Protein 8WTL (pdb70)

Solvent-accessible surface area: 20392 Å² total

Organism: Pyrococcus horikoshii (strain ATCC 700860 / DSM 12428 / JCM 9974 / NBRC 100139 / OT-3) (NCBI:txid70601)

InterPro domains:
  IPR001650 Helicase, C-terminal domain-like [SM00490] (278-358)
  IPR006474 Helicase Cas3, CRISPR-associated, core [TIGR01587] (49-389)
  IPR011545 DEAD/DEAH-box helicase domain [PF00270] (50-210)
  IPR014001 Helicase superfamily 1/2, ATP-binding domain [PS51192] (41-223)
  IPR014001 Helicase superfamily 1/2, ATP-binding domain [SM00487] (26-247)
  IPR027417 P-loop containing nucleoside triphosphate hydrolase [G3DSA:3.40.50.300] (27-228)
  IPR027417 P-loop containing nucleoside triphosphate hydrolase [G3DSA:3.40.50.300] (235-406)
  IPR027417 P-loop containing nucleoside triphosphate hydrolase [SSF52540] (46-370)
  IPR054712 CRISPR-associated nuclease/helicase Cas3 domain [PF22590] (262-358)

Structure (mmCIF, N/CA/C/O backbone):
data_8WTL
#
_entry.id   8WTL
#
_cell.length_a   115.246
_cell.length_b   115.246
_cell.length_c   119.229
_cell.angle_alpha   90.000
_cell.angle_beta   90.000
_cell.angle_gamma   120.000
#
_symmetry.space_group_name_H-M   'P 31 2 1'
#
loop_
_entity.id
_entity.type
_entity.pdbx_description
1 polymer 'CRISPR-associated helicase Cas3'
2 non-polymer "ADENOSINE-5'-TRIPHOSPHATE"
3 non-polymer 'MAGNESIUM ION'
#
loop_
_atom_site.group_PDB
_atom_site.id
_atom_site.type_symbol
_atom_site.label_atom_id
_atom_site.label_alt_id
_atom_site.label_comp_id
_atom_site.label_asym_id
_atom_site.label_entity_id
_atom_site.label_seq_id
_atom_site.pdbx_PDB_ins_code
_atom_site.Cartn_x
_atom_site.Cartn_y
_atom_site.Cartn_z
_atom_site.occupancy
_atom_site.B_iso_or_equiv
_atom_site.auth_seq_id
_atom_site.auth_comp_id
_atom_site.auth_asym_id
_atom_site.auth_atom_id
_atom_site.pdbx_PDB_model_num
ATOM 1 N N . SER A 1 1 ? -9.15615 111.94268 35.05709 1.000 87.90534 8 SER A N 1
ATOM 2 C CA . SER A 1 1 ? -8.97132 110.85374 34.08130 1.000 110.13318 8 SER A CA 1
ATOM 3 C C . SER A 1 1 ? -9.49485 109.54274 34.67142 1.000 105.70503 8 SER A C 1
ATOM 4 O O . SER A 1 1 ? -10.55034 109.03834 34.24010 1.000 100.24153 8 SER A O 1
ATOM 7 N N . HIS A 1 2 ? -8.77014 109.02128 35.67941 1.000 103.90511 9 HIS A N 1
ATOM 8 C CA . HIS A 1 2 ? -9.13285 107.82550 36.45428 1.000 93.87392 9 HIS A CA 1
ATOM 9 C C . HIS A 1 2 ? -8.92323 106.52496 35.68304 1.000 98.98213 9 HIS A C 1
ATOM 10 O O . HIS A 1 2 ? -9.72807 105.59993 35.77471 1.000 99.95787 9 HIS A O 1
ATOM 25 N N . ARG A 1 4 ? -5.49255 104.70777 35.73976 1.000 93.37070 11 ARG A N 1
ATOM 26 C CA . ARG A 1 4 ? -4.05688 104.44097 35.65470 1.000 96.02580 11 ARG A CA 1
ATOM 27 C C . ARG A 1 4 ? -3.76639 102.97165 35.29942 1.000 92.05522 11 ARG A C 1
ATOM 28 O O . ARG A 1 4 ? -2.60630 102.60967 35.07796 1.000 90.54199 11 ARG A O 1
ATOM 36 N N . ALA A 1 5 ? -4.80012 102.14448 35.14227 1.000 86.62070 12 ALA A N 1
ATOM 37 C CA . ALA A 1 5 ? -4.59422 100.80202 34.61922 1.000 86.30781 12 ALA A CA 1
ATOM 38 C C . ALA A 1 5 ? -4.17330 100.87339 33.16333 1.000 94.26071 12 ALA A C 1
ATOM 39 O O . ALA A 1 5 ? -3.19037 100.24525 32.74655 1.000 89.25265 12 ALA A O 1
ATOM 41 N N . PHE A 1 6 ? -4.91144 101.66211 32.38246 1.000 94.27889 13 PHE A N 1
ATOM 42 C CA . PHE A 1 6 ? -4.56876 101.91368 30.99379 1.000 90.36608 13 PHE A CA 1
ATOM 43 C C . PHE A 1 6 ? -3.11530 102.34982 30.85031 1.000 92.75440 13 PHE A C 1
ATOM 44 O O . PHE A 1 6 ? -2.33020 101.71222 30.14220 1.000 99.05281 13 PHE A O 1
ATOM 52 N N . GLU A 1 7 ? -2.73234 103.44331 31.51069 1.000 93.59101 14 GLU A N 1
ATOM 53 C CA . GLU A 1 7 ? -1.37910 103.93991 31.29022 1.000 95.02110 14 GLU A CA 1
ATOM 54 C C . GLU A 1 7 ? -0.34222 103.00791 31.89936 1.000 94.36069 14 GLU A C 1
ATOM 55 O O . GLU A 1 7 ? 0.79776 102.95034 31.41830 1.000 88.48116 14 GLU A O 1
ATOM 61 N N . ASP A 1 8 ? -0.71878 102.26803 32.94604 1.000 95.00166 15 ASP A N 1
ATOM 62 C CA . ASP A 1 8 ? 0.16939 101.23747 33.47226 1.000 96.06308 15 ASP A CA 1
ATOM 63 C C . ASP A 1 8 ? 0.53293 100.25455 32.37208 1.000 98.79629 15 ASP A C 1
ATOM 64 O O . ASP A 1 8 ? 1.71127 99.93391 32.16575 1.000 99.47305 15 ASP A O 1
ATOM 69 N N . ALA A 1 9 ? -0.48094 99.78933 31.63290 1.000 97.35541 16 ALA A N 1
ATOM 70 C CA . ALA A 1 9 ? -0.24351 98.87713 30.52011 1.000 93.98098 16 ALA A CA 1
ATOM 71 C C . ALA A 1 9 ? 0.52533 99.56212 29.40671 1.000 96.66984 16 ALA A C 1
ATOM 72 O O . ALA A 1 9 ? 1.44087 98.96620 28.82677 1.000 101.95681 16 ALA A O 1
ATOM 74 N N . LEU A 1 10 ? 0.16446 100.80999 29.08739 1.000 94.01486 17 LEU A N 1
ATOM 75 C CA . LEU A 1 10 ? 0.86302 101.51873 28.02062 1.000 95.71157 17 LEU A CA 1
ATOM 76 C C . LEU A 1 10 ? 2.34811 101.65175 28.32474 1.000 98.78586 17 LEU A C 1
ATOM 77 O O . LEU A 1 10 ? 3.18630 101.53955 27.42726 1.000 98.76683 17 LEU A O 1
ATOM 82 N N . GLN A 1 11 ? 2.70095 101.87893 29.58129 1.000 104.17133 18 GLN A N 1
ATOM 83 C CA . GLN A 1 11 ? 4.11850 101.99777 29.87033 1.000 104.97473 18 GLN A CA 1
ATOM 84 C C . GLN A 1 11 ? 4.80022 100.63858 29.83831 1.000 102.43946 18 GLN A C 1
ATOM 85 O O . GLN A 1 11 ? 5.83547 100.47682 29.18369 1.000 105.25002 18 GLN A O 1
ATOM 91 N N . LYS A 1 12 ? 4.22173 99.64281 30.51456 1.000 101.29729 19 LYS A N 1
ATOM 92 C CA . LYS A 1 12 ? 4.88501 98.34628 30.60259 1.000 102.41403 19 LYS A CA 1
ATOM 93 C C . LYS A 1 12 ? 5.02713 97.70929 29.22510 1.000 104.67267 19 LYS A C 1
ATOM 94 O O . LYS A 1 12 ? 6.03672 97.05009 28.93880 1.000 103.16946 19 LYS A O 1
ATOM 100 N N . LEU A 1 13 ? 4.03999 97.92853 28.34712 1.000 103.41004 20 LEU A N 1
ATOM 101 C CA . LEU A 1 13 ? 4.11359 97.41085 26.98237 1.000 100.90531 20 LEU A CA 1
ATOM 102 C C . LEU A 1 13 ? 5.13353 98.18128 26.15828 1.000 100.84750 20 LEU A C 1
ATOM 103 O O . LEU A 1 13 ? 6.01279 97.58424 25.53003 1.000 102.69330 20 LEU A O 1
ATOM 108 N N . ALA A 1 14 ? 5.03686 99.51331 26.15459 1.000 101.11303 21 ALA A N 1
ATOM 109 C CA . ALA A 1 14 ? 5.96427 100.31307 25.36117 1.000 104.82698 21 ALA A CA 1
ATOM 110 C C . ALA A 1 14 ? 7.40600 100.10428 25.79406 1.000 106.21379 21 ALA A C 1
ATOM 111 O O . ALA A 1 14 ? 8.32335 100.34110 25.00128 1.000 109.01750 21 ALA A O 1
ATOM 113 N N . LYS A 1 15 ? 7.63479 99.67570 27.03904 1.000 103.85325 22 LYS A N 1
ATOM 114 C CA . LYS A 1 15 ? 8.98141 99.26336 27.41505 1.000 106.23282 22 LYS A CA 1
ATOM 115 C C . LYS A 1 15 ? 9.35858 97.98379 26.69052 1.000 109.00399 22 LYS A C 1
ATOM 116 O O . LYS A 1 15 ? 10.39095 97.92170 26.01064 1.000 111.13400 22 LYS A O 1
ATOM 122 N N . ALA A 1 16 ? 8.51457 96.95653 26.81580 1.000 110.47330 23 ALA A N 1
ATOM 123 C CA . ALA A 1 16 ? 8.84111 95.64000 26.27822 1.000 111.59380 23 ALA A CA 1
ATOM 124 C C . ALA A 1 16 ? 8.96812 95.66137 24.75756 1.000 105.63632 23 ALA A C 1
ATOM 125 O O . ALA A 1 16 ? 9.85928 95.01285 24.19512 1.000 101.73163 23 ALA A O 1
ATOM 127 N N . LYS A 1 17 ? 8.08586 96.39162 24.07466 1.000 104.79885 24 LYS A N 1
ATOM 128 C CA . LYS A 1 17 ? 8.12125 96.49115 22.61989 1.000 105.18830 24 LYS A CA 1
ATOM 129 C C . LYS A 1 17 ? 9.01459 97.62760 22.12418 1.000 108.35489 24 LYS A C 1
ATOM 130 O O . LYS A 1 17 ? 9.16978 97.79087 20.90740 1.000 111.02538 24 LYS A O 1
ATOM 136 N N . GLY A 1 18 ? 9.61008 98.40119 23.02758 1.000 107.41670 25 GLY A N 1
ATOM 137 C CA . GLY A 1 18 ? 10.64536 99.35634 22.65000 1.000 109.98619 25 GLY A CA 1
ATOM 138 C C . GLY A 1 18 ? 10.20190 100.46303 21.71708 1.000 111.59870 25 GLY A C 1
ATOM 139 O O . GLY A 1 18 ? 10.96634 100.87095 20.83175 1.000 115.12376 25 GLY A O 1
ATOM 140 N N . PHE A 1 19 ? 8.98232 100.95930 21.89067 1.000 109.58594 26 PHE A N 1
ATOM 141 C CA . PHE A 1 19 ? 8.50378 102.11894 21.15837 1.000 107.17337 26 PHE A CA 1
ATOM 142 C C . PHE A 1 19 ? 8.22158 103.25850 22.12810 1.000 113.38348 26 PHE A C 1
ATOM 143 O O . PHE A 1 19 ? 8.08301 103.05757 23.34062 1.000 114.25917 26 PHE A O 1
ATOM 151 N N . LYS A 1 20 ? 8.16789 104.45918 21.59005 1.000 110.22342 27 LYS A N 1
ATOM 152 C CA . LYS A 1 20 ? 7.81242 105.54107 22.48872 1.000 111.14356 27 LYS A CA 1
ATOM 153 C C . LYS A 1 20 ? 6.38876 105.97462 22.20453 1.000 107.40810 27 LYS A C 1
ATOM 154 O O . LYS A 1 20 ? 6.01763 106.10660 21.03510 1.000 109.26722 27 LYS A O 1
ATOM 160 N N . PRO A 1 21 ? 5.57021 106.17827 23.23770 1.000 111.25200 28 PRO A N 1
ATOM 161 C CA . PRO A 1 21 ? 4.11707 106.24625 23.03644 1.000 108.39586 28 PRO A CA 1
ATOM 162 C C . PRO A 1 21 ? 3.66489 107.39329 22.14765 1.000 110.56771 28 PRO A C 1
ATOM 163 O O . PRO A 1 21 ? 4.36607 108.38181 21.93361 1.000 123.04152 28 PRO A O 1
ATOM 167 N N . GLU A 1 22 ? 2.46513 107.22368 21.60824 1.000 107.97667 29 GLU A N 1
ATOM 168 C CA . GLU A 1 22 ? 1.67412 108.29971 21.03422 1.000 115.21074 29 GLU A CA 1
ATOM 169 C C . GLU A 1 22 ? 0.24355 108.03993 21.47007 1.000 118.09918 29 GLU A C 1
ATOM 170 O O . GLU A 1 22 ? -0.11883 106.90703 21.79300 1.000 120.47994 29 GLU A O 1
ATOM 176 N N . ARG A 1 23 ? -0.57469 109.08577 21.51301 1.000 119.11104 30 ARG A N 1
ATOM 177 C CA . ARG A 1 23 ? -1.67152 108.98564 22.46749 1.000 128.91054 30 ARG A CA 1
ATOM 178 C C . ARG A 1 23 ? -2.87111 108.17385 21.96981 1.000 125.71643 30 ARG A C 1
ATOM 179 O O . ARG A 1 23 ? -3.63889 107.69630 22.81508 1.000 132.89896 30 ARG A O 1
ATOM 187 N N . ARG A 1 24 ? -3.02335 107.95073 20.65161 1.000 119.63410 31 ARG A N 1
ATOM 188 C CA . ARG A 1 24 ? -4.03380 106.99563 20.18575 1.000 117.47512 31 ARG A CA 1
ATOM 189 C C . ARG A 1 24 ? -5.37487 107.18398 20.89839 1.000 110.10321 31 ARG A C 1
ATOM 190 O O . ARG A 1 24 ? -5.72927 106.40812 21.79976 1.000 101.38714 31 ARG A O 1
ATOM 198 N N . PRO A 1 25 ? -6.12222 108.23328 20.54253 1.000 110.63285 32 PRO A N 1
ATOM 199 C CA . PRO A 1 25 ? -7.31161 108.59495 21.33242 1.000 101.35636 32 PRO A CA 1
ATOM 200 C C . PRO A 1 25 ? -8.32123 107.47504 21.49612 1.000 97.27251 32 PRO A C 1
ATOM 201 O O . PRO A 1 25 ? -8.75999 107.21223 22.62332 1.000 101.07597 32 PRO A O 1
ATOM 205 N N . LEU A 1 26 ? -8.71436 106.81638 20.40221 1.000 95.03102 33 LEU A N 1
ATOM 206 C CA . LEU A 1 26 ? -9.79680 105.83536 20.45507 1.000 97.24694 33 LEU A CA 1
ATOM 207 C C . LEU A 1 26 ? -9.57280 104.76986 21.52047 1.000 95.00163 33 LEU A C 1
ATOM 208 O O . LEU A 1 26 ? -10.53804 104.23643 22.08460 1.000 85.23391 33 LEU A O 1
ATOM 213 N N . LEU A 1 27 ? -8.31175 104.42937 21.78436 1.000 95.77556 34 LEU A N 1
ATOM 214 C CA . LEU A 1 27 ? -7.99471 103.48298 22.84360 1.000 90.82788 34 LEU A CA 1
ATOM 215 C C . LEU A 1 27 ? -8.46884 104.00001 24.19086 1.000 96.77347 34 LEU A C 1
ATOM 216 O O . LEU A 1 27 ? -9.23125 103.32873 24.89825 1.000 99.28829 34 LEU A O 1
ATOM 221 N N . GLU A 1 28 ? -8.01120 105.19747 24.56624 1.000 97.53652 35 GLU A N 1
ATOM 222 C CA . GLU A 1 28 ? -8.47861 105.82879 25.79269 1.000 88.88933 35 GLU A CA 1
ATOM 223 C C . GLU A 1 28 ? -9.99435 105.88469 25.82991 1.000 89.10140 35 GLU A C 1
ATOM 224 O O . GLU A 1 28 ? -10.61867 105.47829 26.81249 1.000 90.07461 35 GLU A O 1
ATOM 230 N N . GLY A 1 29 ? -10.60581 106.38148 24.75894 1.000 89.75074 36 GLY A N 1
ATOM 231 C CA . GLY A 1 29 ? -12.05166 106.49166 24.74925 1.000 91.93219 36 GLY A CA 1
ATOM 232 C C . GLY A 1 29 ? -12.72108 105.16028 24.99696 1.000 85.40686 36 GLY A C 1
ATOM 233 O O . GLY A 1 29 ? -13.73750 105.08102 25.68786 1.000 85.35447 36 GLY A O 1
ATOM 234 N N . ALA A 1 30 ? -12.14086 104.09625 24.45285 1.000 91.36264 37 ALA A N 1
ATOM 235 C CA . ALA A 1 30 ? -12.72798 102.77297 24.58933 1.000 91.54970 37 ALA A CA 1
ATOM 236 C C . ALA A 1 30 ? -12.54759 102.25332 26.00898 1.000 87.85235 37 ALA A C 1
ATOM 237 O O . ALA A 1 30 ? -13.49435 101.73819 26.61468 1.000 88.70153 37 ALA A O 1
ATOM 239 N N . PHE A 1 31 ? -11.34171 102.40377 26.56296 1.000 82.40534 38 PHE A N 1
ATOM 240 C CA . PHE A 1 31 ? -11.10359 102.00227 27.94928 1.000 93.55924 38 PHE A CA 1
ATOM 241 C C . PHE A 1 31 ? -12.08293 102.67308 28.89474 1.000 90.28096 38 PHE A C 1
ATOM 242 O O . PHE A 1 31 ? -12.72896 102.00695 29.70959 1.000 93.02061 38 PHE A O 1
ATOM 250 N N . HIS A 1 32 ? -12.16404 104.00286 28.82946 1.000 91.01354 39 HIS A N 1
ATOM 251 C CA . HIS A 1 32 ? -13.07083 104.74092 29.69788 1.000 93.22300 39 HIS A CA 1
ATOM 252 C C . HIS A 1 32 ? -14.50418 104.26171 29.51371 1.000 93.89699 39 HIS A C 1
ATOM 253 O O . HIS A 1 32 ? -15.20292 103.97250 30.49228 1.000 96.73232 39 HIS A O 1
ATOM 260 N N . PHE A 1 33 ? -14.95259 104.14546 28.26194 1.000 90.19923 40 PHE A N 1
ATOM 261 C CA . PHE A 1 33 ? -16.32175 103.70775 28.02420 1.000 95.03938 40 PHE A CA 1
ATOM 262 C C . PHE A 1 33 ? -16.60756 102.39833 28.75326 1.000 97.49448 40 PHE A C 1
ATOM 263 O O . PHE A 1 33 ? -17.67058 102.23012 29.35661 1.000 96.91731 40 PHE A O 1
ATOM 271 N N . ILE A 1 34 ? -15.64942 101.47631 28.74250 1.000 94.28540 41 ILE A N 1
ATOM 272 C CA . ILE A 1 34 ? -15.83778 100.18922 29.40255 1.000 95.85139 41 ILE A CA 1
ATOM 273 C C . ILE A 1 34 ? -15.90533 100.36784 30.92189 1.000 96.75190 41 ILE A C 1
ATOM 274 O O . ILE A 1 34 ? -16.88151 99.97318 31.56615 1.000 94.04473 41 ILE A O 1
ATOM 279 N N . THR A 1 35 ? -14.87186 100.97468 31.50964 1.000 92.85693 42 THR A N 1
ATOM 280 C CA . THR A 1 35 ? -14.79644 101.09916 32.96420 1.000 93.83553 42 THR A CA 1
ATOM 281 C C . THR A 1 35 ? -15.90388 101.99762 33.52219 1.000 97.60535 42 THR A C 1
ATOM 282 O O . THR A 1 35 ? -16.47552 101.70825 34.57256 1.000 97.47556 42 THR A O 1
ATOM 286 N N . SER A 1 36 ? -16.25755 103.05469 32.80292 1.000 98.44964 43 SER A N 1
ATOM 287 C CA . SER A 1 36 ? -17.43629 103.88537 33.03699 1.000 101.27679 43 SER A CA 1
ATOM 288 C C . SER A 1 36 ? -18.64388 103.04688 32.60664 1.000 108.22693 43 SER A C 1
ATOM 289 O O . SER A 1 36 ? -18.65560 101.83630 32.86735 1.000 104.46586 43 SER A O 1
ATOM 292 N N . SER A 1 37 ? -19.71217 103.66650 32.07497 1.000 112.67379 44 SER A N 1
ATOM 293 C CA . SER A 1 37 ? -20.81805 102.87735 31.50183 1.000 116.26970 44 SER A CA 1
ATOM 294 C C . SER A 1 37 ? -21.72621 102.15521 32.49033 1.000 119.51912 44 SER A C 1
ATOM 295 O O . SER A 1 37 ? -21.37076 101.10947 33.05386 1.000 116.40006 44 SER A O 1
ATOM 298 N N . GLU A 1 38 ? -22.84154 102.81760 32.78567 1.000 122.78016 45 GLU A N 1
ATOM 299 C CA . GLU A 1 38 ? -24.00098 102.28404 33.49247 1.000 124.02587 45 GLU A CA 1
ATOM 300 C C . GLU A 1 38 ? -24.23356 100.77897 33.38257 1.000 120.55829 45 GLU A C 1
ATOM 301 O O . GLU A 1 38 ? -23.99908 100.03006 34.34151 1.000 118.52383 45 GLU A O 1
ATOM 307 N N . LYS A 1 39 ? -24.62707 100.33516 32.19008 1.000 115.55035 46 LYS A N 1
ATOM 308 C CA . LYS A 1 39 ? -25.11936 98.99737 31.88140 1.000 109.07448 46 LYS A CA 1
ATOM 309 C C . LYS A 1 39 ? -23.97039 98.08274 31.45897 1.000 108.26491 46 LYS A C 1
ATOM 310 O O . LYS A 1 39 ? -22.79930 98.48491 31.55329 1.000 106.15585 46 LYS A O 1
ATOM 316 N N . PRO A 1 40 ? -24.24144 96.83295 31.07076 1.000 104.37247 47 PRO A N 1
ATOM 317 C CA . PRO A 1 40 ? -23.25553 96.07554 30.28205 1.000 98.84833 47 PRO A CA 1
ATOM 318 C C . PRO A 1 40 ? -22.87141 96.83364 29.02221 1.000 94.86810 47 PRO A C 1
ATOM 319 O O . PRO A 1 40 ? -23.74204 97.20732 28.21982 1.000 96.31483 47 PRO A O 1
ATOM 323 N N . PRO A 1 41 ? -21.58397 97.09552 28.80999 1.000 87.27555 48 PRO A N 1
ATOM 324 C CA . PRO A 1 41 ? -21.17692 97.76477 27.57323 1.000 90.10708 48 PRO A CA 1
ATOM 325 C C . PRO A 1 41 ? -21.02791 96.76154 26.44087 1.000 88.34903 48 PRO A C 1
ATOM 326 O O . PRO A 1 41 ? -20.62260 95.61536 26.64634 1.000 87.63609 48 PRO A O 1
ATOM 330 N N . PHE A 1 42 ? -21.39224 97.19538 25.23992 1.000 84.39453 49 PHE A N 1
ATOM 331 C CA . PHE A 1 42 ? -21.16165 96.43720 24.01472 1.000 81.78166 49 PHE A CA 1
ATOM 332 C C . PHE A 1 42 ? -20.39112 97.35549 23.07455 1.000 78.47967 49 PHE A C 1
ATOM 333 O O . PHE A 1 42 ? -20.98879 98.07119 22.27475 1.000 86.08322 49 PHE A O 1
ATOM 341 N N . LEU A 1 43 ? -19.06909 97.34289 23.17012 1.000 77.16392 50 LEU A N 1
ATOM 342 C CA . LEU A 1 43 ? -18.24163 98.21111 22.35206 1.000 74.00157 50 LEU A CA 1
ATOM 343 C C . LEU A 1 43 ? -17.94068 97.54871 21.01571 1.000 83.40870 50 LEU A C 1
ATOM 344 O O . LEU A 1 43 ? -17.53019 96.38246 20.96557 1.000 84.83084 50 LEU A O 1
ATOM 349 N N . ILE A 1 44 ? -18.13247 98.29614 19.93654 1.000 81.69849 51 ILE A N 1
ATOM 350 C CA . ILE A 1 44 ? -17.46691 98.00159 18.68471 1.000 75.32834 51 ILE A CA 1
ATOM 351 C C . ILE A 1 44 ? -16.38562 99.04418 18.50608 1.000 72.38820 51 ILE A C 1
ATOM 352 O O . ILE A 1 44 ? -16.67329 100.20605 18.20834 1.000 78.76429 51 ILE A O 1
ATOM 357 N N . LEU A 1 45 ? -15.14670 98.64146 18.72483 1.000 73.55660 52 LEU A N 1
ATOM 358 C CA . LEU A 1 45 ? -13.99661 99.45288 18.35718 1.000 79.99008 52 LEU A CA 1
ATOM 359 C C . LEU A 1 45 ? -13.64861 99.13525 16.89792 1.000 81.09597 52 LEU A C 1
ATOM 360 O O . LEU A 1 45 ? -13.16834 98.04287 16.58985 1.000 77.60575 52 LEU A O 1
ATOM 365 N N . GLN A 1 46 ? -13.90176 100.07764 15.99525 1.000 85.32991 53 GLN A N 1
ATOM 366 C CA . GLN A 1 46 ? -13.57938 99.92206 14.57279 1.000 88.16895 53 GLN A CA 1
ATOM 367 C C . GLN A 1 46 ? -12.34031 100.76190 14.26562 1.000 88.36960 53 GLN A C 1
ATOM 368 O O . GLN A 1 46 ? -12.43260 101.90899 13.83859 1.000 94.25416 53 GLN A O 1
ATOM 374 N N . ALA A 1 47 ? -11.17909 100.18765 14.49173 1.000 85.85151 54 ALA A N 1
ATOM 375 C CA . ALA A 1 47 ? -9.96968 100.96435 14.28554 1.000 87.12054 54 ALA A CA 1
ATOM 376 C C . ALA A 1 47 ? -9.06825 100.29593 13.26123 1.000 90.97349 54 ALA A C 1
ATOM 377 O O . ALA A 1 47 ? -9.02353 99.06476 13.18384 1.000 85.85436 54 ALA A O 1
ATOM 379 N N . PRO A 1 48 ? -8.30832 101.08258 12.49300 1.000 97.82670 55 PRO A N 1
ATOM 380 C CA . PRO A 1 48 ? -7.47213 100.51724 11.43220 1.000 95.87412 55 PRO A CA 1
ATOM 381 C C . PRO A 1 48 ? -6.42970 99.54748 11.96059 1.000 96.81556 55 PRO A C 1
ATOM 382 O O . PRO A 1 48 ? -6.05775 99.51579 13.13777 1.000 93.06921 55 PRO A O 1
ATOM 386 N N . THR A 1 49 ? -5.94701 98.74850 11.02412 1.000 97.63010 56 THR A N 1
ATOM 387 C CA . THR A 1 49 ? -4.86995 97.82481 11.29913 1.000 88.52326 56 THR A CA 1
ATOM 388 C C . THR A 1 49 ? -3.65048 98.60964 11.77541 1.000 83.70026 56 THR A C 1
ATOM 389 O O . THR A 1 49 ? -3.30857 99.65170 11.21467 1.000 93.06293 56 THR A O 1
ATOM 393 N N . GLY A 1 50 ? -3.03581 98.15113 12.85109 1.000 82.69718 57 GLY A N 1
ATOM 394 C CA . GLY A 1 50 ? -1.82720 98.76930 13.35200 1.000 87.20679 57 GLY A CA 1
ATOM 395 C C . GLY A 1 50 ? -2.03804 99.87890 14.35362 1.000 89.09653 57 GLY A C 1
ATOM 396 O O . GLY A 1 50 ? -1.04763 100.43756 14.85145 1.000 86.87770 57 GLY A O 1
ATOM 397 N N . TYR A 1 51 ? -3.29523 100.21274 14.65634 1.000 89.78650 58 TYR A N 1
ATOM 398 C CA . TYR A 1 51 ? -3.61348 101.27319 15.60699 1.000 90.58547 58 TYR A CA 1
ATOM 399 C C . TYR A 1 51 ? -2.94455 101.04778 16.95996 1.000 96.49625 58 TYR A C 1
ATOM 400 O O . TYR A 1 51 ? -2.34208 101.96600 17.53221 1.000 99.01443 58 TYR A O 1
ATOM 409 N N . GLY A 1 52 ? -3.05250 99.82506 17.48385 1.000 94.68296 59 GLY A N 1
ATOM 410 C CA . GLY A 1 52 ? -2.58366 99.45862 18.80566 1.000 90.11690 59 GLY A CA 1
ATOM 411 C C . GLY A 1 52 ? -3.69095 98.84401 19.64436 1.000 89.77770 59 GLY A C 1
ATOM 412 O O . GLY A 1 52 ? -3.60989 98.83282 20.87649 1.000 91.81841 59 GLY A O 1
ATOM 413 N N . LYS A 1 53 ? -4.71919 98.30592 18.97302 1.000 87.65307 60 LYS A N 1
ATOM 414 C CA . LYS A 1 53 ? -5.94289 97.86455 19.64118 1.000 77.71035 60 LYS A CA 1
ATOM 415 C C . LYS A 1 53 ? -5.69585 96.77068 20.66653 1.000 87.58536 60 LYS A C 1
ATOM 416 O O . LYS A 1 53 ? -6.45463 96.66635 21.63924 1.000 90.68673 60 LYS A O 1
ATOM 422 N N . THR A 1 54 ? -4.67656 95.92464 20.47708 1.000 85.43429 61 THR A N 1
ATOM 423 C CA . THR A 1 54 ? -4.41330 94.93805 21.52664 1.000 91.78842 61 THR A CA 1
ATOM 424 C C . THR A 1 54 ? -4.10172 95.59250 22.88047 1.000 83.73736 61 THR A C 1
ATOM 425 O O . THR A 1 54 ? -4.25828 94.93940 23.91681 1.000 81.35334 61 THR A O 1
ATOM 429 N N . LEU A 1 55 ? -3.69937 96.86942 22.89282 1.000 83.10664 62 LEU A N 1
ATOM 430 C CA . LEU A 1 55 ? -3.44302 97.56983 24.14919 1.000 86.39720 62 LEU A CA 1
ATOM 431 C C . LEU A 1 55 ? -4.67269 97.56514 25.04877 1.000 81.67699 62 LEU A C 1
ATOM 432 O O . LEU A 1 55 ? -4.58892 97.21885 26.23052 1.000 75.98001 62 LEU A O 1
ATOM 437 N N . LEU A 1 56 ? -5.82654 97.93890 24.49363 1.000 80.83549 63 LEU A N 1
ATOM 438 C CA . LEU A 1 56 ? -7.07865 97.90612 25.23855 1.000 73.75926 63 LEU A CA 1
ATOM 439 C C . LEU A 1 56 ? -7.27074 96.58924 25.97737 1.000 78.63928 63 LEU A C 1
ATOM 440 O O . LEU A 1 56 ? -7.75138 96.57820 27.11427 1.000 87.07819 63 LEU A O 1
ATOM 445 N N . SER A 1 57 ? -6.91358 95.46575 25.35538 1.000 76.54485 64 SER A N 1
ATOM 446 C CA . SER A 1 57 ? -7.05164 94.19406 26.05432 1.000 76.97467 64 SER A CA 1
ATOM 447 C C . SER A 1 57 ? -6.10354 94.11637 27.23045 1.000 81.58427 64 SER A C 1
ATOM 448 O O . SER A 1 57 ? -6.51880 93.80214 28.35584 1.000 79.59223 64 SER A O 1
ATOM 451 N N . TYR A 1 58 ? -4.81847 94.37434 26.97908 1.000 81.77557 65 TYR A N 1
ATOM 452 C CA . TYR A 1 58 ? -3.84724 94.45228 28.06288 1.000 80.43793 65 TYR A CA 1
ATOM 453 C C . TYR A 1 58 ? -4.33985 95.37042 29.17607 1.000 81.49477 65 TYR A C 1
ATOM 454 O O . TYR A 1 58 ? -4.38704 94.97663 30.34498 1.000 85.78168 65 TYR A O 1
ATOM 463 N N . ALA A 1 59 ? -4.72934 96.59751 28.82370 1.000 82.93571 66 ALA A N 1
ATOM 464 C CA . ALA A 1 59 ? -5.20407 97.54992 29.81923 1.000 78.05481 66 ALA A CA 1
ATOM 465 C C . ALA A 1 59 ? -6.33043 96.94709 30.64171 1.000 82.19712 66 ALA A C 1
ATOM 466 O O . ALA A 1 59 ? -6.20284 96.77109 31.86102 1.000 84.93968 66 ALA A O 1
ATOM 468 N N . LEU A 1 60 ? -7.42996 96.57966 29.98052 1.000 74.10250 67 LEU A N 1
ATOM 469 C CA . LEU A 1 60 ? -8.55341 95.98143 30.69333 1.000 78.20021 67 LEU A CA 1
ATOM 470 C C . LEU A 1 60 ? -8.14330 94.80274 31.58256 1.000 78.85461 67 LEU A C 1
ATOM 471 O O . LEU A 1 60 ? -8.83264 94.48950 32.55479 1.000 75.95128 67 LEU A O 1
ATOM 476 N N . ALA A 1 61 ? -7.04722 94.12366 31.25801 1.000 79.91854 68 ALA A N 1
ATOM 477 C CA . ALA A 1 61 ? -6.68239 92.93604 32.01315 1.000 77.16919 68 ALA A CA 1
ATOM 478 C C . ALA A 1 61 ? -5.96604 93.32423 33.28388 1.000 81.50822 68 ALA A C 1
ATOM 479 O O . ALA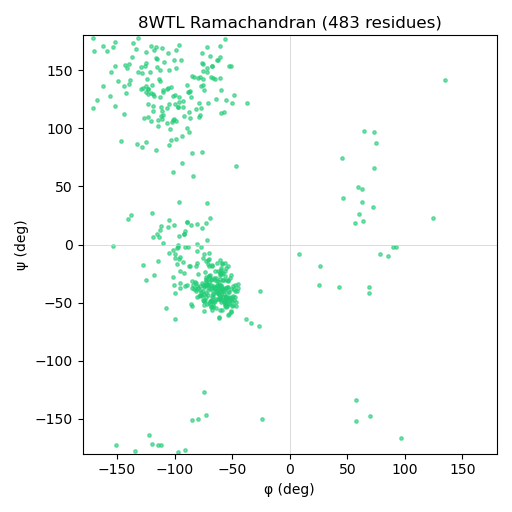 A 1 61 ? -6.20559 92.74789 34.35727 1.000 81.91648 68 ALA A O 1
ATOM 481 N N . VAL A 1 62 ? -5.10873 94.32799 33.16476 1.000 81.70993 69 VAL A N 1
ATOM 482 C CA . VAL A 1 62 ? -4.46992 94.93723 34.31110 1.000 86.53431 69 VAL A CA 1
ATOM 483 C C . VAL A 1 62 ? -5.47927 95.92099 34.90413 1.000 87.84154 69 VAL A C 1
ATOM 484 O O . VAL A 1 62 ? -5.12776 96.76427 35.72311 1.000 96.31434 69 VAL A O 1
ATOM 488 N N . HIS A 1 63 ? -6.75500 95.79060 34.55974 1.000 88.55534 70 HIS A N 1
ATOM 489 C CA . HIS A 1 63 ? -7.82520 96.42107 35.31937 1.000 82.31858 70 HIS A CA 1
ATOM 490 C C . HIS A 1 63 ? -8.74357 95.40175 35.96894 1.000 87.18320 70 HIS A C 1
ATOM 491 O O . HIS A 1 63 ? -9.80567 95.73754 36.43918 1.000 93.28776 70 HIS A O 1
ATOM 498 N N . SER A 1 64 ? -8.40076 94.14804 35.94688 1.000 82.44049 71 SER A N 1
ATOM 499 C CA . SER A 1 64 ? -9.23737 93.12054 36.55582 1.000 83.37322 71 SER A CA 1
ATOM 500 C C . SER A 1 64 ? -8.77296 92.73943 37.93715 1.000 84.43997 71 SER A C 1
ATOM 501 O O . SER A 1 64 ? -9.48521 92.03416 38.62815 1.000 80.25260 71 SER A O 1
ATOM 504 N N . LEU A 1 65 ? -7.57733 93.06855 38.31002 1.000 77.65448 72 LEU A N 1
ATOM 505 C CA . LEU A 1 65 ? -7.13423 92.58293 39.57232 1.000 94.62007 72 LEU A CA 1
ATOM 506 C C . LEU A 1 65 ? -7.33198 93.66588 40.65738 1.000 99.20930 72 LEU A C 1
ATOM 507 O O . LEU A 1 65 ? -7.02087 93.40651 41.81258 1.000 102.68661 72 LEU A O 1
ATOM 512 N N . TYR A 1 66 ? -7.84765 94.86170 40.29697 1.000 88.92904 73 TYR A N 1
ATOM 513 C CA . TYR A 1 66 ? -8.12578 96.04319 41.12819 1.000 90.87232 73 TYR A CA 1
ATOM 514 C C . TYR A 1 66 ? -9.62167 96.18160 41.29518 1.000 90.13774 73 TYR A C 1
ATOM 515 O O . TYR A 1 66 ? -10.13861 96.31744 42.40639 1.000 102.90777 73 TYR A O 1
ATOM 524 N N . ASP A 1 67 ? -10.30447 96.22507 40.17067 1.000 81.88025 74 ASP A N 1
ATOM 525 C CA . ASP A 1 67 ? -11.73058 96.41134 40.08786 1.000 80.29042 74 ASP A CA 1
ATOM 526 C C . ASP A 1 67 ? -12.24130 95.17690 39.38813 1.000 77.70770 74 ASP A C 1
ATOM 527 O O . ASP A 1 67 ? -11.67565 94.76976 38.37547 1.000 83.31109 74 ASP A O 1
ATOM 532 N N . ALA A 1 68 ? -13.25668 94.54650 39.95372 1.000 71.31691 75 ALA A N 1
ATOM 533 C CA . ALA A 1 68 ? -13.80345 93.33899 39.35346 1.000 68.15642 75 ALA A CA 1
ATOM 534 C C . ALA A 1 68 ? -15.32291 93.34938 39.40249 1.000 63.94545 75 ALA A C 1
ATOM 535 O O . ALA A 1 68 ? -15.95035 92.30516 39.36703 1.000 69.91737 75 ALA A O 1
ATOM 537 N N . LYS A 1 69 ? -15.93155 94.53136 39.46088 1.000 66.42860 76 LYS A N 1
ATOM 538 C CA . LYS A 1 69 ? -17.38743 94.60780 39.52468 1.000 71.99029 76 LYS A CA 1
ATOM 539 C C . LYS A 1 69 ? -18.03284 94.23741 38.19652 1.000 75.04895 76 LYS A C 1
ATOM 540 O O . LYS A 1 69 ? -19.11229 93.62770 38.17040 1.000 83.01563 76 LYS A O 1
ATOM 546 N N . LEU A 1 70 ? -17.38038 94.56663 37.08606 1.000 77.99705 77 LEU A N 1
ATOM 547 C CA . LEU A 1 70 ? -17.94971 94.34742 35.76685 1.000 78.58289 77 LEU A CA 1
ATOM 548 C C . LEU A 1 70 ? -17.50331 93.03686 35.13531 1.000 77.17128 77 LEU A C 1
ATOM 549 O O . LEU A 1 70 ? -18.30314 92.35501 34.47953 1.000 73.83456 77 LEU A O 1
ATOM 554 N N . PHE A 1 71 ? -16.24006 92.67796 35.35620 1.000 76.64723 78 PHE A N 1
ATOM 555 C CA . PHE A 1 71 ? -15.61786 91.45963 34.85841 1.000 77.76938 78 PHE A CA 1
ATOM 556 C C . PHE A 1 71 ? -14.45461 91.12757 35.78508 1.000 76.02196 78 P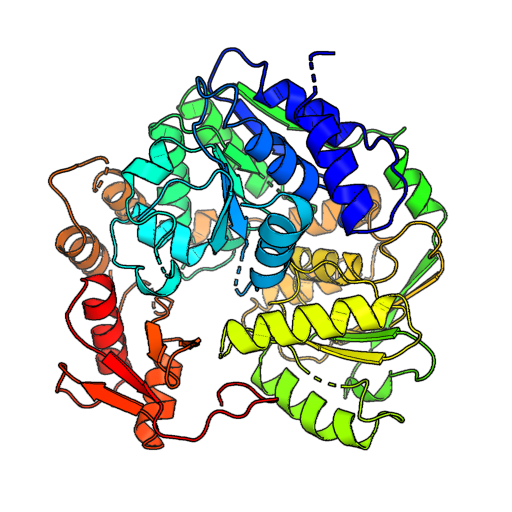HE A C 1
ATOM 557 O O . PHE A 1 71 ? -13.81838 92.03466 36.33524 1.000 73.14878 78 PHE A O 1
ATOM 565 N N . ASP A 1 72 ? -14.16156 89.83044 35.94268 1.000 70.43098 79 ASP A N 1
ATOM 566 C CA . ASP A 1 72 ? -13.04136 89.41349 36.78967 1.000 77.71025 79 ASP A CA 1
ATOM 567 C C . ASP A 1 72 ? -11.77109 89.07226 36.00749 1.000 83.01524 79 ASP A C 1
ATOM 568 O O . ASP A 1 72 ? -10.69741 88.91437 36.61988 1.000 77.63281 79 ASP A O 1
ATOM 573 N N . ARG A 1 73 ? -11.87780 88.95362 34.68224 1.000 79.65842 80 ARG A N 1
ATOM 574 C CA . ARG A 1 73 ? -10.75954 88.67494 33.78938 1.000 76.34820 80 ARG A CA 1
ATOM 575 C C . ARG A 1 73 ? -11.17832 89.04463 32.37614 1.000 77.45460 80 ARG A C 1
ATOM 576 O O . ARG A 1 73 ? -12.35120 89.32303 32.09558 1.000 74.12254 80 ARG A O 1
ATOM 584 N N . ILE A 1 74 ? -10.19009 89.01826 31.48928 1.000 76.98009 81 ILE A N 1
ATOM 585 C CA . ILE A 1 74 ? -10.35784 89.28749 30.06602 1.000 79.24229 81 ILE A CA 1
ATOM 586 C C . ILE A 1 74 ? -10.16593 87.99140 29.30488 1.000 74.42505 81 ILE A C 1
ATOM 587 O O . ILE A 1 74 ? -9.18490 87.27190 29.53334 1.000 76.31938 81 ILE A O 1
ATOM 592 N N . ILE A 1 75 ? -11.08964 87.69986 28.39985 1.000 73.09509 82 ILE A N 1
ATOM 593 C CA . ILE A 1 75 ? -10.94502 86.60789 27.43488 1.000 77.16426 82 ILE A CA 1
ATOM 594 C C . ILE A 1 75 ? -10.74359 87.22228 26.05324 1.000 68.98667 82 ILE A C 1
ATOM 595 O O . ILE A 1 75 ? -11.66846 87.83014 25.49214 1.000 68.18681 82 ILE A O 1
ATOM 600 N N . HIS A 1 76 ? -9.54022 87.05520 25.50268 1.000 67.32775 83 HIS A N 1
ATOM 601 C CA . HIS A 1 76 ? -9.14072 87.65687 24.22250 1.000 68.48838 83 HIS A CA 1
ATOM 602 C C . HIS A 1 76 ? -9.27389 86.60934 23.11367 1.000 64.57717 83 HIS A C 1
ATOM 603 O O . HIS A 1 76 ? -8.47298 85.67529 23.03354 1.000 63.97150 83 HIS A O 1
ATOM 610 N N . VAL A 1 77 ? -10.28989 86.75071 22.26853 1.000 63.05204 84 VAL A N 1
ATOM 611 C CA . VAL A 1 77 ? -10.57358 85.77540 21.21046 1.000 67.87724 84 VAL A CA 1
ATOM 612 C C . VAL A 1 77 ? -9.97239 86.21519 19.87442 1.000 67.34186 84 VAL A C 1
ATOM 613 O O . VAL A 1 77 ? -10.36041 87.24454 19.31330 1.000 67.14793 84 VAL A O 1
ATOM 617 N N . LEU A 1 78 ? -9.06757 85.41847 19.34038 1.000 65.08278 85 LEU A N 1
ATOM 618 C CA . LEU A 1 78 ? -8.53967 85.61539 18.00301 1.000 62.53766 85 LEU A CA 1
ATOM 619 C C . LEU A 1 78 ? -9.28662 84.74334 16.99961 1.000 64.63580 85 LEU A C 1
ATOM 620 O O . LEU A 1 78 ? -10.14830 83.93233 17.36463 1.000 60.40262 85 LEU A O 1
ATOM 625 N N . PRO A 1 79 ? -9.04161 84.91418 15.70561 1.000 72.81904 86 PRO A N 1
ATOM 626 C CA . PRO A 1 79 ? -9.76088 84.10444 14.72230 1.000 70.71441 86 PRO A CA 1
ATOM 627 C C . PRO A 1 79 ? -9.26142 82.66977 14.67335 1.000 69.85232 86 PRO A C 1
ATOM 628 O O . PRO A 1 79 ? -8.12418 82.35077 15.03322 1.000 64.14346 86 PRO A O 1
ATOM 640 N N . ARG A 1 81 ? -8.13111 80.36126 12.51227 1.000 72.41396 88 ARG A N 1
ATOM 641 C CA . ARG A 1 81 ? -6.84643 79.85207 12.05027 1.000 85.44286 88 ARG A CA 1
ATOM 642 C C . ARG A 1 81 ? -5.67744 80.40590 12.87070 1.000 77.47041 88 ARG A C 1
ATOM 643 O O . ARG A 1 81 ? -4.55687 79.89243 12.74472 1.000 73.25659 88 ARG A O 1
ATOM 651 N N . SER A 1 82 ? -5.92836 81.37682 13.75733 1.000 73.48600 89 SER A N 1
ATOM 652 C CA . SER A 1 82 ? -4.88324 82.29916 14.18129 1.000 70.64258 89 SER A CA 1
ATOM 653 C C . SER A 1 82 ? -3.91867 81.67815 15.17300 1.000 71.14862 89 SER A C 1
ATOM 654 O O . SER A 1 82 ? -4.22779 80.72477 15.88908 1.000 72.04063 89 SER A O 1
ATOM 657 N N . ILE A 1 83 ? -2.72811 82.25385 15.19350 1.000 67.81589 90 ILE A N 1
ATOM 658 C CA . ILE A 1 83 ? -1.65995 81.85721 16.08704 1.000 69.79153 90 ILE A CA 1
ATOM 659 C C . ILE A 1 83 ? -1.68997 82.77703 17.29223 1.000 72.51935 90 ILE A C 1
ATOM 660 O O . ILE A 1 83 ? -1.57456 83.99811 17.15345 1.000 76.64059 90 ILE A O 1
ATOM 665 N N . ILE A 1 84 ? -1.81587 82.19396 18.48413 1.000 76.38343 91 ILE A N 1
ATOM 666 C CA . ILE A 1 84 ? -1.99773 82.98953 19.69538 1.000 74.68275 91 ILE A CA 1
ATOM 667 C C . ILE A 1 84 ? -0.71106 83.16830 20.48575 1.000 72.39286 91 ILE A C 1
ATOM 668 O O . ILE A 1 84 ? -0.67033 83.99652 21.40325 1.000 73.14071 91 ILE A O 1
ATOM 673 N N . GLU A 1 85 ? 0.35530 82.47923 20.10582 1.000 73.32868 92 GLU A N 1
ATOM 674 C CA . GLU A 1 85 ? 1.60749 82.51143 20.84412 1.000 75.34662 92 GLU A CA 1
ATOM 675 C C . GLU A 1 85 ? 2.20311 83.91700 20.94387 1.000 75.80613 92 GLU A C 1
ATOM 676 O O . GLU A 1 85 ? 2.95167 84.21012 21.87897 1.000 81.01563 92 GLU A O 1
ATOM 682 N N . ASP A 1 86 ? 1.89306 84.80408 20.01546 1.000 81.23148 93 ASP A N 1
ATOM 683 C CA . ASP A 1 86 ? 2.54745 86.10856 20.06391 1.000 86.56286 93 ASP A CA 1
ATOM 684 C C . ASP A 1 86 ? 1.99321 86.98748 21.18320 1.000 76.81848 93 ASP A C 1
ATOM 685 O O . ASP A 1 86 ? 2.73326 87.75961 21.79646 1.000 79.93337 93 ASP A O 1
ATOM 690 N N . ILE A 1 87 ? 0.69736 86.89607 21.42917 1.000 73.39711 94 ILE A N 1
ATOM 691 C CA . ILE A 1 87 ? 0.04190 87.70752 22.43650 1.000 77.12862 94 ILE A CA 1
ATOM 692 C C . ILE A 1 87 ? 0.30031 87.13369 23.81323 1.000 81.98500 94 ILE A C 1
ATOM 693 O O . ILE A 1 87 ? 0.62035 87.86474 24.75221 1.000 78.26821 94 ILE A O 1
ATOM 698 N N . GLN A 1 88 ? 0.18557 85.81068 23.93288 1.000 82.84646 95 GLN A N 1
ATOM 699 C CA . GLN A 1 88 ? 0.69342 85.09359 25.09358 1.000 80.04944 95 GLN A CA 1
ATOM 700 C C . GLN A 1 88 ? 2.11795 85.51147 25.44962 1.000 85.11872 95 GLN A C 1
ATOM 701 O O . GLN A 1 88 ? 2.42224 85.76741 26.61636 1.000 92.94216 95 GLN A O 1
ATOM 707 N N . LYS A 1 89 ? 2.99951 85.61859 24.46526 1.000 85.52811 96 LYS A N 1
ATOM 708 C CA . LYS A 1 89 ? 4.38291 85.92269 24.79702 1.000 89.23007 96 LYS A CA 1
ATOM 709 C C . LYS A 1 89 ? 4.62205 87.37774 25.18671 1.000 91.43318 96 LYS A C 1
ATOM 710 O O . LYS A 1 89 ? 5.70988 87.67983 25.67961 1.000 97.81045 96 LYS A O 1
ATOM 716 N N . THR A 1 90 ? 3.67404 88.29392 24.98927 1.000 86.20928 97 THR A N 1
ATOM 717 C CA . THR A 1 90 ? 3.84839 89.60421 25.61919 1.000 93.46395 97 THR A CA 1
ATOM 718 C C . THR A 1 90 ? 3.01163 89.77407 26.87273 1.000 93.07754 97 THR A C 1
ATOM 719 O O . THR A 1 90 ? 3.38697 90.56108 27.74083 1.000 91.50136 97 THR A O 1
ATOM 723 N N . ALA A 1 91 ? 1.87481 89.07978 26.97477 1.000 93.76173 98 ALA A N 1
ATOM 724 C CA . ALA A 1 91 ? 1.20256 88.95275 28.26076 1.000 82.02424 98 ALA A CA 1
ATOM 725 C C . ALA A 1 91 ? 2.16703 88.42856 29.30730 1.000 91.59350 98 ALA A C 1
ATOM 726 O O . ALA A 1 91 ? 2.18886 88.90288 30.45072 1.000 100.11383 98 ALA A O 1
ATOM 728 N N . GLU A 1 92 ? 2.98925 87.45896 28.92665 1.000 90.98088 99 GLU A N 1
ATOM 729 C CA . GLU A 1 92 ? 3.89919 86.85672 29.88551 1.000 94.86882 99 GLU A CA 1
ATOM 730 C C . GLU A 1 92 ? 5.13041 87.72336 30.09656 1.000 90.55630 99 GLU A C 1
ATOM 731 O O . GLU A 1 92 ? 5.53974 87.96013 31.23377 1.000 99.22944 99 GLU A O 1
ATOM 737 N N . GLU A 1 93 ? 5.72618 88.22021 29.02010 1.000 89.82203 100 GLU A N 1
ATOM 738 C CA . GLU A 1 93 ? 6.99977 88.91285 29.16330 1.000 92.89523 100 GLU A CA 1
ATOM 739 C C . GLU A 1 93 ? 6.82296 90.35658 29.60601 1.000 95.34369 100 GLU A C 1
ATOM 740 O O . GLU A 1 93 ? 7.67753 90.89582 30.31805 1.000 96.48181 100 GLU A O 1
ATOM 746 N N . ALA A 1 94 ? 5.74261 91.00489 29.17700 1.000 98.06503 101 ALA A N 1
ATOM 747 C CA . ALA A 1 94 ? 5.58159 92.43528 29.40632 1.000 98.38475 101 ALA A CA 1
ATOM 748 C C . ALA A 1 94 ? 4.76579 92.76115 30.65002 1.000 95.23847 101 ALA A C 1
ATOM 749 O O . ALA A 1 94 ? 4.88696 93.87363 31.17164 1.000 99.09128 101 ALA A O 1
ATOM 751 N N . PHE A 1 95 ? 3.92571 91.83644 31.12773 1.000 92.19128 102 PHE A N 1
ATOM 752 C CA . PHE A 1 95 ? 3.10783 92.07797 32.30690 1.000 93.55082 102 PHE A CA 1
ATOM 753 C C . PHE A 1 95 ? 3.22630 91.02367 33.37730 1.000 97.12517 102 PHE A C 1
ATOM 754 O O . PHE A 1 95 ? 2.81610 91.28563 34.50899 1.000 110.34648 102 PHE A O 1
ATOM 762 N N . GLY A 1 96 ? 3.73744 89.84457 33.06408 1.000 95.77315 103 GLY A N 1
ATOM 763 C CA . GLY A 1 96 ? 3.88700 88.83260 34.08708 1.000 102.42000 103 GLY A CA 1
ATOM 764 C C . GLY A 1 96 ? 2.56445 88.21899 34.49556 1.000 107.06126 103 GLY A C 1
ATOM 765 O O . GLY A 1 96 ? 2.10656 88.38985 35.63258 1.000 106.00247 103 GLY A O 1
ATOM 766 N N . PHE A 1 97 ? 1.93761 87.50735 33.56539 1.000 108.54377 104 PHE A N 1
ATOM 767 C CA . PHE A 1 97 ? 0.66806 86.84652 33.83776 1.000 114.18373 104 PHE A CA 1
ATOM 768 C C . PHE A 1 97 ? 0.82644 85.31896 33.85178 1.000 116.88598 104 PHE A C 1
ATOM 769 O O . PHE A 1 97 ? 1.25970 84.72967 34.85083 1.000 112.78946 104 PHE A O 1
ATOM 777 N N . LEU A 1 110 ? -5.97312 74.31111 37.18264 1.000 95.12564 117 LEU A N 1
ATOM 778 C CA . LEU A 1 110 ? -7.01985 75.28152 36.83989 1.000 108.19710 117 LEU A CA 1
ATOM 779 C C . LEU A 1 110 ? -6.91489 76.53967 37.68929 1.000 113.78139 117 LEU A C 1
ATOM 780 O O . LEU A 1 110 ? -7.14284 76.49437 38.90002 1.000 115.59313 117 LEU A O 1
ATOM 785 N N . HIS A 1 111 ? -6.60527 77.66731 37.04921 1.000 111.14298 118 HIS A N 1
ATOM 786 C CA . HIS A 1 111 ? -6.25753 78.89530 37.75022 1.000 114.78738 118 HIS A CA 1
ATOM 787 C C . HIS A 1 111 ? -7.05056 80.06131 37.16482 1.000 111.44382 118 HIS A C 1
ATOM 788 O O . HIS A 1 111 ? -7.86430 79.89103 36.25018 1.000 107.93219 118 HIS A O 1
ATOM 795 N N . LEU A 1 112 ? -6.86202 81.24944 37.74967 1.000 108.27592 119 LEU A N 1
ATOM 796 C CA . LEU A 1 112 ? -7.54541 82.46304 37.31054 1.000 98.01394 119 LEU A CA 1
ATOM 797 C C . LEU A 1 112 ? -6.51400 83.38291 36.67718 1.000 97.74101 119 LEU A C 1
ATOM 798 O O . LEU A 1 112 ? -5.67508 83.95928 37.38172 1.000 95.27877 119 LEU A O 1
ATOM 803 N N . PHE A 1 113 ? -6.57158 83.51190 35.28532 1.000 91.34858 120 PHE A N 1
ATOM 804 C CA . PHE A 1 113 ? -5.61094 84.49533 34.83375 1.000 86.64033 120 PHE A CA 1
ATOM 805 C C . PHE A 1 113 ? -6.31671 85.78746 34.45031 1.000 82.99461 120 PHE A C 1
ATOM 806 O O . PHE A 1 113 ? -7.48664 85.77401 34.05566 1.000 77.92690 120 PHE A O 1
ATOM 814 N N . PRO A 1 114 ? -5.64599 86.93014 34.59607 1.000 76.92759 121 PRO A N 1
ATOM 815 C CA . PRO A 1 114 ? -6.27201 88.19073 34.17632 1.000 81.01469 121 PRO A CA 1
ATOM 816 C C . PRO A 1 114 ? -6.47129 88.30023 32.66591 1.000 79.05517 121 PRO A C 1
ATOM 817 O O . PRO A 1 114 ? -7.27765 89.12760 32.21565 1.000 73.23098 121 PRO A O 1
ATOM 821 N N . LEU A 1 115 ? -5.77153 87.48677 31.87673 1.000 78.94026 122 LEU A N 1
ATOM 822 C CA . LEU A 1 115 ? -5.79452 87.60614 30.42915 1.000 78.08616 122 LEU A CA 1
ATOM 823 C C . LEU A 1 115 ? -5.73120 86.23132 29.79709 1.000 73.49733 122 LEU A C 1
ATOM 824 O O . LEU A 1 115 ? -4.68758 85.57839 29.84601 1.000 78.19787 122 LEU A O 1
ATOM 829 N N . ASN A 1 116 ? -6.80346 85.81802 29.14628 1.000 71.39457 123 ASN A N 1
ATOM 830 C CA . ASN A 1 116 ? -6.85251 84.49572 28.54114 1.000 75.81742 123 ASN A CA 1
ATOM 831 C C . ASN A 1 116 ? -7.02187 84.60061 27.03998 1.000 73.16373 123 ASN A C 1
ATOM 832 O O . ASN A 1 116 ? -7.92829 85.28673 26.55306 1.000 72.81525 123 ASN A O 1
ATOM 837 N N . ILE A 1 117 ? -6.14651 83.91860 26.31729 1.000 68.72852 124 ILE A N 1
ATOM 838 C CA . ILE A 1 117 ? -6.06287 84.05435 24.87625 1.000 72.47527 124 ILE A CA 1
ATOM 839 C C . ILE A 1 117 ? -6.52462 82.75504 24.24867 1.000 70.84913 124 ILE A C 1
ATOM 840 O O . ILE A 1 117 ? -5.94246 81.69165 24.49462 1.000 78.35825 124 ILE A O 1
ATOM 845 N N . THR A 1 118 ? -7.59036 82.84232 23.46510 1.000 65.89113 125 THR A N 1
ATOM 846 C CA . THR A 1 118 ? -8.20329 81.68922 22.84826 1.000 63.63237 125 THR A CA 1
ATOM 847 C C . THR A 1 118 ? -8.47919 82.00665 21.39227 1.000 71.49754 125 THR A C 1
ATOM 848 O O . THR A 1 118 ? -8.18398 83.09565 20.88767 1.000 70.20762 125 THR A O 1
ATOM 852 N N . THR A 1 119 ? -9.08788 81.04286 20.73431 1.000 70.77476 126 THR A N 1
ATOM 853 C CA . THR A 1 119 ? -9.33022 81.09962 19.31686 1.000 61.85544 126 THR A CA 1
ATOM 854 C C . THR A 1 119 ? -10.82216 80.88175 19.12163 1.000 67.02381 126 THR A C 1
ATOM 855 O O . THR A 1 119 ? -11.49541 80.29683 19.97981 1.000 67.51656 126 THR A O 1
ATOM 859 N N . ALA A 1 120 ? -11.35811 81.40802 18.01780 1.000 67.85564 127 ALA A N 1
ATOM 860 C CA . ALA A 1 120 ? -12.79930 81.60954 17.99906 1.000 61.13838 127 ALA A CA 1
ATOM 861 C C . ALA A 1 120 ? -13.55439 80.29038 17.93136 1.000 61.42457 127 ALA A C 1
ATOM 862 O O . ALA A 1 120 ? -14.67590 80.20566 18.44408 1.000 57.32376 127 ALA A O 1
ATOM 864 N N . ASP A 1 121 ? -12.95941 79.23304 17.36277 1.000 63.97023 128 ASP A N 1
ATOM 865 C CA . ASP A 1 121 ? -13.70619 77.97956 17.41242 1.000 68.83321 128 ASP A CA 1
ATOM 866 C C . ASP A 1 121 ? -13.62420 77.36185 18.80263 1.000 69.85429 128 ASP A C 1
ATOM 867 O O . ASP A 1 121 ? -14.65082 76.92804 19.33827 1.000 70.46681 128 ASP A O 1
ATOM 872 N N . THR A 1 122 ? -12.42873 77.35194 19.41074 1.000 65.74073 129 THR A N 1
ATOM 873 C CA . THR A 1 122 ? -12.30712 76.94825 20.80640 1.000 66.46102 129 THR A CA 1
ATOM 874 C C . THR A 1 122 ? -13.34802 77.66040 21.65542 1.000 68.18687 129 THR A C 1
ATOM 875 O O . THR A 1 122 ? -14.08803 77.02802 22.42657 1.000 63.36876 129 THR A O 1
ATOM 879 N N . PHE A 1 123 ? -13.45224 78.98004 21.46726 1.000 64.66357 130 PHE A N 1
ATOM 880 C CA . PHE A 1 123 ? -14.39077 79.77284 22.24044 1.000 60.53647 130 PHE A CA 1
ATOM 881 C C . PHE A 1 123 ? -15.81150 79.24873 22.11681 1.000 66.80599 130 PHE A C 1
ATOM 882 O O . PHE A 1 123 ? -16.52424 79.15624 23.12281 1.000 73.32012 130 PHE A O 1
ATOM 890 N N . THR A 1 124 ? -16.25580 78.89820 20.90027 1.000 70.95088 131 THR A N 1
ATOM 891 C CA . THR A 1 124 ? -17.66145 78.52116 20.79067 1.000 69.40544 131 THR A CA 1
ATOM 892 C C . THR A 1 124 ? -17.88273 77.10150 21.30087 1.000 66.42796 131 THR A C 1
ATOM 893 O O . THR A 1 124 ? -18.90943 76.83040 21.93753 1.000 67.83279 131 THR A O 1
ATOM 897 N N . TRP A 1 125 ? -16.92618 76.19309 21.07426 1.000 62.91819 132 TRP A N 1
ATOM 898 C CA . TRP A 1 125 ? -17.03443 74.88101 21.70475 1.000 70.26031 132 TRP A CA 1
ATOM 899 C C . TRP A 1 125 ? -17.17027 75.01674 23.22216 1.000 68.74830 132 TRP A C 1
ATOM 900 O O . TRP A 1 125 ? -18.03109 74.37535 23.83936 1.000 60.69784 132 TRP A O 1
ATOM 911 N N . ASP A 1 126 ? -16.34697 75.87528 23.82733 1.000 66.21682 133 ASP A N 1
ATOM 912 C CA . ASP A 1 126 ? -16.41529 76.09249 25.26545 1.000 65.79076 133 ASP A CA 1
ATOM 913 C C . ASP A 1 126 ? -17.80789 76.51107 25.68773 1.000 65.80037 133 ASP A C 1
ATOM 914 O O . ASP A 1 126 ? -18.38541 75.93540 26.62448 1.000 65.95512 133 ASP A O 1
ATOM 919 N N . LEU A 1 127 ? -18.37013 77.51140 25.00992 1.000 62.58846 134 LEU A N 1
ATOM 920 C CA . LEU A 1 127 ? -19.71598 77.93675 25.36995 1.000 63.42695 134 LEU A CA 1
ATOM 921 C C . LEU A 1 127 ? -20.73937 76.84941 25.10581 1.000 67.89836 134 LEU A C 1
ATOM 922 O O . LEU A 1 127 ? -21.79926 76.84377 25.74195 1.000 71.31824 134 LEU A O 1
ATOM 927 N N . LEU A 1 128 ? -20.43994 75.91041 24.20940 1.000 64.91413 135 LEU A N 1
ATOM 928 C CA . LEU A 1 128 ? -21.28404 74.73947 24.03384 1.000 67.68148 135 LEU A CA 1
ATOM 929 C C . LEU A 1 128 ? -20.88654 73.58803 24.95638 1.000 67.31933 135 LEU A C 1
ATOM 930 O O . LEU A 1 128 ? -21.23421 72.43376 24.68583 1.000 64.31455 135 LEU A O 1
ATOM 935 N N . LYS A 1 129 ? -20.15129 73.88363 26.03793 1.000 72.48802 136 LYS A N 1
ATOM 936 C CA . LYS A 1 129 ? -19.88840 72.93412 27.11811 1.000 61.52453 136 LYS A CA 1
ATOM 937 C C . LYS A 1 129 ? -19.16245 71.68032 26.63385 1.000 66.34371 136 LYS A C 1
ATOM 938 O O . LYS A 1 129 ? -19.27222 70.62075 27.25557 1.000 66.24786 136 LYS A O 1
ATOM 944 N N . LEU A 1 130 ? -18.41452 71.79927 25.53738 1.000 64.07500 137 LEU A N 1
ATOM 945 C CA . LEU A 1 130 ? -17.66363 70.71133 24.93261 1.000 60.25934 137 LEU A CA 1
ATOM 946 C C . LEU A 1 130 ? -16.21868 70.69425 25.41496 1.000 67.15603 137 LEU A C 1
ATOM 947 O O . LEU A 1 130 ? -15.66566 71.70558 25.86404 1.000 76.57789 137 LEU A O 1
ATOM 952 N N . ASN A 1 131 ? -15.59662 69.52717 25.28680 1.000 62.61894 138 ASN A N 1
ATOM 953 C CA . ASN A 1 131 ? -14.27176 69.31457 25.84809 1.000 59.75188 138 ASN A CA 1
ATOM 954 C C . ASN A 1 131 ? -13.19705 69.94243 24.96615 1.000 74.17883 138 ASN A C 1
ATOM 955 O O . ASN A 1 131 ? -12.89695 69.44662 23.87108 1.000 71.53215 138 ASN A O 1
ATOM 960 N N . THR A 1 132 ? -12.55980 70.99206 25.47541 1.000 77.04691 139 THR A N 1
ATOM 961 C CA . THR A 1 132 ? -11.48338 71.67333 24.76874 1.000 77.83493 139 THR A CA 1
ATOM 962 C C . THR A 1 132 ? -10.17344 71.62942 25.54656 1.000 80.21104 139 THR A C 1
ATOM 963 O O . THR A 1 132 ? -9.33364 72.51075 25.38217 1.000 84.17344 139 THR A O 1
ATOM 967 N N . LYS A 1 133 ? -9.97237 70.60847 26.38241 1.000 82.35532 140 LYS A N 1
ATOM 968 C CA . LYS A 1 133 ? -8.99977 70.72331 27.47263 1.000 82.43475 140 LYS A CA 1
ATOM 969 C C . LYS A 1 133 ? -7.57724 70.97072 26.96870 1.000 81.13854 140 LYS A C 1
ATOM 970 O O . LYS A 1 133 ? -6.98542 72.01195 27.25987 1.000 84.54344 140 LYS A O 1
ATOM 976 N N . ARG A 1 134 ? -7.00271 70.03173 26.21156 1.000 84.11111 141 ARG A N 1
ATOM 977 C CA . ARG A 1 134 ? -5.58372 70.16090 25.87465 1.000 83.06820 141 ARG A CA 1
ATOM 978 C C . ARG A 1 134 ? -5.27225 71.43205 25.09078 1.000 86.31655 141 ARG A C 1
ATOM 979 O O . ARG A 1 134 ? -4.09110 71.79924 24.97103 1.000 82.20606 141 ARG A O 1
ATOM 987 N N . ARG A 1 135 ? -6.30330 72.11466 24.57555 1.000 86.59530 142 ARG A N 1
ATOM 988 C CA . ARG A 1 135 ? -6.12720 73.44666 24.00861 1.000 82.81763 142 ARG A CA 1
ATOM 989 C C . ARG A 1 135 ? -5.74138 74.47782 25.07050 1.000 82.40860 142 ARG A C 1
ATOM 990 O O . ARG A 1 135 ? -4.93048 75.37069 24.80327 1.000 84.15554 142 ARG A O 1
ATOM 998 N N . HIS A 1 136 ? -6.26874 74.35074 26.28231 1.000 81.79922 143 HIS A N 1
ATOM 999 C CA . HIS A 1 136 ? -6.04508 75.33085 27.32910 1.000 81.80830 143 HIS A CA 1
ATOM 1000 C C . HIS A 1 136 ? -4.82322 75.02416 28.20378 1.000 87.97984 143 HIS A C 1
ATOM 1001 O O . HIS A 1 136 ? -4.65489 75.66435 29.24588 1.000 89.23604 143 HIS A O 1
ATOM 1008 N N . ARG A 1 137 ? -3.96424 74.08281 27.81802 1.000 89.82163 144 ARG A N 1
ATOM 1009 C CA . ARG A 1 137 ? -2.83345 73.70509 28.68841 1.000 96.15530 144 ARG A CA 1
ATOM 1010 C C . ARG A 1 137 ? -1.68931 74.73640 28.69745 1.000 95.59799 144 ARG A C 1
ATOM 1011 O O . ARG A 1 137 ? -1.68385 75.70527 27.92956 1.000 84.05891 144 ARG A O 1
ATOM 1019 N N . GLY A 1 145 ? -0.52254 74.13474 34.08218 1.000 113.21676 152 GLY A N 1
ATOM 1020 C CA . GLY A 1 145 ? -1.96462 73.92785 34.12420 1.000 115.78584 152 GLY A CA 1
ATOM 1021 C C . GLY A 1 145 ? -2.83540 74.51608 33.00438 1.000 105.12960 152 GLY A C 1
ATOM 1022 O O . GLY A 1 145 ? -2.39360 74.67055 31.84652 1.000 93.63906 152 GLY A O 1
ATOM 1023 N N . TYR A 1 146 ? -4.08045 74.84794 33.38783 1.000 103.30585 153 TYR A N 1
ATOM 1024 C CA . TYR A 1 146 ? -5.15424 75.28998 32.50067 1.000 94.55561 153 TYR A CA 1
ATOM 1025 C C . TYR A 1 146 ? -5.70011 76.64364 32.94359 1.000 90.46413 153 TYR A C 1
ATOM 1026 O O . TYR A 1 146 ? -5.85284 76.89232 34.14140 1.000 100.76428 153 TYR A O 1
ATOM 1035 N N . ASP A 1 147 ? -6.03852 77.50230 31.97589 1.000 86.41053 154 ASP A N 1
ATOM 1036 C CA . ASP A 1 147 ? -6.44532 78.87972 32.25996 1.000 87.87362 154 ASP A CA 1
ATOM 1037 C C . ASP A 1 147 ? -7.93473 79.01357 32.59656 1.000 90.84580 154 ASP A C 1
ATOM 1038 O O . ASP A 1 147 ? -8.28189 79.62388 33.61222 1.000 90.01992 154 ASP A O 1
ATOM 1043 N N . TYR A 1 148 ? -8.82632 78.50218 31.74067 1.000 92.94587 155 TYR A N 1
ATOM 1044 C CA . TYR A 1 148 ? -10.22756 78.28805 32.09528 1.000 88.84066 155 TYR A CA 1
ATOM 1045 C C . TYR A 1 148 ? -10.69058 77.00618 31.41794 1.000 86.46501 155 TYR A C 1
ATOM 1046 O O . TYR A 1 148 ? -10.10376 76.57057 30.42475 1.000 73.31244 155 TYR A O 1
ATOM 1055 N N . LEU A 1 149 ? -11.70654 76.36232 32.00770 1.000 90.05488 156 LEU A N 1
ATOM 1056 C CA . LEU A 1 149 ? -12.18865 75.10243 31.45023 1.000 83.09289 156 LEU A CA 1
ATOM 1057 C C . LEU A 1 149 ? -13.71269 74.96458 31.50306 1.000 79.35575 156 LEU A C 1
ATOM 1058 O O . LEU A 1 149 ? -14.22114 73.83471 31.45164 1.000 77.22147 156 LEU A O 1
ATOM 1063 N N . THR A 1 150 ? -14.44940 76.07393 31.59878 1.000 74.98000 157 THR A N 1
ATOM 1064 C CA . THR A 1 150 ? -15.85897 76.04409 31.96008 1.000 72.96754 157 THR A CA 1
ATOM 1065 C C . THR A 1 150 ? -16.56025 77.20197 31.29274 1.000 73.84425 157 THR A C 1
ATOM 1066 O O . THR A 1 150 ? -16.04014 78.31823 31.24807 1.000 72.83842 157 THR A O 1
ATOM 1070 N N . GLN A 1 151 ? -17.77034 76.92644 30.82573 1.000 79.28811 158 GLN A N 1
ATOM 1071 C CA . GLN A 1 151 ? -18.65959 77.99376 30.40078 1.000 75.59161 158 GLN A CA 1
ATOM 1072 C C . GLN A 1 151 ? -18.76586 79.07819 31.46867 1.000 73.20038 158 GLN A C 1
ATOM 1073 O O . GLN A 1 151 ? -18.65242 80.27450 31.17272 1.000 71.98148 158 GLN A O 1
ATOM 1079 N N . ALA A 1 152 ? -18.93557 78.67403 32.72840 1.000 82.08311 159 ALA A N 1
ATOM 1080 C CA . ALA A 1 152 ? -19.21076 79.63885 33.79635 1.000 84.18989 159 ALA A CA 1
ATOM 1081 C C . ALA A 1 152 ? -18.08402 80.65646 33.98189 1.000 76.58414 159 ALA A C 1
ATOM 1082 O O . ALA A 1 152 ? -18.35578 81.82557 34.28345 1.000 69.82915 159 ALA A O 1
ATOM 1084 N N . SER A 1 153 ? -16.82362 80.25065 33.79411 1.000 72.90506 160 SER A N 1
ATOM 1085 C CA . SER A 1 153 ? -15.75047 81.23977 33.84224 1.000 73.50767 160 SER A CA 1
ATOM 1086 C C . SER A 1 153 ? -15.89699 82.26689 32.72690 1.000 76.32194 160 SER A C 1
ATOM 1087 O O . SER A 1 153 ? -15.59850 83.44986 32.93463 1.000 73.66079 160 SER A O 1
ATOM 1090 N N . ILE A 1 154 ? -16.36446 81.83494 31.53785 1.000 81.68460 161 ILE A N 1
ATOM 1091 C CA . ILE A 1 154 ? -16.55109 82.75453 30.41046 1.000 72.93933 161 ILE A CA 1
ATOM 1092 C C . ILE A 1 154 ? -17.62315 83.78255 30.74373 1.000 71.60251 161 ILE A C 1
ATOM 1093 O O . ILE A 1 154 ? -17.48529 84.96887 30.41226 1.000 64.27337 161 ILE A O 1
ATOM 1098 N N . LEU A 1 155 ? -18.68115 83.35783 31.45060 1.000 72.72581 162 LEU A N 1
ATOM 1099 C CA . LEU A 1 155 ? -19.77070 84.27081 31.79945 1.000 74.58396 162 LEU A CA 1
ATOM 1100 C C . LEU A 1 155 ? -19.37535 85.31140 32.84718 1.000 73.09400 162 LEU A C 1
ATOM 1101 O O . LEU A 1 155 ? -20.04792 86.34510 32.94531 1.000 71.66734 162 LEU A O 1
ATOM 1106 N N . THR A 1 156 ? -18.29366 85.09932 33.60217 1.000 73.73782 163 THR A N 1
ATOM 1107 C CA . THR A 1 156 ? -17.79590 86.13893 34.50370 1.000 78.74807 163 THR A CA 1
ATOM 1108 C C . THR A 1 156 ? -16.74271 87.04808 33.85868 1.000 79.20843 163 THR A C 1
ATOM 1109 O O . THR A 1 156 ? -16.17689 87.90567 34.55458 1.000 74.67204 163 THR A O 1
ATOM 1113 N N . SER A 1 157 ? -16.52735 86.93812 32.54232 1.000 81.75806 164 SER A N 1
ATOM 1114 C CA . SER A 1 157 ? -15.46235 87.64531 31.83549 1.000 75.68317 164 SER A CA 1
ATOM 1115 C C . SER A 1 157 ? -15.97280 88.89547 31.13909 1.000 73.72025 164 SER A C 1
ATOM 1116 O O . SER A 1 157 ? -17.17361 89.11665 30.98878 1.000 76.01216 164 SER A O 1
ATOM 1119 N N . LEU A 1 158 ? -15.02234 89.71747 30.71088 1.000 76.23369 165 LEU A N 1
ATOM 1120 C CA . LEU A 1 158 ? -15.19531 90.59382 29.55966 1.000 72.18085 165 LEU A CA 1
ATOM 1121 C C . LEU A 1 158 ? -14.58666 89.87069 28.37003 1.000 70.92369 165 LEU A C 1
ATOM 1122 O O . LEU A 1 158 ? -13.44541 89.39763 28.44546 1.000 69.77636 165 LEU A O 1
ATOM 1127 N N . VAL A 1 159 ? -15.37009 89.74358 27.30099 1.000 72.44189 166 VAL A N 1
ATOM 1128 C CA . VAL A 1 159 ? -15.01543 88.96154 26.11653 1.000 68.86662 166 VAL A CA 1
ATOM 1129 C C . VAL A 1 159 ? -14.65806 89.90834 24.97620 1.000 66.72628 166 VAL A C 1
ATOM 1130 O O . VAL A 1 159 ? -15.50377 90.67822 24.49984 1.000 67.95635 166 VAL A O 1
ATOM 1134 N N . ILE A 1 160 ? -13.42020 89.83836 24.52031 1.000 60.04115 167 ILE A N 1
ATOM 1135 C CA . ILE A 1 160 ? -12.96290 90.68095 23.42209 1.000 70.17918 167 ILE A CA 1
ATOM 1136 C C . ILE A 1 160 ? -12.70203 89.82724 22.18046 1.000 68.79412 167 ILE A C 1
ATOM 1137 O O . ILE A 1 160 ? -11.78481 88.99207 22.16111 1.000 67.32541 167 ILE A O 1
ATOM 1142 N N . PHE A 1 161 ? -13.48294 90.05782 21.13094 1.000 67.89651 168 PHE A N 1
ATOM 1143 C CA . PHE A 1 161 ? -13.21228 89.46520 19.82417 1.000 68.04794 168 PHE A CA 1
ATOM 1144 C C . PHE A 1 161 ? -12.26269 90.37989 19.05630 1.000 68.02140 168 PHE A C 1
ATOM 1145 O O . PHE A 1 161 ? -12.61529 91.51123 18.72150 1.000 66.99082 168 PHE A O 1
ATOM 1153 N N . ASP A 1 162 ? -11.05181 89.89145 18.80623 1.000 70.16038 169 ASP A N 1
ATOM 1154 C CA . ASP A 1 162 ? -9.99425 90.60367 18.08311 1.000 72.19970 169 ASP A CA 1
ATOM 1155 C C . ASP A 1 162 ? -10.03417 90.06636 16.65920 1.000 72.36622 169 ASP A C 1
ATOM 1156 O O . ASP A 1 162 ? -9.39344 89.06910 16.33956 1.000 72.46806 169 ASP A O 1
ATOM 1161 N N . GLU A 1 163 ? -10.81663 90.71581 15.80418 1.000 74.85079 170 GLU A N 1
ATOM 1162 C CA . GLU A 1 163 ? -10.93316 90.31261 14.40982 1.000 76.70057 170 GLU A CA 1
ATOM 1163 C C . GLU A 1 163 ? -11.54218 88.92159 14.27057 1.000 78.82205 170 GLU A C 1
ATOM 1164 O O . GLU A 1 163 ? -11.37294 88.25443 13.23815 1.000 69.39304 170 GLU A O 1
ATOM 1170 N N . ALA A 1 164 ? -12.25021 88.45755 15.30207 1.000 78.24480 171 ALA A N 1
ATOM 1171 C CA . ALA A 1 164 ? -12.69752 87.07225 15.32949 1.000 74.47547 171 ALA A CA 1
ATOM 1172 C C . ALA A 1 164 ? -14.15620 86.90160 14.95733 1.000 74.78106 171 ALA A C 1
ATOM 1173 O O . ALA A 1 164 ? -14.62040 85.76552 14.85156 1.000 77.13257 171 ALA A O 1
ATOM 1175 N N . HIS A 1 165 ? -14.89068 87.98694 14.74743 1.000 78.66444 172 HIS A N 1
ATOM 1176 C CA . HIS A 1 165 ? -16.29481 87.81452 14.40975 1.000 80.40940 172 HIS A CA 1
ATOM 1177 C C . HIS A 1 165 ? -16.48823 87.22856 13.02572 1.000 81.97188 172 HIS A C 1
ATOM 1178 O O . HIS A 1 165 ? -17.61801 86.86922 12.67446 1.000 85.87415 172 HIS A O 1
ATOM 1185 N N . PHE A 1 166 ? -15.41477 87.09251 12.24362 1.000 86.09591 173 PHE A N 1
ATOM 1186 C CA . PHE A 1 166 ? -15.51089 86.66944 10.84371 1.000 82.58470 173 PHE A CA 1
ATOM 1187 C C . PHE A 1 166 ? -15.76106 85.22077 10.68392 1.000 84.89682 173 PHE A C 1
ATOM 1188 O O . PHE A 1 166 ? -15.61095 84.65192 9.61784 1.000 88.96371 173 PHE A O 1
ATOM 1196 N N . LEU A 1 167 ? -16.15219 84.59474 11.78987 1.000 93.77137 174 LEU A N 1
ATOM 1197 C CA . LEU A 1 167 ? -16.69315 83.24891 11.73954 1.000 89.94705 174 LEU A CA 1
ATOM 1198 C C . LEU A 1 167 ? -18.07955 83.23724 11.11525 1.000 85.92348 174 LEU A C 1
ATOM 1199 O O . LEU A 1 167 ? -18.55299 82.17903 10.70264 1.000 90.71975 174 LEU A O 1
ATOM 1204 N N . LEU A 1 168 ? -18.73704 84.39541 11.03679 1.000 87.88102 175 LEU A N 1
ATOM 1205 C CA . LEU A 1 168 ? -20.04478 84.47405 10.39139 1.000 97.44887 175 LEU A CA 1
ATOM 1206 C C . LEU A 1 168 ? -19.94769 84.25931 8.87993 1.000 103.12277 175 LEU A C 1
ATOM 1207 O O . LEU A 1 168 ? -20.92367 83.83152 8.24750 1.000 103.12493 175 LEU A O 1
ATOM 1212 N N . GLU A 1 169 ? -18.78931 84.56978 8.29172 1.000 98.54184 176 GLU A N 1
ATOM 1213 C CA . GLU A 1 169 ? -18.48874 84.34400 6.88903 1.000 93.19574 176 GLU A CA 1
ATOM 1214 C C . GLU A 1 169 ? -18.09210 82.90511 6.58696 1.000 101.15917 176 GLU A C 1
ATOM 1215 O O . GLU A 1 169 ? -17.90239 82.56778 5.41185 1.000 108.31356 176 GLU A O 1
ATOM 1221 N N . ASP A 1 170 ? -17.94712 82.05661 7.60398 1.000 102.92763 177 ASP A N 1
ATOM 1222 C CA . ASP A 1 170 ? -17.72431 80.63045 7.39921 1.000 102.12910 177 ASP A CA 1
ATOM 1223 C C . ASP A 1 170 ? -19.07297 79.92011 7.40747 1.000 103.74380 177 ASP A C 1
ATOM 1224 O O . ASP A 1 170 ? -19.78958 79.95175 8.41279 1.000 102.32094 177 ASP A O 1
ATOM 1229 N N . LYS A 1 171 ? -19.41430 79.27906 6.28696 1.000 104.85997 178 LYS A N 1
ATOM 1230 C CA . LYS A 1 171 ? -20.70433 78.60571 6.18943 1.000 102.27443 178 LYS A CA 1
ATOM 1231 C C . LYS A 1 171 ? -20.87416 77.56747 7.29409 1.000 94.31808 178 LYS A C 1
ATOM 1232 O O . LYS A 1 171 ? -21.95924 77.44924 7.87473 1.000 91.88721 178 LYS A O 1
ATOM 1238 N N . SER A 1 172 ? -19.80574 76.82551 7.61744 1.000 95.11798 179 SER A N 1
ATOM 1239 C CA . SER A 1 172 ? -19.90113 75.66336 8.50453 1.000 95.68457 179 SER A CA 1
ATOM 1240 C C . SER A 1 172 ? -20.11842 76.03652 9.97412 1.000 101.85731 179 SER A C 1
ATOM 1241 O O . SER A 1 172 ? -20.53037 75.17057 10.75436 1.000 102.88398 179 SER A O 1
ATOM 1252 N N . VAL A 1 174 ? -21.41624 79.56554 11.10567 1.000 99.40427 181 VAL A N 1
ATOM 1253 C CA . VAL A 1 174 ? -22.12814 80.8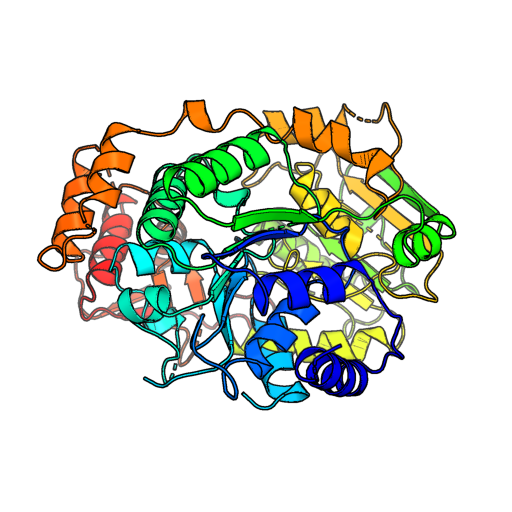0714 11.39723 1.000 103.11647 181 VAL A CA 1
ATOM 1254 C C . VAL A 1 174 ? -23.27471 80.56146 12.36994 1.000 95.08318 181 VAL A C 1
ATOM 1255 O O . VAL A 1 174 ? -23.47825 81.32265 13.32457 1.000 87.70683 181 VAL A O 1
ATOM 1259 N N . THR A 1 175 ? -24.00110 79.46250 12.17255 1.000 95.36748 182 THR A N 1
ATOM 1260 C CA . THR A 1 175 ? -25.13894 79.15762 13.02521 1.000 94.92885 182 THR A CA 1
ATOM 1261 C C . THR A 1 175 ? -24.70512 78.97736 14.47207 1.000 92.78389 182 THR A C 1
ATOM 1262 O O . THR A 1 175 ? -25.40910 79.40119 15.39774 1.000 93.86606 182 THR A O 1
ATOM 1266 N N . ALA A 1 176 ? -23.53558 78.37088 14.68598 1.000 95.71497 183 ALA A N 1
ATOM 1267 C CA . ALA A 1 176 ? -23.02952 78.18046 16.04250 1.000 89.48081 183 ALA A CA 1
ATOM 1268 C C . ALA A 1 176 ? -22.51327 79.49121 16.62858 1.000 85.82576 183 ALA A C 1
ATOM 1269 O O . ALA A 1 176 ? -22.98363 79.94815 17.67480 1.000 88.01661 183 ALA A O 1
ATOM 1271 N N . PHE A 1 177 ? -21.55728 80.12476 15.95202 1.000 82.34409 184 PHE A N 1
ATOM 1272 C CA . PHE A 1 177 ? -21.02527 81.39731 16.42156 1.000 79.62104 184 PHE A CA 1
ATOM 1273 C C . PHE A 1 177 ? -22.11157 82.45359 16.60626 1.000 82.51941 184 PHE A C 1
ATOM 1274 O O . PHE A 1 177 ? -21.91551 83.40502 17.36336 1.000 82.65813 184 PHE A O 1
ATOM 1282 N N . LEU A 1 178 ? -23.25064 82.31098 15.93589 1.000 84.57933 185 LEU A N 1
ATOM 1283 C CA . LEU A 1 178 ? -24.36380 83.22218 16.15750 1.000 84.15099 185 LEU A CA 1
ATOM 1284 C C . LEU A 1 178 ? -25.10387 82.86679 17.43307 1.000 86.08681 185 LEU A C 1
ATOM 1285 O O . LEU A 1 178 ? -25.55124 83.74854 18.17534 1.000 88.86998 185 LEU A O 1
ATOM 1290 N N . SER A 1 179 ? -25.26648 81.57831 17.69069 1.000 82.25179 186 SER A N 1
ATOM 1291 C CA . SER A 1 179 ? -25.82692 81.18165 18.96847 1.000 88.71300 186 SER A CA 1
ATOM 1292 C C . SER A 1 179 ? -24.92701 81.62900 20.11909 1.000 87.29461 186 SER A C 1
ATOM 1293 O O . SER A 1 179 ? -25.41755 82.04158 21.17781 1.000 85.99216 186 SER A O 1
ATOM 1296 N N . VAL A 1 180 ? -23.60729 81.58478 19.92734 1.000 83.23822 187 VAL A N 1
ATOM 1297 C CA . VAL A 1 180 ? -22.74683 82.03723 21.01208 1.000 84.36577 187 VAL A CA 1
ATOM 1298 C C . VAL A 1 180 ? -22.80198 83.55358 21.14394 1.000 85.24478 187 VAL A C 1
ATOM 1299 O O . VAL A 1 180 ? -22.62302 84.08765 22.24670 1.000 84.81555 187 VAL A O 1
ATOM 1303 N N . ILE A 1 181 ? -23.08138 84.27679 20.05459 1.000 81.58955 188 ILE A N 1
ATOM 1304 C CA . ILE A 1 181 ? -23.29469 85.71263 20.20018 1.000 79.74855 188 ILE A CA 1
ATOM 1305 C C . ILE A 1 181 ? -24.63583 85.97490 20.86660 1.000 83.21921 188 ILE A C 1
ATOM 1306 O O . ILE A 1 181 ? -24.75754 86.83878 21.74486 1.000 80.13525 188 ILE A O 1
ATOM 1311 N N . GLU A 1 182 ? -25.65892 85.22003 20.47118 1.000 84.12152 189 GLU A N 1
ATOM 1312 C CA . GLU A 1 182 ? -26.97266 85.37661 21.07763 1.000 87.46672 189 GLU A CA 1
ATOM 1313 C C . GLU A 1 182 ? -26.92397 85.06267 22.56671 1.000 85.05371 189 GLU A C 1
ATOM 1314 O O . GLU A 1 182 ? -27.50709 85.77573 23.39541 1.000 78.04182 189 GLU A O 1
ATOM 1320 N N . PHE A 1 183 ? -26.22998 83.98516 22.91724 1.000 85.50767 190 PHE A N 1
ATOM 1321 C CA . PHE A 1 183 ? -26.23408 83.51123 24.29037 1.000 85.28228 190 PHE A CA 1
ATOM 1322 C C . PHE A 1 183 ? -25.38883 84.41186 25.17343 1.000 83.47461 190 PHE A C 1
ATOM 1323 O O . PHE A 1 183 ? -25.82563 84.82650 26.25336 1.000 80.37311 190 PHE A O 1
ATOM 1331 N N . LEU A 1 184 ? -24.16857 84.71519 24.72724 1.000 81.97772 191 LEU A N 1
ATOM 1332 C CA . LEU A 1 184 ? -23.34081 85.69479 25.41524 1.000 80.38731 191 LEU A CA 1
ATOM 1333 C C . LEU A 1 184 ? -24.14300 86.94422 25.73540 1.000 79.43918 191 LEU A C 1
ATOM 1334 O O . LEU A 1 184 ? -24.15039 87.41359 26.87644 1.000 78.71016 191 LEU A O 1
ATOM 1339 N N . THR A 1 185 ? -24.85611 87.48091 24.74108 1.000 84.67049 192 THR A N 1
ATOM 1340 C CA . THR A 1 185 ? -25.60398 88.70725 24.98836 1.000 82.08557 192 THR A CA 1
ATOM 1341 C C . THR A 1 185 ? -26.75792 88.46809 25.93909 1.000 78.74126 192 THR A C 1
ATOM 1342 O O . THR A 1 185 ? -27.10482 89.36771 26.70245 1.000 76.77673 192 THR A O 1
ATOM 1346 N N . SER A 1 186 ? -27.34001 87.26287 25.92434 1.000 80.52765 193 SER A N 1
ATOM 1347 C CA . SER A 1 186 ? -28.47648 86.96948 26.79187 1.000 75.02033 193 SER A CA 1
ATOM 1348 C C . SER A 1 186 ? -28.06606 87.00431 28.25177 1.000 81.05824 193 SER A C 1
ATOM 1349 O O . SER A 1 186 ? -28.82788 87.46655 29.10684 1.000 88.30920 193 SER A O 1
ATOM 1352 N N . GLN A 1 187 ? -26.85758 86.53454 28.55392 1.000 81.61676 194 GLN A N 1
ATOM 1353 C CA . GLN A 1 187 ? -26.29853 86.58007 29.89440 1.000 78.02276 194 GLN A CA 1
ATOM 1354 C C . GLN A 1 187 ? -25.60545 87.90211 30.18521 1.000 78.02543 194 GLN A C 1
ATOM 1355 O O . GLN A 1 187 ? -24.82780 87.99524 31.14480 1.000 82.83616 194 GLN A O 1
ATOM 1361 N N . LYS A 1 188 ? -25.88359 88.91830 29.37991 1.000 75.74716 195 LYS A N 1
ATOM 1362 C CA . LYS A 1 188 ? -25.40869 90.28262 29.59473 1.000 82.16409 195 LYS A CA 1
ATOM 1363 C C . LYS A 1 188 ? -23.92207 90.32420 29.95507 1.000 81.11511 195 LYS A C 1
ATOM 1364 O O . LYS A 1 188 ? -23.47923 91.11391 30.78705 1.000 84.16995 195 LYS A O 1
ATOM 1370 N N . VAL A 1 189 ? -23.14425 89.47701 29.29099 1.000 76.47481 196 VAL A N 1
ATOM 1371 C CA . VAL A 1 189 ? -21.68266 89.50541 29.42108 1.000 74.94229 196 VAL A CA 1
ATOM 1372 C C . VAL A 1 189 ? -21.14263 90.70303 28.66921 1.000 74.77108 196 VAL A C 1
ATOM 1373 O O . VAL A 1 189 ? -21.53135 90.92806 27.50930 1.000 72.97682 196 VAL A O 1
ATOM 1377 N N . PRO A 1 190 ? -20.24949 91.50467 29.24656 1.000 76.97806 197 PRO A N 1
ATOM 1378 C CA . PRO A 1 190 ? -19.68520 92.63799 28.50504 1.000 76.97142 197 PRO A CA 1
ATOM 1379 C C . PRO A 1 190 ? -18.82526 92.14113 27.35275 1.000 74.63943 197 PRO A C 1
ATOM 1380 O O . PRO A 1 190 ? -18.13143 91.12853 27.47151 1.000 77.28654 197 PRO A O 1
ATOM 1384 N N . ILE A 1 191 ? -18.86727 92.86417 26.23379 1.000 83.52834 198 ILE A N 1
ATOM 1385 C CA . ILE A 1 191 ? -18.31095 92.39248 24.96449 1.000 76.81690 198 ILE A CA 1
ATOM 1386 C C . ILE A 1 191 ? -17.66162 93.56051 24.23600 1.000 77.39555 198 ILE A C 1
ATOM 1387 O O . ILE A 1 191 ? -18.27863 94.61808 24.08816 1.000 79.97323 198 ILE A O 1
ATOM 1392 N N . VAL A 1 192 ? -16.42508 93.37575 23.77791 1.000 75.50188 199 VAL A N 1
ATOM 1393 C CA . VAL A 1 192 ? -15.77068 94.30658 22.86085 1.000 76.17832 199 VAL A CA 1
ATOM 1394 C C . VAL A 1 192 ? -15.55218 93.63139 21.50682 1.000 77.33718 199 VAL A C 1
ATOM 1395 O O . VAL A 1 192 ? -15.21989 92.44289 21.43849 1.000 80.30198 199 VAL A O 1
ATOM 1399 N N . ILE A 1 193 ? -15.72149 94.38250 20.42514 1.000 75.87890 200 ILE A N 1
ATOM 1400 C CA . ILE A 1 193 ? -15.55586 93.82641 19.08148 1.000 77.58643 200 ILE A CA 1
ATOM 1401 C C . ILE A 1 193 ? -14.53678 94.66939 18.32746 1.000 73.58202 200 ILE A C 1
ATOM 1402 O O . ILE A 1 193 ? -14.85250 95.74305 17.80826 1.000 78.54170 200 ILE A O 1
ATOM 1415 N N . THR A 1 195 ? -11.96235 95.37947 15.27225 1.000 79.94752 202 THR A N 1
ATOM 1416 C CA . THR A 1 195 ? -11.91040 95.06682 13.85446 1.000 79.27176 202 THR A CA 1
ATOM 1417 C C . THR A 1 195 ? -11.49683 96.30500 13.07623 1.000 81.71733 202 THR A C 1
ATOM 1418 O O . THR A 1 195 ? -11.89000 97.42136 13.42964 1.000 79.98557 202 THR A O 1
ATOM 1422 N N . ALA A 1 196 ? -10.67640 96.10412 12.03370 1.000 79.50670 203 ALA A N 1
ATOM 1423 C CA . ALA A 1 196 ? -10.42184 97.19271 11.09983 1.000 80.90957 203 ALA A CA 1
ATOM 1424 C C . ALA A 1 196 ? -11.47988 97.23742 10.01032 1.000 77.92599 203 ALA A C 1
ATOM 1425 O O . ALA A 1 196 ? -11.66765 98.28216 9.37360 1.000 75.50253 203 ALA A O 1
ATOM 1427 N N . THR A 1 197 ? -12.20822 96.13089 9.83585 1.000 73.84066 204 THR A N 1
ATOM 1428 C CA . THR A 1 197 ? -13.07784 95.88464 8.69502 1.000 74.06804 204 THR A CA 1
ATOM 1429 C C . THR A 1 197 ? -14.45279 95.47887 9.23859 1.000 78.54340 204 THR A C 1
ATOM 1430 O O . THR A 1 197 ? -14.79201 94.28981 9.36690 1.000 76.54793 204 THR A O 1
ATOM 1434 N N . LEU A 1 198 ? -15.25596 96.48734 9.55904 1.000 80.73937 205 LEU A N 1
ATOM 1435 C CA . LEU A 1 198 ? -16.59483 96.26623 10.08327 1.000 81.65097 205 LEU A CA 1
ATOM 1436 C C . LEU A 1 198 ? -17.57936 96.51594 8.95227 1.000 85.34676 205 LEU A C 1
ATOM 1437 O O . LEU A 1 198 ? -17.78743 97.66081 8.54379 1.000 89.18198 205 LEU A O 1
ATOM 1442 N N . SER A 1 199 ? -18.14213 95.44500 8.41273 1.000 89.99170 206 SER A N 1
ATOM 1443 C CA . SER A 1 199 ? -19.29419 95.58301 7.54414 1.000 87.32893 206 SER A CA 1
ATOM 1444 C C . SER A 1 199 ? -20.45869 96.16229 8.33400 1.000 90.42590 206 SER A C 1
ATOM 1445 O O . SER A 1 199 ? -20.48588 96.09013 9.55719 1.000 97.16331 206 SER A O 1
ATOM 1448 N N . GLU A 1 200 ? -21.43274 96.74675 7.64185 1.000 94.25658 207 GLU A N 1
ATOM 1449 C CA . GLU A 1 200 ? -22.61504 97.15628 8.38377 1.000 98.22132 207 GLU A CA 1
ATOM 1450 C C . GLU A 1 200 ? -23.68691 96.08725 8.38777 1.000 96.68494 207 GLU A C 1
ATOM 1451 O O . GLU A 1 200 ? -24.60380 96.16096 9.20578 1.000 102.32862 207 GLU A O 1
ATOM 1457 N N . ALA A 1 201 ? -23.59157 95.08596 7.51751 1.000 96.14295 208 ALA A N 1
ATOM 1458 C CA . ALA A 1 201 ? -24.33761 93.85742 7.77320 1.000 100.35951 208 ALA A CA 1
ATOM 1459 C C . ALA A 1 201 ? -23.91595 93.23807 9.11030 1.000 101.34427 208 ALA A C 1
ATOM 1460 O O . ALA A 1 201 ? -24.75327 92.69662 9.84838 1.000 95.17250 208 ALA A O 1
ATOM 1462 N N . HIS A 1 202 ? -22.61040 93.30206 9.42331 1.000 96.26362 209 HIS A N 1
ATOM 1463 C CA . HIS A 1 202 ? -22.10241 92.86584 10.71922 1.000 90.78009 209 HIS A CA 1
ATOM 1464 C C . HIS A 1 202 ? -22.62269 93.77363 11.82930 1.000 101.31002 209 HIS A C 1
ATOM 1465 O O . HIS A 1 202 ? -23.21452 93.30471 12.81491 1.000 100.58579 209 HIS A O 1
ATOM 1472 N N . LYS A 1 203 ? -22.40793 95.08831 11.67554 1.000 98.54100 210 LYS A N 1
ATOM 1473 C CA . LYS A 1 203 ? -22.81651 96.05718 12.68718 1.000 90.84293 210 LYS A CA 1
ATOM 1474 C C . LYS A 1 203 ? -24.26492 95.84915 13.11139 1.000 93.10144 210 LYS A C 1
ATOM 1475 O O . LYS A 1 203 ? -24.59988 96.00299 14.28868 1.000 100.07962 210 LYS A O 1
ATOM 1481 N N . LYS A 1 204 ? -25.13152 95.45766 12.17728 1.000 94.54122 211 LYS A N 1
ATOM 1482 C CA . LYS A 1 204 ? -26.55656 95.40688 12.48242 1.000 98.56764 211 LYS A CA 1
ATOM 1483 C C . LYS A 1 204 ? -26.91378 94.21207 13.36194 1.000 98.67159 211 LYS A C 1
ATOM 1484 O O . LYS A 1 204 ? -27.70630 94.35548 14.30876 1.000 96.15032 211 LYS A O 1
ATOM 1490 N N . ILE A 1 205 ? -26.34701 93.03110 13.08521 1.000 96.50164 212 ILE A N 1
ATOM 1491 C CA . ILE A 1 205 ? -26.69680 91.88168 13.92297 1.000 100.38828 212 ILE A CA 1
ATOM 1492 C C . ILE A 1 205 ? -26.05545 91.99999 15.30442 1.000 96.18749 212 ILE A C 1
ATOM 1493 O O . ILE A 1 205 ? -26.60043 91.50536 16.29497 1.000 89.63537 212 ILE A O 1
ATOM 1498 N N . PHE A 1 206 ? -24.90091 92.65011 15.40279 1.000 91.80104 213 PHE A N 1
ATOM 1499 C CA . PHE A 1 206 ? -24.39275 92.99248 16.71770 1.000 87.79193 213 PHE A CA 1
ATOM 1500 C C . PHE A 1 206 ? -25.33704 93.96222 17.41370 1.000 94.68549 213 PHE A C 1
ATOM 1501 O O . PHE A 1 206 ? -25.80569 93.69868 18.52890 1.000 97.83738 213 PHE A O 1
ATOM 1509 N N . LYS A 1 207 ? -25.64443 95.08876 16.76525 1.000 95.21020 214 LYS A N 1
ATOM 1510 C CA . LYS A 1 207 ? -26.49930 96.07075 17.41870 1.000 97.95252 214 LYS A CA 1
ATOM 1511 C C . LYS A 1 207 ? -27.81900 95.43875 17.83389 1.000 95.15841 214 LYS A C 1
ATOM 1512 O O . LYS A 1 207 ? -28.32206 95.70423 18.92829 1.000 95.06798 214 LYS A O 1
ATOM 1518 N N . LYS A 1 208 ? -28.36120 94.55461 16.99994 1.000 91.91138 215 LYS A N 1
ATOM 1519 C CA . LYS A 1 208 ? -29.59499 93.85901 17.34397 1.000 90.85744 215 LYS A CA 1
ATOM 1520 C C . LYS A 1 208 ? -29.49057 93.18379 18.70562 1.000 97.38218 215 LYS A C 1
ATOM 1521 O O . LYS A 1 208 ? -30.25603 93.48423 19.63155 1.000 97.72741 215 LYS A O 1
ATOM 1527 N N . TYR A 1 209 ? -28.52701 92.26900 18.84313 1.000 98.99186 216 TYR A N 1
ATOM 1528 C CA . TYR A 1 209 ? -28.41971 91.47473 20.05920 1.000 91.88248 216 TYR A CA 1
ATOM 1529 C C . TYR A 1 209 ? -28.03324 92.33276 21.24691 1.000 91.89161 216 TYR A C 1
ATOM 1530 O O . TYR A 1 209 ? -28.40642 92.02138 22.38474 1.000 94.18073 216 TYR A O 1
ATOM 1539 N N . ALA A 1 210 ? -27.29056 93.41146 20.99951 1.000 89.88596 217 ALA A N 1
ATOM 1540 C CA . ALA A 1 210 ? -26.96667 94.34741 22.06571 1.000 90.39170 217 ALA A CA 1
ATOM 1541 C C . ALA A 1 210 ? -28.17723 95.17205 22.46822 1.000 97.10482 217 ALA A C 1
ATOM 1542 O O . ALA A 1 210 ? -28.30012 95.56568 23.63168 1.000 99.06914 217 ALA A O 1
ATOM 1544 N N . ASN A 1 211 ? -29.07011 95.46288 21.52208 1.000 102.13642 218 ASN A N 1
ATOM 1545 C CA . ASN A 1 211 ? -30.30902 96.13669 21.88368 1.000 98.53009 218 ASN A CA 1
ATOM 1546 C C . ASN A 1 211 ? -31.28369 95.16308 22.52739 1.000 101.85231 218 ASN A C 1
ATOM 1547 O O . ASN A 1 211 ? -31.89957 95.48674 23.55064 1.000 106.68449 218 ASN A O 1
ATOM 1552 N N . LYS A 1 212 ? -31.40720 93.95267 21.96085 1.000 99.06874 219 LYS A N 1
ATOM 1553 C CA . LYS A 1 212 ? -32.34812 92.95736 22.47773 1.000 97.92629 219 LYS A CA 1
ATOM 1554 C C . LYS A 1 212 ? -32.15883 92.68424 23.96815 1.000 99.70952 219 LYS A C 1
ATOM 1555 O O . LYS A 1 212 ? -33.12368 92.35598 24.67213 1.000 98.99899 219 LYS A O 1
ATOM 1561 N N . ASN A 1 213 ? -30.93489 92.81838 24.47115 1.000 98.12870 220 ASN A N 1
ATOM 1562 C CA . ASN A 1 213 ? -30.64534 92.53720 25.86780 1.000 94.63993 220 ASN A CA 1
ATOM 1563 C C . ASN A 1 213 ? -30.26813 93.79431 26.64158 1.000 98.90199 220 ASN A C 1
ATOM 1564 O O . ASN A 1 213 ? -29.78544 93.69927 27.76995 1.000 100.49905 220 ASN A O 1
ATOM 1569 N N . ASN A 1 214 ? -30.49886 94.96815 26.05947 1.000 102.71514 221 ASN A N 1
ATOM 1570 C CA . ASN A 1 214 ? -30.35032 96.26121 26.73300 1.000 106.25377 221 ASN A CA 1
ATOM 1571 C C . ASN A 1 214 ? -28.93266 96.47370 27.25272 1.000 102.30103 221 ASN A C 1
ATOM 1572 O O . ASN A 1 214 ? -28.71302 96.83688 28.41158 1.000 111.17532 221 ASN A O 1
ATOM 1577 N N . TYR A 1 215 ? -27.96530 96.23891 26.37337 1.000 98.71839 222 TYR A N 1
ATOM 1578 C CA . TYR A 1 215 ? -26.61061 96.69455 26.61361 1.000 97.68826 222 TYR A CA 1
ATOM 1579 C C . TYR A 1 215 ? -26.53941 98.21089 26.46175 1.000 96.09654 222 TYR A C 1
ATOM 1580 O O . TYR A 1 215 ? -27.47163 98.87733 26.00203 1.000 95.90963 222 TYR A O 1
ATOM 1589 N N . ASN A 1 216 ? -25.40336 98.75055 26.85570 1.000 92.42654 223 ASN A N 1
ATOM 1590 C CA . ASN A 1 216 ? -25.03195 100.11118 26.50728 1.000 93.65640 223 ASN A CA 1
ATOM 1591 C C . ASN A 1 216 ? -24.18320 99.99159 25.24232 1.000 93.55916 223 ASN A C 1
ATOM 1592 O O . ASN A 1 216 ? -22.97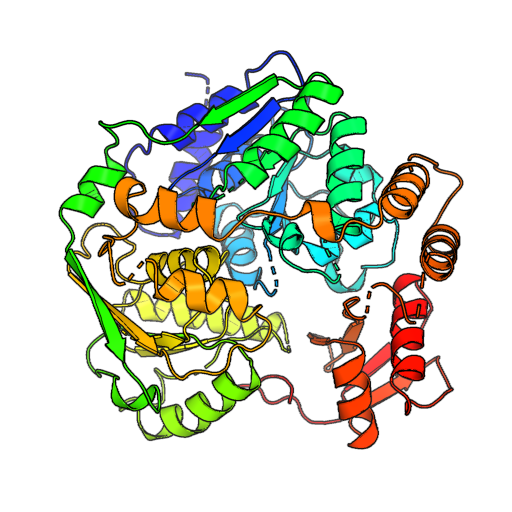412 99.75538 25.29661 1.000 89.21298 223 ASN A O 1
ATOM 1597 N N . PHE A 1 217 ? -24.83424 100.11726 24.08385 1.000 93.28800 224 PHE A N 1
ATOM 1598 C CA . PHE A 1 217 ? -24.16029 99.94595 22.80256 1.000 90.67310 224 PHE A CA 1
ATOM 1599 C C . PHE A 1 217 ? -23.48079 101.22974 22.33715 1.000 94.80120 224 PHE A C 1
ATOM 1600 O O . PHE A 1 217 ? -23.99016 102.33649 22.52862 1.000 103.41587 224 PHE A O 1
ATOM 1608 N N . LYS A 1 218 ? -22.33506 101.06470 21.67876 1.000 92.73130 225 LYS A N 1
ATOM 1609 C CA . LYS A 1 218 ? -21.53086 102.19589 21.22977 1.000 96.87621 225 LYS A CA 1
ATOM 1610 C C . LYS A 1 218 ? -20.54168 101.73557 20.15841 1.000 99.00259 225 LYS A C 1
ATOM 1611 O O . LYS A 1 218 ? -19.91587 100.67975 20.29520 1.000 92.52931 225 LYS A O 1
ATOM 1617 N N . VAL A 1 219 ? -20.40264 102.51773 19.09213 1.000 93.09000 226 VAL A N 1
ATOM 1618 C CA . VAL A 1 219 ? -19.37703 102.28590 18.08486 1.000 90.50759 226 VAL A CA 1
ATOM 1619 C C . VAL A 1 219 ? -18.38093 103.43313 18.15681 1.000 94.12825 226 VAL A C 1
ATOM 1620 O O . VAL A 1 219 ? -18.77449 104.60453 18.08410 1.000 101.93725 226 VAL A O 1
ATOM 1624 N N . LEU A 1 220 ? -17.09564 103.10421 18.29209 1.000 87.57380 227 LEU A N 1
ATOM 1625 C CA . LEU A 1 220 ? -16.02587 104.09315 18.19467 1.000 90.18672 227 LEU A CA 1
ATOM 1626 C C . LEU A 1 220 ? -15.17316 103.78727 16.97521 1.000 96.27471 227 LEU A C 1
ATOM 1627 O O . LEU A 1 220 ? -14.40225 102.82180 16.98483 1.000 89.46093 227 LEU A O 1
ATOM 1632 N N . ASP A 1 221 ? -15.31212 104.60706 15.93465 1.000 107.66313 228 ASP A N 1
ATOM 1633 C CA . ASP A 1 221 ? -14.39286 104.68021 14.80281 1.000 107.37273 228 ASP A CA 1
ATOM 1634 C C . ASP A 1 221 ? -13.61447 105.99086 14.87384 1.000 109.01933 228 ASP A C 1
ATOM 1635 O O . ASP A 1 221 ? -14.06969 106.95062 15.50378 1.000 110.04238 228 ASP A O 1
ATOM 1640 N N . PRO A 1 222 ? -12.43474 106.07348 14.25253 1.000 110.17793 229 PRO A N 1
ATOM 1641 C CA . PRO A 1 222 ? -11.68219 107.33116 14.32278 1.000 115.46022 229 PRO A CA 1
ATOM 1642 C C . PRO A 1 222 ? -12.40539 108.43214 13.56601 1.000 122.69059 229 PRO A C 1
ATOM 1643 O O . PRO A 1 222 ? -13.18326 108.18874 12.63761 1.000 119.00498 229 PRO A O 1
ATOM 1647 N N . GLU A 1 223 ? -12.15179 109.66292 13.98437 1.000 127.32583 230 GLU A N 1
ATOM 1648 C CA . GLU A 1 223 ? -12.70086 110.80789 13.28569 1.000 134.91844 230 GLU A CA 1
ATOM 1649 C C . GLU A 1 223 ? -11.57129 111.63965 12.70651 1.000 135.11409 230 GLU A C 1
ATOM 1650 O O . GLU A 1 223 ? -10.39269 111.45690 13.03330 1.000 128.28310 230 GLU A O 1
ATOM 1656 N N . ASN A 1 224 ? -11.98123 112.59781 11.87419 1.000 135.54992 231 ASN A N 1
ATOM 1657 C CA . ASN A 1 224 ? -11.13114 113.13063 10.81652 1.000 134.95255 231 ASN A CA 1
ATOM 1658 C C . ASN A 1 224 ? -9.80332 113.68366 11.31541 1.000 130.77059 231 ASN A C 1
ATOM 1659 O O . ASN A 1 224 ? -8.88568 113.86185 10.50965 1.000 130.85763 231 ASN A O 1
ATOM 1664 N N . ASP A 1 225 ? -9.66173 113.92761 12.61646 1.000 130.98892 232 ASP A N 1
ATOM 1665 C CA . ASP A 1 225 ? -8.46825 114.55520 13.17243 1.000 131.65450 232 ASP A CA 1
ATOM 1666 C C . ASP A 1 225 ? -7.50094 113.55371 13.80881 1.000 127.65433 232 ASP A C 1
ATOM 1667 O O . ASP A 1 225 ? -6.60693 113.95307 14.56904 1.000 116.28878 232 ASP A O 1
ATOM 1672 N N . ASP A 1 226 ? -7.64287 112.27885 13.50115 1.000 125.83756 233 ASP A N 1
ATOM 1673 C CA . ASP A 1 226 ? -6.98616 111.25047 14.29084 1.000 120.47463 233 ASP A CA 1
ATOM 1674 C C . ASP A 1 226 ? -5.47622 111.24901 14.08064 1.000 111.52562 233 ASP A C 1
ATOM 1675 O O . ASP A 1 226 ? -5.01997 111.04986 12.94708 1.000 113.30409 233 ASP A O 1
ATOM 1680 N N . PRO A 1 227 ? -4.66836 111.41625 15.13272 1.000 108.05637 234 PRO A N 1
ATOM 1681 C CA . PRO A 1 227 ? -3.20902 111.49368 14.93534 1.000 113.58034 234 PRO A CA 1
ATOM 1682 C C . PRO A 1 227 ? -2.61736 110.26440 14.26859 1.000 115.10393 234 PRO A C 1
ATOM 1683 O O . PRO A 1 227 ? -1.47927 110.32596 13.78307 1.000 114.23373 234 PRO A O 1
ATOM 1687 N N . PHE A 1 228 ? -3.34946 109.14818 14.23446 1.000 115.32064 235 PHE A N 1
ATOM 1688 C CA . PHE A 1 228 ? -2.81717 107.92453 13.64892 1.000 111.67364 235 PHE A CA 1
ATOM 1689 C C . PHE A 1 228 ? -3.05209 107.89934 12.15048 1.000 106.41453 235 PHE A C 1
ATOM 1690 O O . PHE A 1 228 ? -2.11474 107.68516 11.37447 1.000 106.58782 235 PHE A O 1
ATOM 1698 N N . ILE A 1 229 ? -4.29703 108.13654 11.73103 1.000 103.33289 236 ILE A N 1
ATOM 1699 C CA . ILE A 1 229 ? -4.61168 108.13899 10.30627 1.000 105.93177 236 ILE A CA 1
ATOM 1700 C C . ILE A 1 229 ? -3.69272 109.09502 9.54946 1.000 108.62736 236 ILE A C 1
ATOM 1701 O O . ILE A 1 229 ? -3.27217 108.81375 8.42087 1.000 110.10701 236 ILE A O 1
ATOM 1706 N N . LYS A 1 230 ? -3.34385 110.22667 10.16674 1.000 112.21058 237 LYS A N 1
ATOM 1707 C CA . LYS A 1 230 ? -2.50092 111.20901 9.49234 1.000 111.84036 237 LYS A CA 1
ATOM 1708 C C . LYS A 1 230 ? -1.04061 110.78417 9.45649 1.000 112.15202 237 LYS A C 1
ATOM 1709 O O . LYS A 1 230 ? -0.32594 111.11641 8.50312 1.000 115.52594 237 LYS A O 1
ATOM 1715 N N . ARG A 1 231 ? -0.58383 110.07370 10.48770 1.000 109.58916 238 ARG A N 1
ATOM 1716 C CA . ARG A 1 231 ? 0.72767 109.44304 10.44448 1.000 110.96247 238 ARG A CA 1
ATOM 1717 C C . ARG A 1 231 ? 0.84800 108.53038 9.22582 1.000 114.74738 238 ARG A C 1
ATOM 1718 O O . ARG A 1 231 ? 1.90087 108.47405 8.57382 1.000 111.53447 238 ARG A O 1
ATOM 1726 N N . GLU A 1 232 ? -0.23872 107.84070 8.87940 1.000 110.14403 239 GLU A N 1
ATOM 1727 C CA . GLU A 1 232 ? -0.23029 106.85171 7.81678 1.000 110.16940 239 GLU A CA 1
ATOM 1728 C C . GLU A 1 232 ? -0.70085 107.40686 6.47939 1.000 115.19840 239 GLU A C 1
ATOM 1729 O O . GLU A 1 232 ? -0.52953 106.74164 5.44781 1.000 120.60600 239 GLU A O 1
ATOM 1735 N N . LEU A 1 233 ? -1.28662 108.60181 6.46402 1.000 113.07885 240 LEU A N 1
ATOM 1736 C CA . LEU A 1 233 ? -1.55301 109.25395 5.18915 1.000 112.06873 240 LEU A CA 1
ATOM 1737 C C . LEU A 1 233 ? -0.25726 109.69854 4.53197 1.000 111.70151 240 LEU A C 1
ATOM 1738 O O . LEU A 1 233 ? -0.10774 109.61027 3.30430 1.000 108.40991 240 LEU A O 1
ATOM 1743 N N . LYS A 1 234 ? 0.69188 110.16196 5.35441 1.000 112.31479 241 LYS A N 1
ATOM 1744 C CA . LYS A 1 234 ? 2.00820 110.56808 4.87729 1.000 112.35998 241 LYS A CA 1
ATOM 1745 C C . LYS A 1 234 ? 2.75639 109.41808 4.21766 1.000 110.97664 241 LYS A C 1
ATOM 1746 O O . LYS A 1 234 ? 3.62808 109.65178 3.36728 1.000 113.42127 241 LYS A O 1
ATOM 1752 N N . LYS A 1 235 ? 2.44879 108.18249 4.60393 1.000 109.17936 242 LYS A N 1
ATOM 1753 C CA . LYS A 1 235 ? 3.10599 107.03332 4.01497 1.000 108.60426 242 LYS A CA 1
ATOM 1754 C C . LYS A 1 235 ? 2.49731 106.69013 2.66821 1.000 114.50749 242 LYS A C 1
ATOM 1755 O O . LYS A 1 235 ? 1.28126 106.79045 2.45241 1.000 116.14681 242 LYS A O 1
ATOM 1761 N N . ASP A 1 236 ? 3.36283 106.25906 1.76249 1.000 112.09545 243 ASP A N 1
ATOM 1762 C CA . ASP A 1 236 ? 2.93572 105.71623 0.48774 1.000 110.42317 243 ASP A CA 1
ATOM 1763 C C . ASP A 1 236 ? 3.40605 104.27986 0.40727 1.000 105.04849 243 ASP A C 1
ATOM 1764 O O . ASP A 1 236 ? 4.61161 104.00609 0.40884 1.000 100.05477 243 ASP A O 1
ATOM 1769 N N . ILE A 1 237 ? 2.45621 103.37020 0.37006 1.000 101.67420 244 ILE A N 1
ATOM 1770 C CA . ILE A 1 237 ? 2.74494 101.96559 0.23670 1.000 101.27645 244 ILE A CA 1
ATOM 1771 C C . ILE A 1 237 ? 1.97948 101.53289 -0.99479 1.000 104.31168 244 ILE A C 1
ATOM 1772 O O . ILE A 1 237 ? 0.74218 101.58870 -1.02375 1.000 102.47067 244 ILE A O 1
ATOM 1777 N N . LYS A 1 238 ? 2.71972 101.23178 -2.05666 1.000 104.29191 245 LYS A N 1
ATOM 1778 C CA . LYS A 1 238 ? 2.10256 100.88984 -3.32263 1.000 99.38703 245 LYS A CA 1
ATOM 1779 C C . LYS A 1 238 ? 1.60539 99.45940 -3.26617 1.000 99.07034 245 LYS A C 1
ATOM 1780 O O . LYS A 1 238 ? 2.21702 98.59726 -2.62073 1.000 99.74964 245 LYS A O 1
ATOM 1786 N N . ILE A 1 239 ? 0.47571 99.21147 -3.91738 1.000 87.62529 246 ILE A N 1
ATOM 1787 C CA . ILE A 1 239 ? -0.04425 97.86266 -4.03851 1.000 89.97617 246 ILE A CA 1
ATOM 1788 C C . ILE A 1 239 ? -0.24895 97.57130 -5.51644 1.000 94.38922 246 ILE A C 1
ATOM 1789 O O . ILE A 1 239 ? -0.78787 98.40339 -6.25564 1.000 93.35938 246 ILE A O 1
ATOM 1794 N N . GLU A 1 240 ? 0.24505 96.41507 -5.94944 1.000 93.53504 247 GLU A N 1
ATOM 1795 C CA . GLU A 1 240 ? 0.23571 96.00525 -7.34167 1.000 86.80331 247 GLU A CA 1
ATOM 1796 C C . GLU A 1 240 ? -0.35284 94.61043 -7.46768 1.000 86.41609 247 GLU A C 1
ATOM 1797 O O . GLU A 1 240 ? -0.28388 93.80242 -6.53924 1.000 91.95005 247 GLU A O 1
ATOM 1803 N N . PHE A 1 241 ? -0.93046 94.32669 -8.62284 1.000 82.05690 248 PHE A N 1
ATOM 1804 C CA . PHE A 1 241 ? -1.42812 92.99076 -8.89884 1.000 80.94383 248 PHE A CA 1
ATOM 1805 C C . PHE A 1 241 ? -0.44062 92.23734 -9.78196 1.000 77.79174 248 PHE A C 1
ATOM 1806 O O . PHE A 1 241 ? 0.42776 92.83257 -10.42092 1.000 82.15108 248 PHE A O 1
ATOM 1814 N N . ASN A 1 242 ? -0.53735 90.91095 -9.75755 1.000 74.84534 249 ASN A N 1
ATOM 1815 C CA . ASN A 1 242 ? 0.40051 90.09196 -10.51193 1.000 72.34597 249 ASN A CA 1
ATOM 1816 C C . ASN A 1 242 ? -0.04496 88.63896 -10.49948 1.000 76.00290 249 ASN A C 1
ATOM 1817 O O . ASN A 1 242 ? -1.05244 88.27610 -9.88516 1.000 73.14880 249 ASN A O 1
ATOM 1822 N N . ARG A 1 243 ? 0.72445 87.81179 -11.21059 1.000 79.05978 250 ARG A N 1
ATOM 1823 C CA . ARG A 1 243 ? 0.40133 86.40538 -11.39812 1.000 74.46976 250 ARG A CA 1
ATOM 1824 C C . ARG A 1 243 ? 1.66957 85.58699 -11.23106 1.000 72.53173 250 ARG A C 1
ATOM 1825 O O . ARG A 1 243 ? 2.78283 86.11989 -11.26780 1.000 76.20945 250 ARG A O 1
ATOM 1833 N N . GLY A 1 244 ? 1.49016 84.29548 -10.98242 1.000 68.58002 251 GLY A N 1
ATOM 1834 C CA . GLY A 1 244 ? 2.60968 83.36884 -10.96362 1.000 75.67996 251 GLY A CA 1
ATOM 1835 C C . GLY A 1 244 ? 3.20371 83.05676 -9.59461 1.000 79.59693 251 GLY A C 1
ATOM 1836 O O . GLY A 1 244 ? 2.63603 83.33581 -8.52787 1.000 80.69918 251 GLY A O 1
ATOM 1837 N N . ASP A 1 245 ? 4.39880 82.44178 -9.66295 1.000 76.15982 252 ASP A N 1
ATOM 1838 C CA . ASP A 1 245 ? 5.10389 81.93746 -8.48619 1.000 74.00519 252 ASP A CA 1
ATOM 1839 C C . ASP A 1 245 ? 5.49123 83.09609 -7.56795 1.000 74.24574 252 ASP A C 1
ATOM 1840 O O . ASP A 1 245 ? 6.17511 84.03204 -8.00456 1.000 71.44486 252 ASP A O 1
ATOM 1845 N N . PRO A 1 246 ? 5.10438 83.04050 -6.29208 1.000 68.18329 253 PRO A N 1
ATOM 1846 C CA . PRO A 1 246 ? 5.40248 84.14951 -5.38285 1.000 67.35807 253 PRO A CA 1
ATOM 1847 C C . PRO A 1 246 ? 6.87334 84.49674 -5.29765 1.000 73.77022 253 PRO A C 1
ATOM 1848 O O . PRO A 1 246 ? 7.21204 85.65497 -5.01807 1.000 77.70613 253 PRO A O 1
ATOM 1852 N N . LEU A 1 247 ? 7.76892 83.54893 -5.53769 1.000 70.48878 254 LEU A N 1
ATOM 1853 C CA . LEU A 1 247 ? 9.17637 83.90083 -5.44925 1.000 71.79922 254 LEU A CA 1
ATOM 1854 C C . LEU A 1 247 ? 9.68582 84.67026 -6.66814 1.000 78.73159 254 LEU A C 1
ATOM 1855 O O . LEU A 1 247 ? 10.86156 85.06087 -6.66731 1.000 77.66974 254 LEU A O 1
ATOM 1860 N N . ASN A 1 248 ? 8.84203 84.91139 -7.69179 1.000 74.76883 255 ASN A N 1
ATOM 1861 C CA . ASN A 1 248 ? 9.19963 85.86489 -8.74541 1.000 75.92097 255 ASN A CA 1
ATOM 1862 C C . ASN A 1 248 ? 9.44524 87.26967 -8.19542 1.000 77.32075 255 ASN A C 1
ATOM 1863 O O . ASN A 1 248 ? 10.16462 88.05617 -8.81508 1.000 78.29948 255 ASN A O 1
ATOM 1868 N N . PHE A 1 249 ? 8.87406 87.60689 -7.04360 1.000 79.07255 256 PHE A N 1
ATOM 1869 C CA . PHE A 1 249 ? 8.79460 88.99457 -6.61556 1.000 78.29383 256 PHE A CA 1
ATOM 1870 C C . PHE A 1 249 ? 9.62852 89.30727 -5.37115 1.000 74.84859 256 PHE A C 1
ATOM 1871 O O . PHE A 1 249 ? 9.57699 90.43508 -4.87171 1.000 73.57679 256 PHE A O 1
ATOM 1879 N N . ILE A 1 250 ? 10.43530 88.36846 -4.88479 1.000 74.09455 257 ILE A N 1
ATOM 1880 C CA . ILE A 1 250 ? 11.19536 88.66627 -3.67110 1.000 81.12771 257 ILE A CA 1
ATOM 1881 C C . ILE A 1 250 ? 12.26681 89.71746 -3.95679 1.000 78.52510 257 ILE A C 1
ATOM 1882 O O . ILE A 1 250 ? 12.63732 89.98895 -5.10371 1.000 84.02486 257 ILE A O 1
ATOM 1887 N N . GLU A 1 251 ? 12.76076 90.32413 -2.87856 1.000 78.87886 258 GLU A N 1
ATOM 1888 C CA . GLU A 1 251 ? 13.75427 91.39355 -2.94709 1.000 84.55022 258 GLU A CA 1
ATOM 1889 C C . GLU A 1 251 ? 14.67191 91.29724 -1.73750 1.000 87.53612 258 GLU A C 1
ATOM 1890 O O . GLU A 1 251 ? 14.41374 91.90658 -0.69181 1.000 84.83953 258 GLU A O 1
ATOM 1896 N N . PRO A 1 252 ? 15.75718 90.53636 -1.85293 1.000 89.08824 259 PRO A N 1
ATOM 1897 C CA . PRO A 1 252 ? 16.75547 90.49168 -0.77327 1.000 87.11494 259 PRO A CA 1
ATOM 1898 C C . PRO A 1 252 ? 17.21027 91.88523 -0.37637 1.000 93.68539 259 PRO A C 1
ATOM 1899 O O . PRO A 1 252 ? 17.14593 92.80304 -1.19907 1.000 102.82264 259 PRO A O 1
ATOM 1903 N N . GLY A 1 253 ? 17.66103 92.06779 0.86560 1.000 91.68022 260 GLY A N 1
ATOM 1904 C CA . GLY A 1 253 ? 18.02793 93.37931 1.34883 1.000 93.91578 260 GLY A CA 1
ATOM 1905 C C . GLY A 1 253 ? 16.88223 94.19553 1.90251 1.000 98.41663 260 GLY A C 1
ATOM 1906 O O . GLY A 1 253 ? 17.12434 95.25062 2.50875 1.000 104.81340 260 GLY A O 1
ATOM 1907 N N . ARG A 1 254 ? 15.64859 93.74729 1.71682 1.000 95.63061 261 ARG A N 1
ATOM 1908 C CA . ARG A 1 254 ? 14.49505 94.27681 2.42080 1.000 93.44760 261 ARG A CA 1
ATOM 1909 C C . ARG A 1 254 ? 13.87787 93.15373 3.25328 1.000 90.31000 261 ARG A C 1
ATOM 1910 O O . ARG A 1 254 ? 14.18917 91.97152 3.09491 1.000 89.69526 261 ARG A O 1
ATOM 1918 N N . ARG A 1 255 ? 12.98693 93.52828 4.15596 1.000 87.09811 262 ARG A N 1
ATOM 1919 C CA . ARG A 1 255 ? 12.20194 92.55216 4.90450 1.000 85.80740 262 ARG A CA 1
ATOM 1920 C C . ARG A 1 255 ? 11.06707 92.05393 4.02027 1.000 81.68577 262 ARG A C 1
ATOM 1921 O O . ARG A 1 255 ? 10.25857 92.83766 3.53016 1.000 82.83992 262 ARG A O 1
ATOM 1929 N N . ASN A 1 256 ? 11.01514 90.75228 3.78665 1.000 79.22880 263 ASN A N 1
ATOM 1930 C CA . ASN A 1 256 ? 10.06641 90.16152 2.84852 1.000 80.61121 263 ASN A CA 1
ATOM 1931 C C . ASN A 1 256 ? 9.08951 89.25173 3.58697 1.000 82.48515 263 ASN A C 1
ATOM 1932 O O . ASN A 1 256 ? 9.40471 88.68421 4.64277 1.000 81.30691 263 ASN A O 1
ATOM 1937 N N . ALA A 1 257 ? 7.89748 89.11565 3.01750 1.000 78.22512 264 ALA A N 1
ATOM 1938 C CA . ALA A 1 257 ? 6.89325 88.22852 3.58861 1.000 73.13877 264 ALA A CA 1
ATOM 1939 C C . ALA A 1 257 ? 5.96942 87.70944 2.49231 1.000 74.01958 264 ALA A C 1
ATOM 1940 O O . ALA A 1 257 ? 5.28885 88.49212 1.82220 1.000 75.13470 264 ALA A O 1
ATOM 1942 N N . ILE A 1 258 ? 5.94128 86.39610 2.30246 1.000 67.84684 265 ILE A N 1
ATOM 1943 C CA . ILE A 1 258 ? 4.98901 85.76329 1.40111 1.000 67.96922 265 ILE A CA 1
ATOM 1944 C C . ILE A 1 258 ? 3.91995 85.10108 2.25854 1.000 65.76029 265 ILE A C 1
ATOM 1945 O O . ILE A 1 258 ? 4.23102 84.24369 3.09037 1.000 63.96219 265 ILE A O 1
ATOM 1950 N N . ILE A 1 259 ? 2.66583 85.50896 2.06196 1.000 63.67860 266 ILE A N 1
ATOM 1951 C CA . ILE A 1 259 ? 1.52478 85.01043 2.81965 1.000 62.77931 266 ILE A CA 1
ATOM 1952 C C . ILE A 1 259 ? 0.57528 84.34119 1.84204 1.000 59.22959 266 ILE A C 1
ATOM 1953 O O . ILE A 1 259 ? 0.04851 84.99949 0.94346 1.000 64.17958 266 ILE A O 1
ATOM 1958 N N . VAL A 1 260 ? 0.32418 83.05196 2.03747 1.000 57.96082 267 VAL A N 1
ATOM 1959 C CA . VAL A 1 260 ? -0.50375 82.26773 1.13031 1.000 68.35202 267 VAL A CA 1
ATOM 1960 C C . VAL A 1 260 ? -1.68682 81.69290 1.89368 1.000 62.60828 267 VAL A C 1
ATOM 1961 O O . VAL A 1 260 ? -1.73242 81.71951 3.12039 1.000 67.90239 267 VAL A O 1
ATOM 1965 N N . ASN A 1 261 ? -2.61979 81.10979 1.15633 1.000 57.96872 268 ASN A N 1
ATOM 1966 C CA . ASN A 1 261 ? -3.89684 80.72603 1.73435 1.000 55.58662 268 ASN A CA 1
ATOM 1967 C C . ASN A 1 261 ? -3.96316 79.27086 2.15826 1.000 60.82045 268 ASN A C 1
ATOM 1968 O O . ASN A 1 261 ? -5.04768 78.78591 2.50458 1.000 60.16455 268 ASN A O 1
ATOM 1973 N N . SER A 1 262 ? -2.85800 78.54330 2.11692 1.000 61.52783 269 SER A N 1
ATOM 1974 C CA . SER A 1 262 ? -2.91185 77.19460 2.65202 1.000 63.23373 269 SER A CA 1
ATOM 1975 C C . SER A 1 262 ? -1.52988 76.83406 3.14955 1.000 69.84323 269 SER A C 1
ATOM 1976 O O . SER A 1 262 ? -0.52055 77.34581 2.65081 1.000 64.74609 269 SER A O 1
ATOM 1979 N N . VAL A 1 263 ? -1.50146 75.92967 4.12691 1.000 76.48032 270 VAL A N 1
ATOM 1980 C CA . VAL A 1 263 ? -0.23208 75.53793 4.71984 1.000 77.05541 270 VAL A CA 1
ATOM 1981 C C . VAL A 1 263 ? 0.60707 74.77144 3.71677 1.000 70.82430 270 VAL A C 1
ATOM 1982 O O . VAL A 1 263 ? 1.82213 74.97629 3.63972 1.000 72.19461 270 VAL A O 1
ATOM 1986 N N . LYS A 1 264 ? -0.02219 73.90175 2.91739 1.000 71.00761 271 LYS A N 1
ATOM 1987 C CA . LYS A 1 264 ? 0.72354 73.10223 1.93824 1.000 70.34820 271 LYS A CA 1
ATOM 1988 C C . LYS A 1 264 ? 1.39336 73.99395 0.91039 1.000 63.61343 271 LYS A C 1
ATOM 1989 O O . LYS A 1 264 ? 2.58413 73.84924 0.62047 1.000 62.71028 271 LYS A O 1
ATOM 1995 N N . ARG A 1 265 ? 0.64459 74.95708 0.38354 1.000 65.97989 272 ARG A N 1
ATOM 1996 C CA . ARG A 1 265 ? 1.22331 75.98611 -0.46950 1.000 64.45144 272 ARG A CA 1
ATOM 1997 C C . ARG A 1 265 ? 2.40682 76.66559 0.20336 1.000 65.75203 272 ARG A C 1
ATOM 1998 O O . ARG A 1 265 ? 3.45972 76.86251 -0.41297 1.000 59.99344 272 ARG A O 1
ATOM 2006 N N . ALA A 1 266 ? 2.24001 77.03266 1.48395 1.000 70.53579 273 ALA A N 1
ATOM 2007 C CA . ALA A 1 266 ? 3.28693 77.72854 2.22758 1.000 64.17122 273 ALA A CA 1
ATOM 2008 C C . ALA A 1 266 ? 4.53313 76.87860 2.35898 1.000 65.45648 273 ALA A C 1
ATOM 2009 O O . ALA A 1 266 ? 5.65793 77.38090 2.22870 1.000 65.45479 273 ALA A O 1
ATOM 2011 N N . VAL A 1 267 ? 4.34824 75.58613 2.62555 1.000 69.48514 274 VAL A N 1
ATOM 2012 C CA . VAL A 1 267 ? 5.48231 74.68767 2.81375 1.000 74.27757 274 VAL A CA 1
ATOM 2013 C C . VAL A 1 267 ? 6.29765 74.57973 1.52979 1.000 74.72726 274 VAL A C 1
ATOM 2014 O O . VAL A 1 267 ? 7.53094 74.69582 1.54825 1.000 75.74249 274 VAL A O 1
ATOM 2018 N N . GLU A 1 268 ? 5.62753 74.38384 0.38966 1.000 68.55842 275 GLU A N 1
ATOM 2019 C CA . GLU A 1 268 ? 6.39518 74.20145 -0.83106 1.000 69.36758 275 GLU A CA 1
ATOM 2020 C C . GLU A 1 268 ? 7.08361 75.48755 -1.27428 1.000 70.49886 275 GLU A C 1
ATOM 2021 O O . GLU A 1 268 ? 8.19151 75.43157 -1.81892 1.000 71.28451 275 GLU A O 1
ATOM 2027 N N . ILE A 1 269 ? 6.48912 76.65197 -1.01949 1.000 67.59716 276 ILE A N 1
ATOM 2028 C CA . ILE A 1 269 ? 7.24051 77.87909 -1.25277 1.000 66.63649 276 ILE A CA 1
ATOM 2029 C C . ILE A 1 269 ? 8.48755 77.90333 -0.38400 1.000 68.65332 276 ILE A C 1
ATOM 2030 O O . ILE A 1 269 ? 9.57193 78.28241 -0.83832 1.000 70.52019 276 ILE A O 1
ATOM 2035 N N . PHE A 1 270 ? 8.35799 77.47187 0.87323 1.000 73.57097 277 PHE A N 1
ATOM 2036 C CA . PHE A 1 270 ? 9.47343 77.53674 1.81719 1.000 78.69934 277 PHE A CA 1
ATOM 2037 C C . PHE A 1 270 ? 10.57486 76.54569 1.46138 1.000 74.45913 277 PHE A C 1
ATOM 2038 O O . PHE A 1 270 ? 11.76051 76.82471 1.68719 1.000 68.48401 277 PHE A O 1
ATOM 2046 N N . ASP A 1 271 ? 10.18548 75.38335 0.92814 1.000 73.11657 278 ASP A N 1
ATOM 2047 C CA . ASP A 1 271 ? 11.13128 74.37604 0.46080 1.000 77.16977 278 ASP A CA 1
ATOM 2048 C C . ASP A 1 271 ? 12.07586 74.91363 -0.60345 1.000 75.14115 278 ASP A C 1
ATOM 2049 O O . ASP A 1 271 ? 13.20805 74.43535 -0.73230 1.000 73.96675 278 ASP A O 1
ATOM 2054 N N . ARG A 1 272 ? 11.62299 75.86865 -1.40292 1.000 72.60684 279 ARG A N 1
ATOM 2055 C CA . ARG A 1 272 ? 12.51826 76.49305 -2.35811 1.000 73.44544 279 ARG A CA 1
ATOM 2056 C C . ARG A 1 272 ? 13.13434 77.77371 -1.83373 1.000 73.64989 279 ARG A C 1
ATOM 2057 O O . ARG A 1 272 ? 14.28600 78.07077 -2.16298 1.000 77.58848 279 ARG A O 1
ATOM 2065 N N . ALA A 1 273 ? 12.40771 78.52524 -1.01083 1.000 72.09275 280 ALA A N 1
ATOM 2066 C CA . ALA A 1 273 ? 12.94816 79.77504 -0.49803 1.000 70.95609 280 ALA A CA 1
ATOM 2067 C C . ALA A 1 273 ? 14.17552 79.54761 0.37871 1.000 77.90734 280 ALA A C 1
ATOM 2068 O O . ALA A 1 273 ? 15.05289 80.41728 0.43675 1.000 79.28574 280 ALA A O 1
ATOM 2070 N N . LYS A 1 274 ? 14.27016 78.39074 1.05543 1.000 78.25357 281 LYS A N 1
ATOM 2071 C CA . LYS A 1 274 ? 15.44239 78.12956 1.89426 1.000 84.88512 281 LYS A CA 1
ATOM 2072 C C . LYS A 1 274 ? 16.72806 78.17637 1.06958 1.000 87.55448 281 LYS A C 1
ATOM 2073 O O . LYS A 1 274 ? 17.73962 78.73573 1.51263 1.000 91.62964 281 LYS A O 1
ATOM 2079 N N . ASN A 1 275 ? 16.69317 77.63921 -0.15283 1.000 84.03905 282 ASN A N 1
ATOM 2080 C CA . ASN A 1 275 ? 17.85168 77.64020 -1.04141 1.000 83.26806 282 ASN A CA 1
ATOM 2081 C C . ASN A 1 275 ? 17.99312 78.92447 -1.84865 1.000 81.40208 282 ASN A C 1
ATOM 2082 O O . ASN A 1 275 ? 19.12213 79.34047 -2.13847 1.000 81.59427 282 ASN A O 1
ATOM 2087 N N . ILE A 1 276 ? 16.88168 79.57761 -2.18821 1.000 79.03798 283 ILE A N 1
ATOM 2088 C CA . ILE A 1 276 ? 16.92768 80.78811 -3.00539 1.000 76.47633 283 ILE A CA 1
ATOM 2089 C C . ILE A 1 276 ? 17.43490 81.98465 -2.20027 1.000 79.65266 283 ILE A C 1
ATOM 2090 O O . ILE A 1 276 ? 18.36930 82.67324 -2.62504 1.000 75.76715 283 ILE A O 1
ATOM 2095 N N . TRP A 1 277 ? 16.83794 82.24837 -1.03345 1.000 79.94253 284 TRP A N 1
ATOM 2096 C CA . TRP A 1 277 ? 17.18699 83.43650 -0.25830 1.000 83.53655 284 TRP A CA 1
ATOM 2097 C C . TRP A 1 277 ? 18.66699 83.40590 0.13683 1.000 88.10877 284 TRP A C 1
ATOM 2098 O O . TRP A 1 277 ? 19.21476 82.33135 0.42435 1.000 87.58933 284 TRP A O 1
ATOM 2109 N N . PRO A 1 278 ? 19.35502 84.56707 0.14266 1.000 91.26343 285 PRO A N 1
ATOM 2110 C CA . PRO A 1 278 ? 20.81728 84.56943 0.32623 1.000 91.08437 285 PRO A CA 1
ATOM 2111 C C . PRO A 1 278 ? 21.27585 83.93971 1.62871 1.000 96.45222 285 PRO A C 1
ATOM 2112 O O . PRO A 1 278 ? 22.08914 83.01021 1.60891 1.000 101.36416 285 PRO A O 1
ATOM 2116 N N . GLU A 1 279 ? 20.77163 84.44369 2.75830 1.000 97.94432 286 GLU A N 1
ATOM 2117 C CA . GLU A 1 279 ? 21.04614 83.87231 4.07517 1.000 98.20949 286 GLU A CA 1
ATOM 2118 C C . GLU A 1 279 ? 19.95669 82.85464 4.40308 1.000 94.98787 286 GLU A C 1
ATOM 2119 O O . GLU A 1 279 ? 18.79773 83.22511 4.62590 1.000 93.59730 286 GLU A O 1
ATOM 2125 N N . ARG A 1 280 ? 20.32597 81.57071 4.42135 1.000 91.51420 287 ARG A N 1
ATOM 2126 C CA . ARG A 1 280 ? 19.39291 80.53907 4.86096 1.000 91.24677 287 ARG A CA 1
ATOM 2127 C C . ARG A 1 280 ? 18.90466 80.79998 6.28933 1.000 90.83702 287 ARG A C 1
ATOM 2128 O O . ARG A 1 280 ? 17.75545 80.47604 6.62449 1.000 79.71596 287 ARG A O 1
ATOM 2136 N N . ASP A 1 281 ? 19.75195 81.42237 7.12528 1.000 95.19064 288 ASP A N 1
ATOM 2137 C CA . ASP A 1 281 ? 19.36278 81.78022 8.48943 1.000 96.43734 288 ASP A CA 1
ATOM 2138 C C . ASP A 1 281 ? 18.10236 82.62140 8.51985 1.000 94.76284 288 ASP A C 1
ATOM 2139 O O . ASP A 1 281 ? 17.33965 82.54762 9.48851 1.000 94.28759 288 ASP A O 1
ATOM 2144 N N . ARG A 1 282 ? 17.86984 83.42900 7.48481 1.000 90.93148 289 ARG A N 1
ATOM 2145 C CA . ARG A 1 282 ? 16.81958 84.43555 7.51231 1.000 88.27385 289 ARG A CA 1
ATOM 2146 C C . ARG A 1 282 ? 15.59727 84.03575 6.68522 1.000 83.04379 289 ARG A C 1
ATOM 2147 O O . ARG A 1 282 ? 14.78467 84.89603 6.32633 1.000 79.01419 289 ARG A O 1
ATOM 2155 N N . VAL A 1 283 ? 15.42626 82.74170 6.41537 1.000 77.30817 290 VAL A N 1
ATOM 2156 C CA . VAL A 1 283 ? 14.19789 82.21516 5.83609 1.000 76.29940 290 VAL A CA 1
ATOM 2157 C C . VAL A 1 283 ? 13.43414 81.47604 6.91662 1.000 78.78080 290 VAL A C 1
ATOM 2158 O O . VAL A 1 283 ? 14.01424 80.68054 7.66332 1.000 80.46994 290 VAL A O 1
ATOM 2170 N N . LEU A 1 285 ? 9.37046 79.70101 8.06010 1.000 68.06025 292 LEU A N 1
ATOM 2171 C CA . LEU A 1 285 ? 8.00242 79.26178 7.80322 1.000 69.24458 292 LEU A CA 1
ATOM 2172 C C . LEU A 1 285 ? 7.14878 79.26743 9.08358 1.000 73.34519 292 LEU A C 1
ATOM 2173 O O . LEU A 1 285 ? 7.52228 78.66943 10.09895 1.000 72.36328 292 LEU A O 1
ATOM 2178 N N . ILE A 1 286 ? 5.98895 79.92261 9.01829 1.000 71.89780 293 ILE A N 1
ATOM 2179 C CA . ILE A 1 286 ? 4.98117 79.89833 10.06906 1.000 64.51325 293 ILE A CA 1
ATOM 2180 C C . ILE A 1 286 ? 3.65922 79.41381 9.49316 1.000 66.72363 293 ILE A C 1
ATOM 2181 O O . ILE A 1 286 ? 3.16254 79.98318 8.52017 1.000 71.59132 293 ILE A O 1
ATOM 2186 N N . HIS A 1 287 ? 3.04423 78.43427 10.13693 1.000 62.61336 294 HIS A N 1
ATOM 2187 C CA . HIS A 1 287 ? 1.62892 78.17123 9.90396 1.000 71.95106 294 HIS A CA 1
ATOM 2188 C C . HIS A 1 287 ? 1.05186 77.58730 11.18837 1.000 68.29040 294 HIS A C 1
ATOM 2189 O O . HIS A 1 287 ? 1.71316 77.55576 12.21695 1.000 71.09330 294 HIS A O 1
ATOM 2196 N N . GLY A 1 288 ? -0.18339 77.12729 11.14415 1.000 68.27207 295 GLY A N 1
ATOM 2197 C CA . GLY A 1 288 ? -0.81842 76.63810 12.34782 1.000 66.19717 295 GLY A CA 1
ATOM 2198 C C . GLY A 1 288 ? -0.58593 75.17680 12.66314 1.000 68.25736 295 GLY A C 1
ATOM 2199 O O . GLY A 1 288 ? -0.80288 74.75825 13.80202 1.000 76.41469 295 GLY A O 1
ATOM 2200 N N . ARG A 1 289 ? -0.16890 74.37778 11.68583 1.000 71.12739 296 ARG A N 1
ATOM 2201 C CA . ARG A 1 289 ? -0.00231 72.93979 11.92262 1.000 72.18928 296 ARG A CA 1
ATOM 2202 C C . ARG A 1 289 ? 1.35665 72.62438 12.51835 1.000 65.38117 296 ARG A C 1
ATOM 2203 O O . ARG A 1 289 ? 2.10246 71.75773 12.06976 1.000 68.46028 296 ARG A O 1
ATOM 2219 N N . THR A 1 291 ? 3.62677 72.71884 16.49796 1.000 77.37868 298 THR A N 1
ATOM 2220 C CA . THR A 1 291 ? 3.51376 72.69423 17.95412 1.000 75.54906 298 THR A CA 1
ATOM 2221 C C . THR A 1 291 ? 3.59709 74.10192 18.51244 1.000 73.86719 298 THR A C 1
ATOM 2222 O O . THR A 1 291 ? 4.23631 74.98279 17.92950 1.000 72.07059 298 THR A O 1
ATOM 2226 N N . SER A 1 292 ? 2.95950 74.29933 19.67172 1.000 75.27932 299 SER A N 1
ATOM 2227 C CA . SER A 1 292 ? 3.05800 75.57819 20.38127 1.000 74.85359 299 SER A CA 1
ATOM 2228 C C . SER A 1 292 ? 4.49700 75.91414 20.75132 1.000 67.93893 299 SER A C 1
ATOM 2229 O O . SER A 1 292 ? 4.90810 77.07740 20.67982 1.000 66.80395 299 SER A O 1
ATOM 2232 N N . SER A 1 293 ? 5.28003 74.91523 21.15134 1.000 70.68831 300 SER A N 1
ATOM 2233 C CA . SER A 1 293 ? 6.68095 75.18103 21.45128 1.000 71.88004 300 SER A CA 1
ATOM 2234 C C . SER A 1 293 ? 7.36555 75.81901 20.25788 1.000 76.13454 300 SER A C 1
ATOM 2235 O O . SER A 1 293 ? 7.99133 76.88043 20.37782 1.000 73.97940 300 SER A O 1
ATOM 2238 N N . HIS A 1 294 ? 7.21237 75.17576 19.08754 1.000 80.33111 301 HIS A N 1
ATOM 2239 C CA . HIS A 1 294 ? 7.73909 75.64695 17.80834 1.000 72.95844 301 HIS A CA 1
ATOM 2240 C C . HIS A 1 294 ? 7.26116 77.05752 17.47658 1.000 69.86117 301 HIS A C 1
ATOM 2241 O O . HIS A 1 294 ? 8.06279 77.94028 17.14338 1.000 63.58400 301 HIS A O 1
ATOM 2248 N N . LYS A 1 295 ? 5.94898 77.27829 17.53206 1.000 65.90734 302 LYS A N 1
ATOM 2249 C CA . LYS A 1 295 ? 5.41682 78.60921 17.28194 1.000 62.84799 302 LYS A CA 1
ATOM 2250 C C . LYS A 1 295 ? 6.14747 79.67863 18.09459 1.000 72.75783 302 LYS A C 1
ATOM 2251 O O . LYS A 1 295 ? 6.66838 80.64468 17.52162 1.000 70.75137 302 LYS A O 1
ATOM 2257 N N . ARG A 1 296 ? 6.26723 79.48424 19.42633 1.000 75.75136 303 ARG A N 1
ATOM 2258 C CA . ARG A 1 296 ? 6.94043 80.47682 20.27635 1.000 74.05610 303 ARG A CA 1
ATOM 2259 C C . ARG A 1 296 ? 8.40684 80.64310 19.90546 1.000 74.54980 303 ARG A C 1
ATOM 2260 O O . ARG A 1 296 ? 8.92161 81.76743 19.89428 1.000 74.85661 303 ARG A O 1
ATOM 2268 N N . ASP A 1 297 ? 9.10321 79.53487 19.62318 1.000 74.31576 304 ASP A N 1
ATOM 2269 C CA . ASP A 1 297 ? 10.46517 79.62275 19.09061 1.000 78.67665 304 ASP A CA 1
ATOM 2270 C C . ASP A 1 297 ? 10.54408 80.57894 17.91235 1.000 75.96182 304 ASP A C 1
ATOM 2271 O O . ASP A 1 297 ? 11.45936 81.40764 17.84154 1.000 78.04905 304 ASP A O 1
ATOM 2276 N N . LEU A 1 298 ? 9.57657 80.49034 16.98658 1.000 71.90353 305 LEU A N 1
ATOM 2277 C CA . LEU A 1 298 ? 9.60179 81.32461 15.78706 1.000 75.26434 305 LEU A CA 1
ATOM 2278 C C . LEU A 1 298 ? 9.30533 82.77511 16.11262 1.000 78.23259 305 LEU A C 1
ATOM 2279 O O . LEU A 1 298 ? 9.96775 83.68484 15.59116 1.000 74.02746 305 LEU A O 1
ATOM 2284 N N . ILE A 1 299 ? 8.29759 82.99840 16.96473 1.000 78.43815 306 ILE A N 1
ATOM 2285 C CA . ILE A 1 299 ? 7.98606 84.33262 17.47759 1.000 76.65683 306 ILE A CA 1
ATOM 2286 C C . ILE A 1 299 ? 9.22888 85.00703 18.04721 1.000 78.30991 306 ILE A C 1
ATOM 2287 O O . ILE A 1 299 ? 9.42398 86.21473 17.88481 1.000 77.00844 306 ILE A O 1
ATOM 2292 N N . ASN A 1 300 ? 10.09272 84.24379 18.71995 1.000 79.74898 307 ASN A N 1
ATOM 2293 C CA . ASN A 1 300 ? 11.27358 84.85667 19.31718 1.000 83.61813 307 ASN A CA 1
ATOM 2294 C C . ASN A 1 300 ? 12.29455 85.21569 18.25305 1.000 86.44652 307 ASN A C 1
ATOM 2295 O O . ASN A 1 300 ? 12.83144 86.32862 18.26037 1.000 92.04714 307 ASN A O 1
ATOM 2300 N N . CYS A 1 301 ? 12.58679 84.27864 17.33599 1.000 82.64046 308 CYS A N 1
ATOM 2301 C CA . CYS A 1 301 ? 13.43586 84.59584 16.18913 1.000 90.55753 308 CYS A CA 1
ATOM 2302 C C . CYS A 1 301 ? 12.89488 85.79746 15.40816 1.000 86.93522 308 CYS A C 1
ATOM 2303 O O . CYS A 1 301 ? 13.67312 86.64106 14.95249 1.000 86.90965 308 CYS A O 1
ATOM 2306 N N . LEU A 1 302 ? 11.56677 85.92139 15.29794 1.000 80.72228 309 LEU A N 1
ATOM 2307 C CA . LEU A 1 302 ? 10.97269 86.95254 14.45082 1.000 82.87840 309 LEU A CA 1
ATOM 2308 C C . LEU A 1 302 ? 11.12720 88.34638 15.04240 1.000 86.51902 309 LEU A C 1
ATOM 2309 O O . LEU A 1 302 ? 11.24884 89.32898 14.29949 1.000 93.23660 309 LEU A O 1
ATOM 2314 N N . ARG A 1 303 ? 11.07775 88.46907 16.36980 1.000 91.33360 310 ARG A N 1
ATOM 2315 C CA . ARG A 1 303 ? 11.22646 89.79062 16.97532 1.000 91.67889 310 ARG A CA 1
ATOM 2316 C C . ARG A 1 303 ? 12.67596 90.24611 16.95425 1.000 92.60091 310 ARG A C 1
ATOM 2317 O O . ARG A 1 303 ? 12.94205 91.44344 16.77321 1.000 95.37096 310 ARG A O 1
ATOM 2325 N N . LYS A 1 304 ? 13.61691 89.30623 17.11623 1.000 93.88684 311 LYS A N 1
ATOM 2326 C CA . LYS A 1 304 ? 15.01768 89.59503 16.82594 1.000 100.90940 311 LYS A CA 1
ATOM 2327 C C . LYS A 1 304 ? 15.17679 90.09265 15.39148 1.000 103.75856 311 LYS A C 1
ATOM 2328 O O . LYS A 1 304 ? 15.84983 91.09692 15.13511 1.000 106.74551 311 LYS A O 1
ATOM 2334 N N . TRP A 1 305 ? 14.53008 89.42960 14.44713 1.000 97.06374 312 TRP A N 1
ATOM 2335 C CA . TRP A 1 305 ? 14.78589 89.73792 13.05325 1.000 102.67668 312 TRP A CA 1
ATOM 2336 C C . TRP A 1 305 ? 14.30417 91.11975 12.63756 1.000 109.43528 312 TRP A C 1
ATOM 2337 O O . TRP A 1 305 ? 14.73137 91.61330 11.58615 1.000 113.40297 312 TRP A O 1
ATOM 2348 N N . GLN A 1 306 ? 13.40987 91.75319 13.39366 1.000 105.32903 313 GLN A N 1
ATOM 2349 C CA . GLN A 1 306 ? 12.81015 92.96975 12.85057 1.000 115.29018 313 GLN A CA 1
ATOM 2350 C C . GLN A 1 306 ? 13.74482 94.16364 12.96108 1.000 124.92722 313 GLN A C 1
ATOM 2351 O O . GLN A 1 306 ? 13.88811 94.94277 12.00550 1.000 128.38053 313 GLN A O 1
ATOM 2357 N N . LYS A 1 307 ? 14.39782 94.30024 14.11505 1.000 112.88327 314 LYS A N 1
ATOM 2358 C CA . LYS A 1 307 ? 15.35881 95.37075 14.33157 1.000 117.58773 314 LYS A CA 1
ATOM 2359 C C . LYS A 1 307 ? 16.65993 95.12710 13.56688 1.000 121.80308 314 LYS A C 1
ATOM 2360 O O . LYS A 1 307 ? 17.29601 96.09092 13.10081 1.000 125.19103 314 LYS A O 1
ATOM 2366 N N . GLU A 1 308 ? 17.09471 93.85286 13.45483 1.000 121.79247 315 GLU A N 1
ATOM 2367 C CA . GLU A 1 308 ? 18.26370 93.49809 12.63566 1.000 125.27749 315 GLU A CA 1
ATOM 2368 C C . GLU A 1 308 ? 17.78410 93.20106 11.22282 1.000 120.66611 315 GLU A C 1
ATOM 2369 O O . GLU A 1 308 ? 17.26247 92.13815 10.93703 1.000 124.29594 315 GLU A O 1
ATOM 2375 N N . GLY A 1 309 ? 17.95347 94.17846 10.34118 1.000 116.04892 316 GLY A N 1
ATOM 2376 C CA . GLY A 1 309 ? 18.11527 93.87691 8.93103 1.000 113.46451 316 GLY A CA 1
ATOM 2377 C C . GLY A 1 309 ? 16.96567 93.09529 8.33717 1.000 113.67308 316 GLY A C 1
ATOM 2378 O O . GLY A 1 309 ? 15.82799 93.15318 8.80277 1.000 119.59745 316 GLY A O 1
ATOM 2379 N N . ASP A 1 310 ? 17.28615 92.31756 7.31259 1.000 108.03125 317 ASP A N 1
ATOM 2380 C CA . ASP A 1 310 ? 16.33208 91.77697 6.35551 1.000 99.78926 317 ASP A CA 1
ATOM 2381 C C . ASP A 1 310 ? 16.25206 90.25232 6.41780 1.000 97.64984 317 ASP A C 1
ATOM 2382 O O . ASP A 1 310 ? 17.17339 89.57333 6.87670 1.000 102.65001 317 ASP A O 1
ATOM 2387 N N . PHE A 1 311 ? 15.14083 89.72476 5.91394 1.000 88.08349 318 PHE A N 1
ATOM 2388 C CA . PHE A 1 311 ? 14.73313 88.33679 6.08229 1.000 85.46968 318 PHE A CA 1
ATOM 2389 C C . PHE A 1 311 ? 13.54995 88.09544 5.15665 1.000 78.90497 318 PHE A C 1
ATOM 2390 O O . PHE A 1 311 ? 12.91147 89.03773 4.67536 1.000 71.81657 318 PHE A O 1
ATOM 2398 N N . LEU A 1 312 ? 13.23025 86.82320 4.96383 1.000 75.35463 319 LEU A N 1
ATOM 2399 C CA . LEU A 1 312 ? 12.02853 86.42384 4.25421 1.000 75.09034 319 LEU A CA 1
ATOM 2400 C C . LEU A 1 312 ? 11.20291 85.52062 5.15999 1.000 77.30236 319 LEU A C 1
ATOM 2401 O O . LEU A 1 312 ? 11.74050 84.60574 5.79582 1.000 76.09195 319 LEU A O 1
ATOM 2406 N N . LEU A 1 313 ? 9.90372 85.79150 5.22849 1.000 72.39530 320 LEU A N 1
ATOM 2407 C CA . LEU A 1 313 ? 8.98634 85.05195 6.07836 1.000 70.09586 320 LEU A CA 1
ATOM 2408 C C . LEU A 1 313 ? 7.87205 84.48156 5.21837 1.000 70.19988 320 LEU A C 1
ATOM 2409 O O . LEU A 1 313 ? 7.14378 85.23526 4.56645 1.000 71.59403 320 LEU A O 1
ATOM 2414 N N . ILE A 1 314 ? 7.72982 83.16129 5.22910 1.000 66.57623 321 ILE A N 1
ATOM 2415 C CA . ILE A 1 314 ? 6.64034 82.48323 4.54622 1.000 60.15222 321 ILE A CA 1
ATOM 2416 C C . ILE A 1 314 ? 5.56940 82.14725 5.57640 1.000 64.69819 321 ILE A C 1
ATOM 2417 O O . ILE A 1 314 ? 5.86173 81.55554 6.62222 1.000 62.73386 321 ILE A O 1
ATOM 2422 N N . GLY A 1 315 ? 4.32680 82.52464 5.28987 1.000 59.49420 322 GLY A N 1
ATOM 2423 C CA . GLY A 1 315 ? 3.25039 82.21518 6.20062 1.000 55.00208 322 GLY A CA 1
ATOM 2424 C C . GLY A 1 315 ? 1.90578 82.07667 5.52552 1.000 59.60106 322 GLY A C 1
ATOM 2425 O O . GLY A 1 315 ? 1.74893 82.31843 4.32876 1.000 66.04268 322 GLY A O 1
ATOM 2426 N N . THR A 1 316 ? 0.92769 81.67262 6.33266 1.000 63.68503 323 THR A N 1
ATOM 2427 C CA . THR A 1 316 ? -0.47076 81.53484 5.97114 1.000 67.05277 323 THR A CA 1
ATOM 2428 C C . THR A 1 316 ? -1.26171 82.60867 6.71757 1.000 64.51630 323 THR A C 1
ATOM 2429 O O . THR A 1 316 ? -0.67717 83.50219 7.32990 1.000 62.14107 323 THR A O 1
ATOM 2433 N N . GLN A 1 317 ? -2.59441 82.54548 6.62551 1.000 61.76756 324 GLN A N 1
ATOM 2434 C CA . GLN A 1 317 ? -3.46405 83.48078 7.34160 1.000 68.25429 324 GLN A CA 1
ATOM 2435 C C . GLN A 1 317 ? -3.26778 83.41947 8.84486 1.000 70.14405 324 GLN A C 1
ATOM 2436 O O . GLN A 1 317 ? -3.63010 84.36741 9.55409 1.000 67.09318 324 GLN A O 1
ATOM 2442 N N . ALA A 1 318 ? -2.74312 82.30224 9.35068 1.000 72.96294 325 ALA A N 1
ATOM 2443 C CA . ALA A 1 318 ? -2.57192 82.14939 10.78559 1.000 73.09337 325 ALA A CA 1
ATOM 2444 C C . ALA A 1 318 ? -1.79479 83.29881 11.38466 1.000 69.98118 325 ALA A C 1
ATOM 2445 O O . ALA A 1 318 ? -1.88743 83.52859 12.59792 1.000 77.92592 325 ALA A O 1
ATOM 2447 N N . VAL A 1 319 ? -1.06736 84.04569 10.56782 1.000 57.19763 326 VAL A N 1
ATOM 2448 C CA . VAL A 1 319 ? -0.20287 85.08272 11.09622 1.000 66.62831 326 VAL A CA 1
ATOM 2449 C C . VAL A 1 319 ? -0.92126 86.42689 11.15477 1.000 73.93548 326 VAL A C 1
ATOM 2450 O O . VAL A 1 319 ? -0.28913 87.44631 11.45964 1.000 71.56583 326 VAL A O 1
ATOM 2454 N N . GLU A 1 320 ? -2.23939 86.45716 10.90602 1.000 73.10279 327 GLU A N 1
ATOM 2455 C CA . GLU A 1 320 ? -2.78612 87.74524 10.49631 1.000 77.77927 327 GLU A CA 1
ATOM 2456 C C . GLU A 1 320 ? -3.47293 88.53756 11.60624 1.000 83.32883 327 GLU A C 1
ATOM 2457 O O . GLU A 1 320 ? -3.26894 89.75067 11.67869 1.000 91.68442 327 GLU A O 1
ATOM 2463 N N . ALA A 1 321 ? -4.27199 87.94948 12.48643 1.000 82.25713 328 ALA A N 1
ATOM 2464 C CA . ALA A 1 321 ? -4.84322 88.88716 13.45942 1.000 80.32112 328 ALA A CA 1
ATOM 2465 C C . ALA A 1 321 ? -3.89472 89.14787 14.62127 1.000 80.45963 328 ALA A C 1
ATOM 2466 O O . ALA A 1 321 ? -3.82327 90.27588 15.12973 1.000 84.34589 328 ALA A O 1
ATOM 2468 N N . GLY A 1 322 ? -3.14134 88.13125 15.03299 1.000 77.33055 329 GLY A N 1
ATOM 2469 C CA . GLY A 1 322 ? -2.48680 88.18188 16.31012 1.000 74.67539 329 GLY A CA 1
ATOM 2470 C C . GLY A 1 322 ? -1.00044 88.31033 16.31926 1.000 77.91474 329 GLY A C 1
ATOM 2471 O O . GLY A 1 322 ? -0.40914 88.32282 17.44280 1.000 85.44739 329 GLY A O 1
ATOM 2472 N N . ILE A 1 323 ? -0.31049 88.40318 15.20391 1.000 76.44842 330 ILE A N 1
ATOM 2473 C CA . ILE A 1 323 ? 1.13949 88.50922 15.22706 1.000 75.98188 330 ILE A CA 1
ATOM 2474 C C . ILE A 1 323 ? 1.54962 89.90322 14.79020 1.000 81.87024 330 ILE A C 1
ATOM 2475 O O . ILE A 1 323 ? 1.06367 90.41880 13.77510 1.000 80.60813 330 ILE A O 1
ATOM 2480 N N . ASP A 1 324 ? 2.46103 90.49539 15.55230 1.000 83.92968 331 ASP A N 1
ATOM 2481 C CA . ASP A 1 324 ? 2.91274 91.86858 15.38958 1.000 84.23190 331 ASP A CA 1
ATOM 2482 C C . ASP A 1 324 ? 4.28852 91.84946 14.72398 1.000 87.35700 331 ASP A C 1
ATOM 2483 O O . ASP A 1 324 ? 5.32218 91.79590 15.39319 1.000 88.91484 331 ASP A O 1
ATOM 2488 N N . PHE A 1 325 ? 4.29759 91.89176 13.39130 1.000 89.97206 332 PHE A N 1
ATOM 2489 C CA . PHE A 1 325 ? 5.53378 92.10012 12.65077 1.000 86.78242 332 PHE A CA 1
ATOM 2490 C C . PHE A 1 325 ? 5.30644 93.15033 11.58324 1.000 81.52291 332 PHE A C 1
ATOM 2491 O O . PHE A 1 325 ? 4.17732 93.56186 11.31391 1.000 84.31346 332 PHE A O 1
ATOM 2499 N N . SER A 1 326 ? 6.40536 93.60441 10.99284 1.000 83.39936 333 SER A N 1
ATOM 2500 C CA . SER A 1 326 ? 6.36676 94.63015 9.95835 1.000 89.11746 333 SER A CA 1
ATOM 2501 C C . SER A 1 326 ? 7.44473 94.31304 8.93506 1.000 88.58703 333 SER A C 1
ATOM 2502 O O . SER A 1 326 ? 8.57756 93.98264 9.29599 1.000 88.30767 333 SER A O 1
ATOM 2505 N N . VAL A 1 327 ? 7.08606 94.43832 7.65931 1.000 91.75066 334 VAL A N 1
ATOM 2506 C CA . VAL A 1 327 ? 7.82718 93.84505 6.55292 1.000 86.82618 334 VAL A CA 1
ATOM 2507 C C . VAL A 1 327 ? 7.86803 94.84817 5.41363 1.000 84.67794 334 VAL A C 1
ATOM 2508 O O . VAL A 1 327 ? 6.86489 95.49777 5.12302 1.000 86.38377 334 VAL A O 1
ATOM 2512 N N . ASP A 1 328 ? 9.02151 94.98232 4.75622 1.000 90.06342 335 ASP A N 1
ATOM 2513 C CA . ASP A 1 328 ? 9.16720 96.02628 3.73391 1.000 85.25461 335 ASP A CA 1
ATOM 2514 C C . ASP A 1 328 ? 8.34273 95.72410 2.49264 1.000 80.86514 335 ASP A C 1
ATOM 2515 O O . ASP A 1 328 ? 7.61049 96.58333 1.99357 1.000 83.84250 335 ASP A O 1
ATOM 2520 N N . LEU A 1 329 ? 8.48031 94.51418 1.96816 1.000 82.72593 336 LEU A N 1
ATOM 2521 C CA . LEU A 1 329 ? 7.72693 94.02411 0.82638 1.000 79.90973 336 LEU A CA 1
ATOM 2522 C C . LEU A 1 329 ? 6.82621 92.87612 1.26338 1.000 77.42721 336 LEU A C 1
ATOM 2523 O O . LEU A 1 329 ? 7.29639 91.89948 1.85137 1.000 75.17593 336 LEU A O 1
ATOM 2536 N N . ILE A 1 331 ? 4.24814 89.97944 -0.51238 1.000 75.23209 338 ILE A N 1
ATOM 2537 C CA . ILE A 1 331 ? 3.58583 89.24885 -1.57919 1.000 68.89012 338 ILE A CA 1
ATOM 2538 C C . ILE A 1 331 ? 2.52399 88.36493 -0.95263 1.000 67.40794 338 ILE A C 1
ATOM 2539 O O . ILE A 1 331 ? 2.85689 87.44685 -0.19513 1.000 70.28775 338 ILE A O 1
ATOM 2544 N N . THR A 1 332 ? 1.25859 88.59860 -1.28776 1.000 64.20337 339 THR A N 1
ATOM 2545 C CA . THR A 1 332 ? 0.19007 87.74404 -0.78456 1.000 66.62080 339 THR A CA 1
ATOM 2546 C C . THR A 1 332 ? -0.72864 87.20909 -1.88448 1.000 64.70431 339 THR A C 1
ATOM 2547 O O . THR A 1 332 ? -0.98727 87.87318 -2.88652 1.000 69.07643 339 THR A O 1
ATOM 2551 N N . ASP A 1 333 ? -1.24243 85.99899 -1.65790 1.000 61.72013 340 ASP A N 1
ATOM 2552 C CA . ASP A 1 333 ? -2.37635 85.48646 -2.41030 1.000 64.30721 340 ASP A CA 1
ATOM 2553 C C . ASP A 1 333 ? -3.50290 86.49869 -2.40796 1.000 65.67312 340 ASP A C 1
ATOM 2554 O O . ASP A 1 333 ? -3.64443 87.31256 -1.48973 1.000 66.93716 340 ASP A O 1
ATOM 2559 N N . ARG A 1 334 ? -4.32548 86.43081 -3.43807 1.000 67.98628 341 ARG A N 1
ATOM 2560 C CA . ARG A 1 334 ? -5.61348 87.10202 -3.37505 1.000 74.45451 341 ARG A CA 1
ATOM 2561 C C . ARG A 1 334 ? -6.46632 86.45795 -2.28629 1.000 66.02989 341 ARG A C 1
ATOM 2562 O O . ARG A 1 334 ? -6.43087 85.24043 -2.09307 1.000 63.95831 341 ARG A O 1
ATOM 2570 N N . ALA A 1 335 ? -7.23532 87.27865 -1.57614 1.000 67.09074 342 ALA A N 1
ATOM 2571 C CA . ALA A 1 335 ? -8.17646 86.79620 -0.57181 1.000 75.92984 342 ALA A CA 1
ATOM 2572 C C . ALA A 1 335 ? -9.22431 87.87820 -0.34760 1.000 73.64704 342 ALA A C 1
ATOM 2573 O O . ALA A 1 335 ? -9.03439 89.01705 -0.79164 1.000 71.41528 342 ALA A O 1
ATOM 2575 N N . PRO A 1 336 ? -10.33674 87.56455 0.32874 1.000 73.07507 343 PRO A N 1
ATOM 2576 C CA . PRO A 1 336 ? -11.35171 88.59656 0.59435 1.000 71.59225 343 PRO A CA 1
ATOM 2577 C C . PRO A 1 336 ? -10.79336 89.75417 1.41579 1.000 72.77111 343 PRO A C 1
ATOM 2578 O O . PRO A 1 336 ? -9.67355 89.72599 1.93660 1.000 70.54995 343 PRO A O 1
ATOM 2582 N N . ILE A 1 337 ? -11.60911 90.80622 1.52700 1.000 79.53966 344 ILE A N 1
ATOM 2583 C CA . ILE A 1 337 ? -11.05466 92.11802 1.86747 1.000 79.94337 344 ILE A CA 1
ATOM 2584 C C . ILE A 1 337 ? -10.64519 92.18581 3.33955 1.000 77.64351 344 ILE A C 1
ATOM 2585 O O . ILE A 1 337 ? -9.63612 92.81984 3.68142 1.000 74.72680 344 ILE A O 1
ATOM 2590 N N . ASN A 1 338 ? -11.38267 91.52510 4.23347 1.000 72.60971 345 ASN A N 1
ATOM 2591 C CA . ASN A 1 338 ? -10.94617 91.49866 5.62261 1.000 72.67994 345 ASN A CA 1
ATOM 2592 C C . ASN A 1 338 ? -9.56221 90.86531 5.74805 1.000 72.24399 345 ASN A C 1
ATOM 2593 O O . ASN A 1 338 ? -8.65796 91.44492 6.36045 1.000 76.98402 345 ASN A O 1
ATOM 2598 N N . SER A 1 339 ? -9.35006 89.71315 5.10469 1.000 70.12844 346 SER A N 1
ATOM 2599 C CA . SER A 1 339 ? -8.04243 89.06802 5.16907 1.000 74.60563 346 SER A CA 1
ATOM 2600 C C . SER A 1 339 ? -6.95039 89.93717 4.56212 1.000 75.47493 346 SER A C 1
ATOM 2601 O O . SER A 1 339 ? -5.83056 89.99052 5.08655 1.000 74.78654 346 SER A O 1
ATOM 2604 N N . LEU A 1 340 ? -7.23742 90.59995 3.44012 1.000 75.22683 347 LEU A N 1
ATOM 2605 C CA . LEU A 1 340 ? -6.17719 91.35518 2.78421 1.000 78.26616 347 LEU A CA 1
ATOM 2606 C C . LEU A 1 340 ? -5.81391 92.59511 3.59317 1.000 76.10397 347 LEU A C 1
ATOM 2607 O O . LEU A 1 340 ? -4.62812 92.92691 3.71432 1.000 74.23519 347 LEU A O 1
ATOM 2612 N N . ILE A 1 341 ? -6.81239 93.27813 4.17627 1.000 76.92342 348 ILE A N 1
ATOM 2613 C CA . ILE A 1 341 ? -6.53099 94.45172 5.00567 1.000 80.07661 348 ILE A CA 1
ATOM 2614 C C . ILE A 1 341 ? -5.65659 94.06462 6.18525 1.000 77.71010 348 ILE A C 1
ATOM 2615 O O . ILE A 1 341 ? -4.70320 94.76972 6.54402 1.000 73.76633 348 ILE A O 1
ATOM 2620 N N . GLN A 1 342 ? -6.01121 92.94615 6.80785 1.000 76.41009 349 GLN A N 1
ATOM 2621 C CA . GLN A 1 342 ? -5.19997 92.33639 7.84917 1.000 76.42446 349 GLN A CA 1
ATOM 2622 C C . GLN A 1 342 ? -3.75907 92.17029 7.40099 1.000 74.76230 349 GLN A C 1
ATOM 2623 O O . GLN A 1 342 ? -2.81772 92.65154 8.04384 1.000 83.05870 349 GLN A O 1
ATOM 2629 N N . ARG A 1 343 ? -3.58382 91.46503 6.29032 1.000 76.22908 350 ARG A N 1
ATOM 2630 C CA . ARG A 1 343 ? -2.26693 91.22732 5.71976 1.000 77.12791 350 ARG A CA 1
ATOM 2631 C C . ARG A 1 343 ? -1.55621 92.53529 5.39942 1.000 79.55099 350 ARG A C 1
ATOM 2632 O O . ARG A 1 343 ? -0.36898 92.68987 5.69928 1.000 77.72374 350 ARG A O 1
ATOM 2640 N N . PHE A 1 344 ? -2.26772 93.49206 4.77788 1.000 80.91822 351 PHE A N 1
ATOM 2641 C CA . PHE A 1 344 ? -1.63634 94.76348 4.42044 1.000 77.07006 351 PHE A CA 1
ATOM 2642 C C . PHE A 1 344 ? -1.13797 95.49131 5.64750 1.000 76.39081 351 PHE A C 1
ATOM 2643 O O . PHE A 1 344 ? -0.13626 96.21491 5.57915 1.000 74.18119 351 PHE A O 1
ATOM 2651 N N . GLY A 1 345 ? -1.83634 95.32432 6.76984 1.000 80.21679 352 GLY A N 1
ATOM 2652 C CA . GLY A 1 345 ? -1.45030 96.01726 7.98446 1.000 83.97145 352 GLY A CA 1
ATOM 2653 C C . GLY A 1 345 ? -0.03624 95.72138 8.44213 1.000 80.37272 352 GLY A C 1
ATOM 2654 O O . GLY A 1 345 ? 0.57735 96.53524 9.13472 1.000 86.34786 352 GLY A O 1
ATOM 2655 N N . ARG A 1 346 ? 0.50235 94.56748 8.06019 1.000 75.96295 353 ARG A N 1
ATOM 2656 C CA . ARG A 1 346 ? 1.82798 94.12965 8.48203 1.000 81.99621 353 ARG A CA 1
ATOM 2657 C C . ARG A 1 346 ? 2.95695 94.58856 7.56588 1.000 85.61382 353 ARG A C 1
ATOM 2658 O O . ARG A 1 346 ? 4.04172 93.99982 7.62647 1.000 85.80847 353 ARG A O 1
ATOM 2666 N N . VAL A 1 347 ? 2.74748 95.61483 6.73143 1.000 81.32187 354 VAL A N 1
ATOM 2667 C CA . VAL A 1 347 ? 3.79115 96.00763 5.78968 1.000 85.87194 354 VAL A CA 1
ATOM 2668 C C . VAL A 1 347 ? 4.60943 97.21460 6.26519 1.000 91.07892 354 VAL A C 1
ATOM 2669 O O . VAL A 1 347 ? 5.82714 97.10476 6.48900 1.000 88.89028 354 VAL A O 1
ATOM 2673 N N . ALA A 1 348 ? 3.98460 98.37765 6.41104 1.000 83.76780 355 ALA A N 1
ATOM 2674 C CA . ALA A 1 348 ? 4.72909 99.49288 6.98447 1.000 89.58562 355 ALA A CA 1
ATOM 2675 C C . ALA A 1 348 ? 4.03856 99.83319 8.29297 1.000 100.54154 355 ALA A C 1
ATOM 2676 O O . ALA A 1 348 ? 3.25606 100.77396 8.35815 1.000 107.53108 355 ALA A O 1
ATOM 2678 N N . ARG A 1 349 ? 4.34129 99.07404 9.34300 1.000 93.03038 356 ARG A N 1
ATOM 2679 C CA . ARG A 1 349 ? 3.41561 99.07426 10.46518 1.000 94.18516 356 ARG A CA 1
ATOM 2680 C C . ARG A 1 349 ? 3.76822 100.13352 11.50116 1.000 96.01066 356 ARG A C 1
ATOM 2681 O O . ARG A 1 349 ? 2.87248 100.75994 12.07437 1.000 101.17645 356 ARG A O 1
ATOM 2689 N N . TYR A 1 350 ? 5.05305 100.37477 11.72460 1.000 94.69603 357 TYR A N 1
ATOM 2690 C CA . TYR A 1 350 ? 5.51981 101.27032 12.76968 1.000 99.46298 357 TYR A CA 1
ATOM 2691 C C . TYR A 1 350 ? 5.80326 102.65708 12.18767 1.000 105.80059 357 TYR A C 1
ATOM 2692 O O . TYR A 1 350 ? 5.59575 102.90999 10.99712 1.000 107.83218 357 TYR A O 1
ATOM 2701 N N . LYS A 1 351 ? 6.27035 103.57844 13.03840 1.000 104.87414 358 LYS A N 1
ATOM 2702 C CA . LYS A 1 351 ? 6.01265 104.97847 12.71756 1.000 110.46768 358 LYS A CA 1
ATOM 2703 C C . LYS A 1 351 ? 7.04356 105.56849 11.75936 1.000 113.94352 358 LYS A C 1
ATOM 2704 O O . LYS A 1 351 ? 6.68480 106.36411 10.88383 1.000 111.32266 358 LYS A O 1
ATOM 2710 N N . ASN A 1 352 ? 8.31412 105.19767 11.87639 1.000 112.87697 359 ASN A N 1
ATOM 2711 C CA . ASN A 1 352 ? 9.31362 105.75438 10.95877 1.000 113.49378 359 ASN A CA 1
ATOM 2712 C C . ASN A 1 352 ? 9.58993 104.82692 9.78279 1.000 109.71890 359 ASN A C 1
ATOM 2713 O O . ASN A 1 352 ? 10.72527 104.67861 9.32332 1.000 106.83716 359 ASN A O 1
ATOM 2718 N N . GLU A 1 353 ? 8.53805 104.15836 9.31671 1.000 110.82225 360 GLU A N 1
ATOM 2719 C CA . GLU A 1 353 ? 8.53838 103.29657 8.13720 1.000 106.21690 360 GLU A CA 1
ATOM 2720 C C . GLU A 1 353 ? 7.51072 103.89168 7.19216 1.000 104.30798 360 GLU A C 1
ATOM 2721 O O . GLU A 1 353 ? 6.30899 103.76872 7.43386 1.000 100.84951 360 GLU A O 1
ATOM 2727 N N . LYS A 1 354 ? 7.96480 104.54254 6.12284 1.000 108.27697 361 LYS A N 1
ATOM 2728 C CA . LYS A 1 354 ? 7.05300 105.32855 5.30739 1.000 108.25494 361 LYS A CA 1
ATOM 2729 C C . LYS A 1 354 ? 6.86020 104.79407 3.89811 1.000 106.92094 361 LYS A C 1
ATOM 2730 O O . LYS A 1 354 ? 5.90989 105.21428 3.22496 1.000 107.55877 361 LYS A O 1
ATOM 2736 N N . GLU A 1 355 ? 7.71797 103.88464 3.43642 1.000 106.61319 362 GLU A N 1
ATOM 2737 C CA . GLU A 1 355 ? 7.55680 103.26785 2.12751 1.000 106.97612 362 GLU A CA 1
ATOM 2738 C C . GLU A 1 355 ? 7.39652 101.76132 2.26632 1.000 100.54698 362 GLU A C 1
ATOM 2739 O O . GLU A 1 355 ? 8.12984 101.11756 3.02032 1.000 97.41434 362 GLU A O 1
ATOM 2745 N N . GLY A 1 356 ? 6.45615 101.20612 1.50320 1.000 103.24528 363 GLY A N 1
ATOM 2746 C CA . GLY A 1 356 ? 6.26622 99.76959 1.41483 1.000 100.17546 363 GLY A CA 1
ATOM 2747 C C . GLY A 1 356 ? 5.64882 99.40715 0.08276 1.000 102.82102 363 GLY A C 1
ATOM 2748 O O . GLY A 1 356 ? 5.21121 100.26933 -0.68329 1.000 106.25581 363 GLY A O 1
ATOM 2749 N N . GLU A 1 357 ? 5.61831 98.10369 -0.18686 1.000 98.61125 364 GLU A N 1
ATOM 2750 C CA . GLU A 1 357 ? 5.07199 97.56894 -1.42702 1.000 96.36446 364 GLU A CA 1
ATOM 2751 C C . GLU A 1 357 ? 4.26433 96.30961 -1.12462 1.000 92.17475 364 GLU A C 1
ATOM 2752 O O . GLU A 1 357 ? 4.65067 95.50430 -0.27298 1.000 88.23138 364 GLU A O 1
ATOM 2758 N N . ILE A 1 358 ? 3.14475 96.14171 -1.82214 1.000 86.76275 365 ILE A N 1
ATOM 2759 C CA . ILE A 1 358 ? 2.26973 94.98519 -1.66123 1.000 82.75164 365 ILE A CA 1
ATOM 2760 C C . ILE A 1 358 ? 1.98182 94.39476 -3.03715 1.000 87.27777 365 ILE A C 1
ATOM 2761 O O . ILE A 1 358 ? 1.62925 95.12690 -3.96565 1.000 89.30936 365 ILE A O 1
ATOM 2766 N N . ILE A 1 359 ? 2.07781 93.07319 -3.16025 1.000 78.52356 366 ILE A N 1
ATOM 2767 C CA . ILE A 1 359 ? 1.81696 92.41022 -4.43036 1.000 74.61852 366 ILE A CA 1
ATOM 2768 C C . ILE A 1 359 ? 0.78372 91.31338 -4.21747 1.000 71.66638 366 ILE A C 1
ATOM 2769 O O . ILE A 1 359 ? 1.08936 90.26985 -3.63002 1.000 71.34672 366 ILE A O 1
ATOM 2774 N N . ILE A 1 360 ? -0.40776 91.53542 -4.72098 1.000 72.40542 367 ILE A N 1
ATOM 2775 C CA . ILE A 1 360 ? -1.47957 90.55248 -4.64763 1.000 71.92655 367 ILE A CA 1
ATOM 2776 C C . ILE A 1 360 ? -1.41211 89.65389 -5.87593 1.000 76.41818 367 ILE A C 1
ATOM 2777 O O . ILE A 1 360 ? -1.20870 90.13387 -6.99380 1.000 76.96269 367 ILE A O 1
ATOM 2782 N N . LEU A 1 361 ? -1.58430 88.34128 -5.67116 1.000 72.10348 368 LEU A N 1
ATOM 2783 C CA . LEU A 1 361 ? -1.42135 87.33443 -6.71696 1.000 68.60521 368 LEU A CA 1
ATOM 2784 C C . LEU A 1 361 ? -2.79843 86.87882 -7.15196 1.000 69.71496 368 LEU A C 1
ATOM 2785 O O . LEU A 1 361 ? -3.40192 86.00878 -6.52131 1.000 66.01124 368 LEU A O 1
ATOM 2790 N N . GLU A 1 362 ? -3.27061 87.43591 -8.26561 1.000 77.68501 369 GLU A N 1
ATOM 2791 C CA . GLU A 1 362 ? -4.64292 87.19057 -8.67848 1.000 75.67139 369 GLU A CA 1
ATOM 2792 C C . GLU A 1 362 ? -4.87087 85.80272 -9.26500 1.000 72.53735 369 GLU A C 1
ATOM 2793 O O . GLU A 1 362 ? -6.03233 85.43092 -9.46473 1.000 73.33068 369 GLU A O 1
ATOM 2799 N N . ASP A 1 363 ? -3.82168 85.01480 -9.50975 1.000 69.85325 370 ASP A N 1
ATOM 2800 C CA . ASP A 1 363 ? -3.99550 83.64489 -9.98206 1.000 67.38763 370 ASP A CA 1
ATOM 2801 C C . ASP A 1 363 ? -3.91678 82.59765 -8.87871 1.000 75.55630 370 ASP A C 1
ATOM 2802 O O . ASP A 1 363 ? -4.11240 81.41194 -9.16611 1.000 75.17505 370 ASP A O 1
ATOM 2807 N N . ALA A 1 364 ? -3.64837 83.00046 -7.63348 1.000 75.70575 371 ALA A N 1
ATOM 2808 C CA . ALA A 1 364 ? -3.41280 82.04713 -6.55280 1.000 72.09999 371 ALA A CA 1
ATOM 2809 C C . ALA A 1 364 ? -4.69126 81.27668 -6.22814 1.000 71.35504 371 ALA A C 1
ATOM 2810 O O . ALA A 1 364 ? -5.79352 81.76308 -6.47967 1.000 75.94849 371 ALA A O 1
ATOM 2812 N N . PRO A 1 365 ? -4.58027 80.05962 -5.70093 1.000 69.92575 372 PRO A N 1
ATOM 2813 C CA . PRO A 1 365 ? -5.79351 79.29304 -5.39338 1.000 68.19804 372 PRO A CA 1
ATOM 2814 C C . PRO A 1 365 ? -6.51882 79.87733 -4.20273 1.000 73.93311 372 PRO A C 1
ATOM 2815 O O . PRO A 1 365 ? -5.90587 80.43107 -3.28191 1.000 75.83081 372 PRO A O 1
ATOM 2819 N N . TYR A 1 366 ? -7.84917 79.74055 -4.23561 1.000 77.53661 373 TYR A N 1
ATOM 2820 C CA . TYR A 1 366 ? -8.69701 80.35538 -3.21477 1.000 78.29693 373 TYR A CA 1
ATOM 2821 C C . TYR A 1 366 ? -8.42024 79.79095 -1.83054 1.000 76.64162 373 TYR A C 1
ATOM 2822 O O . TYR A 1 366 ? -8.53675 80.50507 -0.82957 1.000 76.44466 373 TYR A O 1
ATOM 2831 N N . GLY A 1 367 ? -8.02663 78.53045 -1.75738 1.000 78.87273 374 GLY A N 1
ATOM 2832 C CA . GLY A 1 367 ? -7.97414 77.84215 -0.50673 1.000 65.36097 374 GLY A CA 1
ATOM 2833 C C . GLY A 1 367 ? -9.33317 77.86114 0.14731 1.000 71.06957 374 GLY A C 1
ATOM 2834 O O . GLY A 1 367 ? -10.36923 77.62971 -0.48745 1.000 65.46541 374 GLY A O 1
ATOM 2835 N N . PRO A 1 368 ? -9.34428 78.18777 1.44420 1.000 74.90405 375 PRO A N 1
ATOM 2836 C CA . PRO A 1 368 ? -10.56075 78.02937 2.25051 1.000 67.02375 375 PRO A CA 1
ATOM 2837 C C . PRO A 1 368 ? -11.61948 79.04994 1.93544 1.000 72.78769 375 PRO A C 1
ATOM 2838 O O . PRO A 1 368 ? -12.78162 78.86446 2.32937 1.000 64.07929 375 PRO A O 1
ATOM 2842 N N . TYR A 1 369 ? -11.24814 80.10870 1.22526 1.000 77.87698 376 TYR A N 1
ATOM 2843 C CA . TYR A 1 369 ? -12.05431 81.28528 0.95698 1.000 77.17858 376 TYR A CA 1
ATOM 2844 C C . TYR A 1 369 ? -13.12503 81.02366 -0.10269 1.000 82.39418 376 TYR A C 1
ATOM 2845 O O . TYR A 1 369 ? -12.93599 80.19549 -1.00892 1.000 76.55089 376 TYR A O 1
ATOM 2854 N N . PRO A 1 370 ? -14.26299 81.71922 0.00550 1.000 86.79845 377 PRO A N 1
ATOM 2855 C CA . PRO A 1 370 ? -15.29339 81.63242 -1.03823 1.000 87.30967 377 PRO A CA 1
ATOM 2856 C C . PRO A 1 370 ? -14.90179 82.46475 -2.24669 1.000 85.33746 377 PRO A C 1
ATOM 2857 O O . PRO A 1 370 ? -14.44551 83.60513 -2.12201 1.000 80.08806 377 PRO A O 1
ATOM 2861 N N . GLU A 1 371 ? -15.10076 81.87960 -3.43207 1.000 96.35711 378 GLU A N 1
ATOM 2862 C CA . GLU A 1 371 ? -14.61992 82.50375 -4.66425 1.000 92.52185 378 GLU A CA 1
ATOM 2863 C C . GLU A 1 371 ? -15.35680 83.80848 -4.96323 1.000 85.48566 378 GLU A C 1
ATOM 2864 O O . GLU A 1 371 ? -14.72572 84.81165 -5.33192 1.000 79.65803 378 GLU A O 1
ATOM 2870 N N . ASP A 1 372 ? -16.68062 83.81573 -4.77684 1.000 88.11774 379 ASP A N 1
ATOM 2871 C CA . ASP A 1 372 ? -17.48315 85.02890 -4.85641 1.000 86.09193 379 ASP A CA 1
ATOM 2872 C C . ASP A 1 372 ? -16.74233 86.22288 -4.25063 1.000 87.19930 379 ASP A C 1
ATOM 2873 O O . ASP A 1 372 ? -16.36980 87.16739 -4.95228 1.000 79.91409 379 ASP A O 1
ATOM 2878 N N . LYS A 1 373 ? -16.46923 86.14827 -2.93553 1.000 87.56078 380 LYS A N 1
ATOM 2879 C CA . LYS A 1 373 ? -15.97191 87.28853 -2.16825 1.000 81.31214 380 LYS A CA 1
ATOM 2880 C C . LYS A 1 373 ? -14.55666 87.67106 -2.57847 1.000 78.85167 380 LYS A C 1
ATOM 2881 O O . LYS A 1 373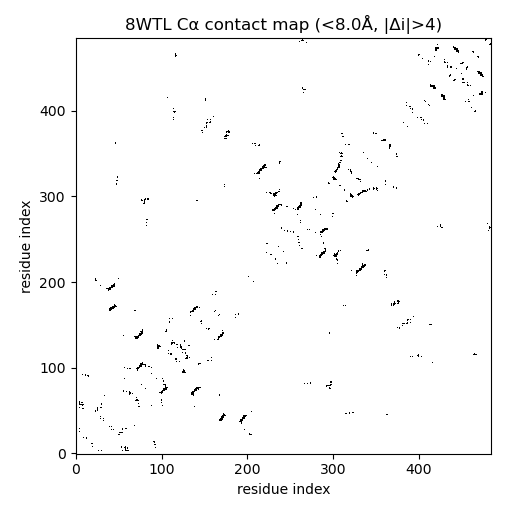 ? -14.21789 88.85892 -2.60343 1.000 71.50623 380 LYS A O 1
ATOM 2887 N N . VAL A 1 374 ? -13.71217 86.67805 -2.88004 1.000 78.97912 381 VAL A N 1
ATOM 2888 C CA . VAL A 1 374 ? -12.34260 86.96094 -3.31470 1.000 81.75500 381 VAL A CA 1
ATOM 2889 C C . VAL A 1 374 ? -12.34988 87.76217 -4.60625 1.000 81.62945 381 VAL A C 1
ATOM 2890 O O . VAL A 1 374 ? -11.61810 88.75164 -4.75608 1.000 76.78104 381 VAL A O 1
ATOM 2894 N N . GLU A 1 375 ? -13.15417 87.32816 -5.57436 1.000 79.91329 382 GLU A N 1
ATOM 2895 C CA . GLU A 1 375 ? -13.14371 88.02248 -6.85362 1.000 91.23519 382 GLU A CA 1
ATOM 2896 C C . GLU A 1 375 ? -13.75863 89.40335 -6.71242 1.000 87.69374 382 GLU A C 1
ATOM 2897 O O . GLU A 1 375 ? -13.14076 90.40491 -7.09835 1.000 85.93946 382 GLU A O 1
ATOM 2903 N N . LYS A 1 376 ? -14.93470 89.48886 -6.08225 1.000 85.03187 383 LYS A N 1
ATOM 2904 C CA . LYS A 1 376 ? -15.52372 90.80396 -5.87546 1.000 82.54144 383 LYS A CA 1
ATOM 2905 C C . LYS A 1 376 ? -14.53292 91.73840 -5.20098 1.000 83.38708 383 LYS A C 1
ATOM 2906 O O . LYS A 1 376 ? -14.35251 92.87567 -5.64812 1.000 81.85738 383 LYS A O 1
ATOM 2912 N N . THR A 1 377 ? -13.83963 91.25703 -4.16113 1.000 81.44837 384 THR A N 1
ATOM 2913 C CA . THR A 1 377 ? -12.78976 92.05558 -3.53173 1.000 81.85476 384 THR A CA 1
ATOM 2914 C C . THR A 1 377 ? -11.82916 92.60458 -4.58035 1.000 85.52363 384 THR A C 1
ATOM 2915 O O . THR A 1 377 ? -11.54990 93.80898 -4.61826 1.000 82.45492 384 THR A O 1
ATOM 2919 N N . LEU A 1 378 ? -11.35477 91.74167 -5.47972 1.000 86.03703 385 LEU A N 1
ATOM 2920 C CA . LEU A 1 378 ? -10.34513 92.19470 -6.42622 1.000 89.55639 385 LEU A CA 1
ATOM 2921 C C . LEU A 1 378 ? -10.92494 93.12597 -7.48270 1.000 90.67940 385 LEU A C 1
ATOM 2922 O O . LEU A 1 378 ? -10.21890 94.00655 -7.98393 1.000 90.48422 385 LEU A O 1
ATOM 2927 N N . ASP A 1 379 ? -12.19545 92.95828 -7.83751 1.000 87.95992 386 ASP A N 1
ATOM 2928 C CA . ASP A 1 379 ? -12.80040 93.87686 -8.79571 1.000 90.13606 386 ASP A CA 1
ATOM 2929 C C . ASP A 1 379 ? -12.88391 95.28582 -8.22194 1.000 95.17295 386 ASP A C 1
ATOM 2930 O O . ASP A 1 379 ? -12.45607 96.25223 -8.86440 1.000 98.30038 386 ASP A O 1
ATOM 2935 N N . LEU A 1 380 ? -13.38758 95.41108 -6.98769 1.000 88.82200 387 LEU A N 1
ATOM 2936 C CA . LEU A 1 380 ? -13.62496 96.72173 -6.39478 1.000 84.41173 387 LEU A CA 1
ATOM 2937 C C . LEU A 1 380 ? -12.33342 97.43483 -6.02163 1.000 88.82396 387 LEU A C 1
ATOM 2938 O O . LEU A 1 380 ? -12.28778 98.67390 -6.03004 1.000 94.44330 387 LEU A O 1
ATOM 2951 N N . LYS A 1 382 ? -9.60487 97.24997 -7.70186 1.000 96.16249 389 LYS A N 1
ATOM 2952 C CA . LYS A 1 382 ? -8.98817 97.69222 -8.94664 1.000 101.02752 389 LYS A CA 1
ATOM 2953 C C . LYS A 1 382 ? -9.62086 98.97677 -9.46995 1.000 104.48075 389 LYS A C 1
ATOM 2954 O O . LYS A 1 382 ? -8.92115 99.82114 -10.04272 1.000 104.86994 389 LYS A O 1
ATOM 2960 N N . ARG A 1 383 ? -10.92737 99.14595 -9.27426 1.000 102.96087 390 ARG A N 1
ATOM 2961 C CA . ARG A 1 383 ? -11.58038 100.42508 -9.50838 1.000 101.06504 390 ARG A CA 1
ATOM 2962 C C . ARG A 1 383 ? -11.03170 101.52849 -8.60743 1.000 106.78399 390 ARG A C 1
ATOM 2963 O O . ARG A 1 383 ? -10.52093 102.53951 -9.09701 1.000 113.23516 390 ARG A O 1
ATOM 2971 N N . GLY A 1 384 ? -11.19998 101.37336 -7.29686 1.000 99.21870 391 GLY A N 1
ATOM 2972 C CA . GLY A 1 384 ? -10.92774 102.43408 -6.34341 1.000 109.87891 391 GLY A CA 1
ATOM 2973 C C . GLY A 1 384 ? -9.64919 102.43703 -5.52739 1.000 115.37794 391 GLY A C 1
ATOM 2974 O O . GLY A 1 384 ? -9.75754 102.45091 -4.29293 1.000 114.77179 391 GLY A O 1
ATOM 2975 N N . GLN A 1 385 ? -8.47015 102.51862 -6.16655 1.000 114.63345 392 GLN A N 1
ATOM 2976 C CA . GLN A 1 385 ? -7.17450 102.24713 -5.53256 1.000 119.10501 392 GLN A CA 1
ATOM 2977 C C . GLN A 1 385 ? -7.13924 102.74057 -4.08992 1.000 113.79710 392 GLN A C 1
ATOM 2978 O O . GLN A 1 385 ? -7.38012 103.92190 -3.82563 1.000 109.23130 392 GLN A O 1
ATOM 2984 N N . ILE A 1 386 ? -6.87037 101.82725 -3.14329 1.000 110.44040 393 ILE A N 1
ATOM 2985 C CA . ILE A 1 386 ? -6.99618 102.12606 -1.71771 1.000 103.25362 393 ILE A CA 1
ATOM 2986 C C . ILE A 1 386 ? -5.62438 102.27009 -1.07981 1.000 101.89316 393 ILE A C 1
ATOM 2987 O O . ILE A 1 386 ? -4.71629 101.46123 -1.31275 1.000 100.30919 393 ILE A O 1
ATOM 2992 N N . LEU A 1 387 ? -5.47722 103.29308 -0.31559 1.000 105.87008 394 LEU A N 1
ATOM 2993 C CA . LEU A 1 387 ? -4.34636 103.45131 0.57852 1.000 109.86138 394 LEU A CA 1
ATOM 2994 C C . LEU A 1 387 ? -4.67676 102.78958 1.91101 1.000 110.64380 394 LEU A C 1
ATOM 2995 O O . LEU A 1 387 ? -5.77634 102.99558 2.43884 1.000 109.31996 394 LEU A O 1
ATOM 3000 N N . PRO A 1 388 ? -3.77643 101.96522 2.44323 1.000 113.92215 395 PRO A N 1
ATOM 3001 C CA . PRO A 1 388 ? -4.07663 101.18929 3.65783 1.000 107.02870 395 PRO A CA 1
ATOM 3002 C C . PRO A 1 388 ? -4.04499 101.99460 4.95103 1.000 102.62066 395 PRO A C 1
ATOM 3003 O O . PRO A 1 388 ? -3.48437 103.09001 5.03617 1.000 98.71833 395 PRO A O 1
ATOM 3007 N N . ARG A 1 389 ? -4.61711 101.36964 5.98962 1.000 106.13314 396 ARG A N 1
ATOM 3008 C CA . ARG A 1 389 ? -4.84190 101.93419 7.32855 1.000 105.28605 396 ARG A CA 1
ATOM 3009 C C . ARG A 1 389 ? -5.67006 103.20895 7.26978 1.000 102.59225 396 ARG A C 1
ATOM 3010 O O . ARG A 1 389 ? -5.65809 104.00309 8.21395 1.000 104.97910 396 ARG A O 1
ATOM 3018 N N . ILE A 1 390 ? -6.37667 103.44834 6.17101 1.000 97.78466 397 ILE A N 1
ATOM 3019 C CA . ILE A 1 390 ? -7.08043 104.71799 6.00870 1.000 99.89583 397 ILE A CA 1
ATOM 3020 C C . ILE A 1 390 ? -8.49626 104.42508 5.53568 1.000 97.09647 397 ILE A C 1
ATOM 3021 O O . ILE A 1 390 ? -8.77631 104.44956 4.33132 1.000 94.08087 397 ILE A O 1
ATOM 3026 N N . PRO A 1 391 ? -9.42151 104.17564 6.47275 1.000 96.23959 398 PRO A N 1
ATOM 3027 C CA . PRO A 1 391 ? -10.67934 103.47291 6.14491 1.000 94.65881 398 PRO A CA 1
ATOM 3028 C C . PRO A 1 391 ? -11.47591 104.04247 4.98406 1.000 96.21372 398 PRO A C 1
ATOM 3029 O O . PRO A 1 391 ? -12.20253 103.27342 4.32916 1.000 87.57477 398 PRO A O 1
ATOM 3033 N N . GLU A 1 392 ? -11.38148 105.35618 4.71829 1.000 106.04324 399 GLU A N 1
ATOM 3034 C CA . GLU A 1 392 ? -12.12066 105.96120 3.60222 1.000 108.40082 399 GLU A CA 1
ATOM 3035 C C . GLU A 1 392 ? -11.98517 105.12135 2.33647 1.000 105.96554 399 GLU A C 1
ATOM 3036 O O . GLU A 1 392 ? -12.96174 104.89997 1.60623 1.000 99.28237 399 GLU A O 1
ATOM 3042 N N . THR A 1 393 ? -10.78425 104.59194 2.10797 1.000 100.81023 400 THR A N 1
ATOM 3043 C CA . THR A 1 393 ? -10.47456 103.90708 0.86674 1.000 99.79383 400 THR A CA 1
ATOM 3044 C C . THR A 1 393 ? -11.09894 102.51241 0.81878 1.000 99.41765 400 THR A C 1
ATOM 3045 O O . THR A 1 393 ? -11.62927 102.09661 -0.21973 1.000 97.47207 400 THR A O 1
ATOM 3049 N N . TYR A 1 394 ? -11.08388 101.78192 1.93408 1.000 98.61165 401 TYR A N 1
ATOM 3050 C CA . TYR A 1 394 ? -11.55723 100.40572 1.91038 1.000 92.54981 401 TYR A CA 1
ATOM 3051 C C . TYR A 1 394 ? -12.93165 100.19118 2.53662 1.000 89.80501 401 TYR A C 1
ATOM 3052 O O . TYR A 1 394 ? -13.47829 99.09548 2.39769 1.000 89.50030 401 TYR A O 1
ATOM 3061 N N . GLN A 1 395 ? -13.52772 101.20360 3.17254 1.000 86.33703 402 GLN A N 1
ATOM 3062 C CA . GLN A 1 395 ? -14.77105 100.98130 3.90765 1.000 83.63728 402 GLN A CA 1
ATOM 3063 C C . GLN A 1 395 ? -15.89108 100.44023 3.02117 1.000 86.93510 402 GLN A C 1
ATOM 3064 O O . GLN A 1 395 ? -16.68653 99.59706 3.45235 1.000 86.04259 402 GLN A O 1
ATOM 3070 N N . THR A 1 396 ? -15.98736 100.91459 1.78635 1.000 94.43699 403 THR A N 1
ATOM 3071 C CA . THR A 1 396 ? -17.11125 100.47199 0.96760 1.000 97.14877 403 THR A CA 1
ATOM 3072 C C . THR A 1 396 ? -16.86380 99.10143 0.35400 1.000 91.37640 403 THR A C 1
ATOM 3073 O O . THR A 1 396 ? -17.80512 98.30396 0.22026 1.000 89.48960 403 THR A O 1
ATOM 3077 N N . ILE A 1 397 ? -15.61495 98.81371 -0.03013 1.000 85.29882 404 ILE A N 1
ATOM 3078 C CA . ILE A 1 397 ? -15.28655 97.44718 -0.41818 1.000 85.47369 404 ILE A CA 1
ATOM 3079 C C . ILE A 1 397 ? -15.75254 96.47879 0.65814 1.000 88.01934 404 ILE A C 1
ATOM 3080 O O . ILE A 1 397 ? -16.41792 95.47435 0.36463 1.000 81.70948 404 ILE A O 1
ATOM 3085 N N . VAL A 1 398 ? -15.45322 96.80448 1.92976 1.000 89.19690 405 VAL A N 1
ATOM 3086 C CA . VAL A 1 398 ? -15.75247 95.92358 3.06108 1.000 80.98925 405 VAL A CA 1
ATOM 3087 C C . VAL A 1 398 ? -17.24041 95.64475 3.14118 1.000 86.98653 405 VAL A C 1
ATOM 3088 O O . VAL A 1 398 ? -17.66840 94.49314 3.28360 1.000 89.16128 405 VAL A O 1
ATOM 3092 N N . THR A 1 399 ? -18.05276 96.70394 3.08086 1.000 93.91574 406 THR A N 1
ATOM 3093 C CA . THR A 1 399 ? -19.47812 96.53691 3.34441 1.000 97.54085 406 THR A CA 1
ATOM 3094 C C . THR A 1 399 ? -20.16641 95.77234 2.22627 1.000 96.15292 406 THR A C 1
ATOM 3095 O O . THR A 1 399 ? -21.13148 95.03948 2.48459 1.000 101.44506 406 THR A O 1
ATOM 3099 N N . GLU A 1 400 ? -19.65097 95.87836 0.99799 1.000 89.84280 407 GLU A N 1
ATOM 3100 C CA . GLU A 1 400 ? -20.25310 95.15724 -0.11659 1.000 95.82898 407 GLU A CA 1
ATOM 3101 C C . GLU A 1 400 ? -19.79777 93.70428 -0.15557 1.000 93.69164 407 GLU A C 1
ATOM 3102 O O . GLU A 1 400 ? -20.59784 92.80776 -0.44261 1.000 94.64844 407 GLU A O 1
ATOM 3108 N N . VAL A 1 401 ? -18.52392 93.44863 0.14782 1.000 90.70445 408 VAL A N 1
ATOM 3109 C CA . VAL A 1 401 ? -18.03809 92.07175 0.22072 1.000 89.96235 408 VAL A CA 1
ATOM 3110 C C . VAL A 1 401 ? -18.64693 91.34024 1.42000 1.000 94.53518 408 VAL A C 1
ATOM 3111 O O . VAL A 1 401 ? -19.23460 90.25707 1.28246 1.000 92.52305 408 VAL A O 1
ATOM 3115 N N . HIS A 1 402 ? -18.52690 91.92220 2.61669 1.000 93.80031 409 HIS A N 1
ATOM 3116 C CA . HIS A 1 402 ? -18.79575 91.16938 3.84401 1.000 97.80305 409 HIS A CA 1
ATOM 3117 C C . HIS A 1 402 ? -20.24254 91.37089 4.29144 1.000 101.45311 409 HIS A C 1
ATOM 3118 O O . HIS A 1 402 ? -20.54369 91.96099 5.32755 1.000 106.63417 409 HIS A O 1
ATOM 3125 N N . ARG A 1 403 ? -21.14717 90.78876 3.50693 1.000 101.17357 410 ARG A N 1
ATOM 3126 C CA . ARG A 1 403 ? -22.56421 90.85179 3.83636 1.000 106.35028 410 ARG A CA 1
ATOM 3127 C C . ARG A 1 403 ? -23.19221 89.46545 3.97807 1.000 112.75391 410 ARG A C 1
ATOM 3128 O O . ARG A 1 403 ? -22.48450 88.45726 4.15951 1.000 114.53565 410 ARG A O 1
ATOM 3136 N N . SER A 1 404 ? -24.52907 89.43697 3.94487 1.000 115.02470 411 SER A N 1
ATOM 3137 C CA . SER A 1 404 ? -25.41632 88.31925 3.62809 1.000 124.99846 411 SER A CA 1
ATOM 3138 C C . SER A 1 404 ? -25.66694 87.24986 4.69268 1.000 124.79218 411 SER A C 1
ATOM 3139 O O . SER A 1 404 ? -26.61773 86.48368 4.51709 1.000 128.78121 411 SER A O 1
ATOM 3142 N N . ILE A 1 405 ? -24.96453 87.23204 5.82655 1.000 121.42462 412 ILE A N 1
ATOM 3143 C CA . ILE A 1 405 ? -24.82595 86.01344 6.64750 1.000 121.64313 412 ILE A CA 1
ATOM 3144 C C . ILE A 1 405 ? -26.13704 85.24153 6.86045 1.000 120.36650 412 ILE A C 1
ATOM 3145 O O . ILE A 1 405 ? -26.14031 84.00217 6.91808 1.000 114.99076 412 ILE A O 1
ATOM 3150 N N . THR A 1 406 ? -27.26112 85.96385 6.95277 1.000 124.13329 413 THR A N 1
ATOM 3151 C CA . THR A 1 406 ? -28.54529 85.35148 7.29578 1.000 124.36079 413 THR A CA 1
ATOM 3152 C C . THR A 1 406 ? -28.94141 84.19653 6.37274 1.000 121.98342 413 THR A C 1
ATOM 3153 O O . THR A 1 406 ? -29.76987 83.36580 6.76906 1.000 121.11502 413 THR A O 1
ATOM 3157 N N . LYS A 1 407 ? -28.36305 84.12024 5.16849 1.000 126.02667 414 LYS A N 1
ATOM 3158 C CA . LYS A 1 407 ? -28.74305 83.09715 4.19122 1.000 128.26470 414 LYS A CA 1
ATOM 3159 C C . LYS A 1 407 ? -28.66221 81.68491 4.77835 1.000 125.21280 414 LYS A C 1
ATOM 3160 O O . LYS A 1 407 ? -29.59572 80.88347 4.64063 1.000 121.98560 414 LYS A O 1
ATOM 3166 N N . ASN A 1 408 ? -27.56137 81.37138 5.46089 1.000 122.48636 415 ASN A N 1
ATOM 3167 C CA . ASN A 1 408 ? -27.19172 79.99504 5.77024 1.000 123.09603 415 ASN A CA 1
ATOM 3168 C C . ASN A 1 408 ? -27.28091 79.66555 7.26342 1.000 115.19910 415 ASN A C 1
ATOM 3169 O O . ASN A 1 408 ? -26.74619 78.64219 7.70735 1.000 109.65150 415 ASN A O 1
ATOM 3174 N N . VAL A 1 409 ? -27.96968 80.49126 8.04151 1.000 110.67793 416 VAL A N 1
ATOM 3175 C CA . VAL A 1 409 ? -28.17047 80.23171 9.45992 1.000 105.50120 416 VAL A CA 1
ATOM 3176 C C . VAL A 1 409 ? -29.32408 79.24038 9.59205 1.000 100.96990 416 VAL A C 1
ATOM 3177 O O . VAL A 1 409 ? -30.45362 79.51678 9.18567 1.000 107.72218 416 VAL A O 1
ATOM 3181 N N . ASN A 1 410 ? -29.03007 78.06231 10.12880 1.000 96.18225 417 ASN A N 1
ATOM 3182 C CA . ASN A 1 410 ? -30.04804 77.05916 10.43993 1.000 100.04112 417 ASN A CA 1
ATOM 3183 C C . ASN A 1 410 ? -30.75633 77.52222 11.71033 1.000 101.08642 417 ASN A C 1
ATOM 3184 O O . ASN A 1 410 ? -30.50345 77.04662 12.81542 1.000 101.27521 417 ASN A O 1
ATOM 3189 N N . ARG A 1 411 ? -31.68920 78.46025 11.54595 1.000 107.36287 418 ARG A N 1
ATOM 3190 C CA . ARG A 1 411 ? -32.15371 79.24769 12.69022 1.000 109.33145 418 ARG A CA 1
ATOM 3191 C C . ARG A 1 411 ? -32.98640 78.44940 13.68703 1.000 108.51915 418 ARG A C 1
ATOM 3192 O O . ARG A 1 411 ? -33.19958 78.92668 14.80664 1.000 109.18022 418 ARG A O 1
ATOM 3200 N N . GLU A 1 412 ? -33.44034 77.24282 13.34971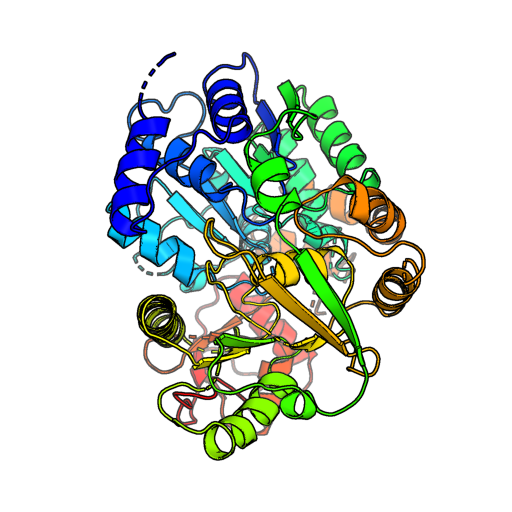 1.000 106.68682 419 GLU A N 1
ATOM 3201 C CA . GLU A 1 412 ? -34.08864 76.47195 14.40866 1.000 111.50348 419 GLU A CA 1
ATOM 3202 C C . GLU A 1 412 ? -33.06546 75.75793 15.29452 1.000 110.24561 419 GLU A C 1
ATOM 3203 O O . GLU A 1 412 ? -33.30133 75.59756 16.50029 1.000 99.32084 419 GLU A O 1
ATOM 3209 N N . LEU A 1 413 ? -31.92439 75.34904 14.71995 1.000 110.41432 420 LEU A N 1
ATOM 3210 C CA . LEU A 1 413 ? -30.80863 74.83291 15.51215 1.000 103.20325 420 LEU A CA 1
ATOM 3211 C C . LEU A 1 413 ? -30.20069 75.93752 16.36804 1.000 98.74161 420 LEU A C 1
ATOM 3212 O O . LEU A 1 413 ? -29.97849 75.75200 17.57092 1.000 97.80761 420 LEU A O 1
ATOM 3217 N N . LYS A 1 414 ? -29.91970 77.09563 15.75430 1.000 98.36724 421 LYS A N 1
ATOM 3218 C CA . LYS A 1 414 ? -29.46972 78.26204 16.50508 1.000 98.87460 421 LYS A CA 1
ATOM 3219 C C . LYS A 1 414 ? -30.35275 78.51046 17.71440 1.000 98.60462 421 LYS A C 1
ATOM 3220 O O . LYS A 1 414 ? -29.85982 78.92273 18.77214 1.000 94.33777 421 LYS A O 1
ATOM 3226 N N . GLY A 1 415 ? -31.65152 78.23576 17.58203 1.000 98.31921 422 GLY A N 1
ATOM 3227 C CA . GLY A 1 415 ? -32.53994 78.33415 18.72586 1.000 100.92018 422 GLY A CA 1
ATOM 3228 C C . GLY A 1 415 ? -32.26205 77.27576 19.77753 1.000 97.74229 422 GLY A C 1
ATOM 3229 O O . GLY A 1 415 ? -32.15743 77.58591 20.96640 1.000 96.15202 422 GLY A O 1
ATOM 3230 N N . GLU A 1 416 ? -32.14142 76.01184 19.35564 1.000 96.09285 423 GLU A N 1
ATOM 3231 C CA . GLU A 1 416 ? -31.90304 74.93823 20.31407 1.000 95.78406 423 GLU A CA 1
ATOM 3232 C C . GLU A 1 416 ? -30.55911 75.11298 21.01004 1.000 99.37475 423 GLU A C 1
ATOM 3233 O O . GLU A 1 416 ? -30.44362 74.89151 22.22239 1.000 97.06866 423 GLU A O 1
ATOM 3239 N N . LEU A 1 417 ? -29.53521 75.53156 20.26597 1.000 97.73863 424 LEU A N 1
ATOM 3240 C CA . LEU A 1 417 ? -28.23037 75.73418 20.87820 1.000 91.49980 424 LEU A CA 1
ATOM 3241 C C . LEU A 1 417 ? -28.29455 76.77208 21.99069 1.000 90.94392 424 LEU A C 1
ATOM 3242 O O . LEU A 1 417 ? -27.60412 76.64260 23.00382 1.000 89.48522 424 LEU A O 1
ATOM 3247 N N . VAL A 1 418 ? -29.13359 77.79275 21.84321 1.000 89.31589 425 VAL A N 1
ATOM 3248 C CA . VAL A 1 418 ? -29.15232 78.82804 22.87129 1.000 88.17813 425 VAL A CA 1
ATOM 3249 C C . VAL A 1 418 ? -29.95538 78.38414 24.08942 1.000 92.39601 425 VAL A C 1
ATOM 3250 O O . VAL A 1 418 ? -29.71352 78.86201 25.20569 1.000 91.79994 425 VAL A O 1
ATOM 3254 N N . ARG A 1 419 ? -30.90663 77.46494 23.90136 1.000 93.71602 426 ARG A N 1
ATOM 3255 C CA . ARG A 1 419 ? -31.60858 76.86646 25.03382 1.000 97.85961 426 ARG A CA 1
ATOM 3256 C C . ARG A 1 419 ? -30.71332 75.89134 25.77605 1.000 95.22080 426 ARG A C 1
ATOM 3257 O O . ARG A 1 419 ? -30.79128 75.77758 27.00995 1.000 98.43642 426 ARG A O 1
ATOM 3265 N N . LEU A 1 420 ? -29.85126 75.19547 25.03792 1.000 95.05248 427 LEU A N 1
ATOM 3266 C CA . LEU A 1 420 ? -29.01509 74.17051 25.64225 1.000 95.34507 427 LEU A CA 1
ATOM 3267 C C . LEU A 1 420 ? -27.95422 74.78620 26.55966 1.000 95.33255 427 LEU A C 1
ATOM 3268 O O . LEU A 1 420 ? -27.73140 74.29358 27.67501 1.000 97.03130 427 LEU A O 1
ATOM 3281 N N . LYS A 1 422 ? -28.07688 77.70641 27.98294 1.000 92.00779 429 LYS A N 1
ATOM 3282 C CA . LYS A 1 422 ? -28.76782 78.32321 29.10849 1.000 91.55583 429 LYS A CA 1
ATOM 3283 C C . LYS A 1 422 ? -29.14665 77.30458 30.17675 1.000 92.35613 429 LYS A C 1
ATOM 3284 O O . LYS A 1 422 ? -29.40235 77.68810 31.32512 1.000 92.26373 429 LYS A O 1
ATOM 3290 N N . ASP A 1 423 ? -29.17898 76.01880 29.83259 1.000 88.35214 430 ASP A N 1
ATOM 3291 C CA . ASP A 1 423 ? -29.67552 75.00717 30.74707 1.000 90.81989 430 ASP A CA 1
ATOM 3292 C C . ASP A 1 423 ? -28.51179 74.31356 31.43084 1.000 93.13708 430 ASP A C 1
ATOM 3293 O O . ASP A 1 423 ? -27.65832 73.72296 30.74198 1.000 90.03979 430 ASP A O 1
ATOM 3298 N N . PRO A 1 424 ? -28.43350 74.36190 32.76703 1.000 89.93068 431 PRO A N 1
ATOM 3299 C CA . PRO A 1 424 ? -27.36934 73.62438 33.46325 1.000 84.61459 431 PRO A CA 1
ATOM 3300 C C . PRO A 1 424 ? -27.46286 72.13083 33.25100 1.000 87.88367 431 PRO A C 1
ATOM 3301 O O . PRO A 1 424 ? -26.43697 71.45554 33.08434 1.000 83.69481 431 PRO A O 1
ATOM 3305 N N . SER A 1 425 ? -28.69046 71.60627 33.22540 1.000 89.22430 432 SER A N 1
ATOM 3306 C CA . SER A 1 425 ? -28.91459 70.17156 33.13426 1.000 88.51760 432 SER A CA 1
ATOM 3307 C C . SER A 1 425 ? -28.39163 69.57836 31.83841 1.000 83.79446 432 SER A C 1
ATOM 3308 O O . SER A 1 425 ? -28.24571 68.35715 31.75511 1.000 85.10755 432 SER A O 1
ATOM 3311 N N . LYS A 1 426 ? -28.10301 70.39964 30.83117 1.000 85.32644 433 LYS A N 1
ATOM 3312 C CA . LYS A 1 426 ? -27.66503 69.91268 29.52693 1.000 87.55063 433 LYS A CA 1
ATOM 3313 C C . LYS A 1 426 ? -26.15592 70.06301 29.38369 1.000 80.55654 433 LYS A C 1
ATOM 3314 O O . LYS A 1 426 ? -25.61850 71.15444 29.58878 1.000 78.94439 433 LYS A O 1
ATOM 3320 N N . ARG A 1 427 ? -25.48328 68.96907 29.02290 1.000 79.18818 434 ARG A N 1
ATOM 3321 C CA . ARG A 1 427 ? -24.02971 68.90786 28.88592 1.000 81.03950 434 ARG A CA 1
ATOM 3322 C C . ARG A 1 427 ? -23.65424 68.52612 27.44889 1.000 76.59543 434 ARG A C 1
ATOM 3323 O O . ARG A 1 427 ? -24.49986 68.48083 26.56426 1.000 78.93406 434 ARG A O 1
ATOM 3331 N N . ALA A 1 428 ? -22.36440 68.25986 27.22799 1.000 77.08630 435 ALA A N 1
ATOM 3332 C CA . ALA A 1 428 ? -21.87258 67.89920 25.89155 1.000 73.85009 435 ALA A CA 1
ATOM 3333 C C . ALA A 1 428 ? -22.71587 66.85074 25.19777 1.000 80.06942 435 ALA A C 1
ATOM 3334 O O . ALA A 1 428 ? -23.16154 67.11037 24.05929 1.000 78.23465 435 ALA A O 1
ATOM 3336 N N . PRO A 1 429 ? -23.01470 65.68228 25.77863 1.000 85.88265 436 PRO A N 1
ATOM 3337 C CA . PRO A 1 429 ? -23.84218 64.69613 25.07308 1.000 79.48270 436 PRO A CA 1
ATOM 3338 C C . PRO A 1 429 ? -25.11115 65.26532 24.45366 1.000 82.75316 436 PRO A C 1
ATOM 3339 O O . PRO A 1 429 ? -25.49400 64.85938 23.34853 1.000 90.41602 436 PRO A O 1
ATOM 3343 N N . ASP A 1 430 ? -25.76624 66.20271 25.13588 1.000 82.18838 437 ASP A N 1
ATOM 3344 C CA . ASP A 1 430 ? -27.06481 66.69065 24.69253 1.000 85.24790 437 ASP A CA 1
ATOM 3345 C C . ASP A 1 430 ? -26.92342 67.70572 23.57860 1.000 88.36158 437 ASP A C 1
ATOM 3346 O O . ASP A 1 430 ? -27.73452 67.72736 22.64365 1.000 93.58838 437 ASP A O 1
ATOM 3351 N N . VAL A 1 431 ? -25.90513 68.55373 23.65528 1.000 82.73865 438 VAL A N 1
ATOM 3352 C CA . VAL A 1 431 ? -25.69783 69.48477 22.55726 1.000 90.94432 438 VAL A CA 1
ATOM 3353 C C . VAL A 1 431 ? -25.24782 68.73488 21.30017 1.000 87.24892 438 VAL A C 1
ATOM 3354 O O . VAL A 1 431 ? -25.66154 69.07249 20.18961 1.000 87.47021 438 VAL A O 1
ATOM 3358 N N . LEU A 1 432 ? -24.45793 67.66668 21.45830 1.000 85.16161 439 LEU A N 1
ATOM 3359 C CA . LEU A 1 432 ? -23.98287 66.90799 20.30278 1.000 81.30224 439 LEU A CA 1
ATOM 3360 C C . LEU A 1 432 ? -25.12560 66.19096 19.58359 1.000 94.14401 439 LEU A C 1
ATOM 3361 O O . LEU A 1 432 ? -25.19861 66.20066 18.34602 1.000 97.67215 439 LEU A O 1
ATOM 3366 N N . SER A 1 433 ? -26.01716 65.54021 20.33162 1.000 94.26931 440 SER A N 1
ATOM 3367 C CA . SER A 1 433 ? -27.09707 64.80722 19.68278 1.000 96.02337 440 SER A CA 1
ATOM 3368 C C . SER A 1 433 ? -28.23177 65.72858 19.27492 1.000 95.77778 440 SER A C 1
ATOM 3369 O O . SER A 1 433 ? -29.09672 65.32380 18.48630 1.000 104.43760 440 SER A O 1
ATOM 3372 N N . ALA A 1 434 ? -28.25782 66.94565 19.81418 1.000 91.86213 441 ALA A N 1
ATOM 3373 C CA . ALA A 1 434 ? -29.15328 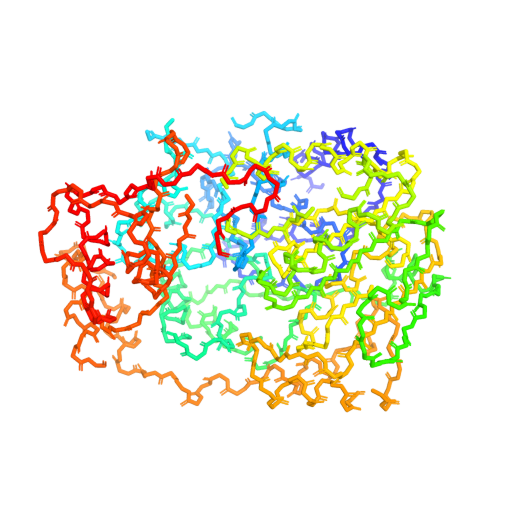67.95994 19.27906 1.000 92.37282 441 ALA A CA 1
ATOM 3374 C C . ALA A 1 434 ? -28.75932 68.34081 17.85956 1.000 97.64078 441 ALA A C 1
ATOM 3375 O O . ALA A 1 434 ? -29.60520 68.37241 16.96095 1.000 108.24217 441 ALA A O 1
ATOM 3377 N N . VAL A 1 435 ? -27.47974 68.64435 17.63054 1.000 93.85632 442 VAL A N 1
ATOM 3378 C CA . VAL A 1 435 ? -27.10091 69.11968 16.30548 1.000 100.35670 442 VAL A CA 1
ATOM 3379 C C . VAL A 1 435 ? -27.11244 67.98915 15.29636 1.000 107.13352 442 VAL A C 1
ATOM 3380 O O . VAL A 1 435 ? -27.26229 68.24007 14.09063 1.000 113.28248 442 VAL A O 1
ATOM 3384 N N . GLU A 1 436 ? -26.97220 66.74432 15.75807 1.000 104.17199 443 GLU A N 1
ATOM 3385 C CA . GLU A 1 436 ? -26.93645 65.64030 14.81810 1.000 107.54979 443 GLU A CA 1
ATOM 3386 C C . GLU A 1 436 ? -28.26360 65.50877 14.09251 1.000 112.03781 443 GLU A C 1
ATOM 3387 O O . GLU A 1 436 ? -28.29498 65.11976 12.91430 1.000 123.36324 443 GLU A O 1
ATOM 3393 N N . SER A 1 437 ? -29.35695 65.88376 14.75335 1.000 100.84242 444 SER A N 1
ATOM 3394 C CA . SER A 1 437 ? -30.65378 65.84155 14.09452 1.000 106.39706 444 SER A CA 1
ATOM 3395 C C . SER A 1 437 ? -30.73810 66.89474 12.99184 1.000 114.92691 444 SER A C 1
ATOM 3396 O O . SER A 1 437 ? -31.07309 66.58529 11.83818 1.000 119.97950 444 SER A O 1
ATOM 3399 N N . LEU A 1 438 ? -30.35671 68.12525 13.30563 1.000 109.13281 445 LEU A N 1
ATOM 3400 C CA . LEU A 1 438 ? -30.62387 69.26801 12.43506 1.000 110.75922 445 LEU A CA 1
ATOM 3401 C C . LEU A 1 438 ? -29.45716 69.69519 11.50265 1.000 98.56446 445 LEU A C 1
ATOM 3402 O O . LEU A 1 438 ? -28.40519 69.04348 11.41106 1.000 88.11634 445 LEU A O 1
ATOM 3407 N N . ILE A 1 443 ? -19.77875 63.96611 12.33412 1.000 138.74896 450 ILE A N 1
ATOM 3408 C CA . ILE A 1 443 ? -20.61507 63.89136 11.14440 1.000 134.59614 450 ILE A CA 1
ATOM 3409 C C . ILE A 1 443 ? -21.11128 65.30515 10.78693 1.000 139.61060 450 ILE A C 1
ATOM 3410 O O . ILE A 1 443 ? -21.18713 65.69559 9.60497 1.000 137.22829 450 ILE A O 1
ATOM 3415 N N . SER A 1 444 ? -21.39183 66.05882 11.85758 1.000 134.51694 451 SER A N 1
ATOM 3416 C CA . SER A 1 444 ? -22.07891 67.34805 11.92574 1.000 127.42158 451 SER A CA 1
ATOM 3417 C C . SER A 1 444 ? -21.17930 68.52500 11.56961 1.000 129.23147 451 SER A C 1
ATOM 3418 O O . SER A 1 444 ? -20.30961 68.42365 10.69046 1.000 127.40418 451 SER A O 1
ATOM 3421 N N . ILE A 1 445 ? -21.48667 69.67640 12.17987 1.000 128.03670 452 ILE A N 1
ATOM 3422 C CA . ILE A 1 445 ? -20.62388 70.85786 12.25998 1.000 125.98065 452 ILE A CA 1
ATOM 3423 C C . ILE A 1 445 ? -19.20516 70.43369 12.66108 1.000 113.58642 452 ILE A C 1
ATOM 3424 O O . ILE A 1 445 ? -18.24206 71.19881 12.49898 1.000 105.09534 452 ILE A O 1
ATOM 3437 N N . ARG A 1 447 ? -17.12616 68.83622 11.21594 1.000 105.31273 454 ARG A N 1
ATOM 3438 C CA . ARG A 1 447 ? -16.10545 68.99729 10.19208 1.000 99.94936 454 ARG A CA 1
ATOM 3439 C C . ARG A 1 447 ? -14.97204 69.85865 10.71824 1.000 92.62519 454 ARG A C 1
ATOM 3440 O O . ARG A 1 447 ? -13.79607 69.60990 10.42819 1.000 92.50396 454 ARG A O 1
ATOM 3448 N N . ASP A 1 448 ? -15.31811 70.85629 11.52836 1.000 88.50606 455 ASP A N 1
ATOM 3449 C CA . ASP A 1 448 ? -14.40267 71.87283 12.02278 1.000 90.63261 455 ASP A CA 1
ATOM 3450 C C . ASP A 1 448 ? -14.01834 71.68984 13.48866 1.000 87.52841 455 ASP A C 1
ATOM 3451 O O . ASP A 1 448 ? -13.50752 72.63189 14.10542 1.000 87.21519 455 ASP A O 1
ATOM 3456 N N . PHE A 1 449 ? -14.27365 70.53175 14.08274 1.000 84.25365 456 PHE A N 1
ATOM 3457 C CA . PHE A 1 449 ? -13.83215 70.30627 15.45019 1.000 72.61360 456 PHE A CA 1
ATOM 3458 C C . PHE A 1 449 ? -12.41795 69.75975 15.39837 1.000 73.42816 456 PHE A C 1
ATOM 3459 O O . PHE A 1 449 ? -12.21367 68.56059 15.21664 1.000 75.22450 456 PHE A O 1
ATOM 3467 N N . LEU A 1 450 ? -11.43887 70.64329 15.56753 1.000 71.13868 457 LEU A N 1
ATOM 3468 C CA . LEU A 1 450 ? -10.04377 70.23384 15.53451 1.000 68.49481 457 LEU A CA 1
ATOM 3469 C C . LEU A 1 450 ? -9.71153 69.36566 16.74586 1.000 72.09286 457 LEU A C 1
ATOM 3470 O O . LEU A 1 450 ? -10.23852 69.57468 17.84617 1.000 75.67497 457 LEU A O 1
ATOM 3475 N N . ILE A 1 451 ? -8.85044 68.38265 16.54317 1.000 70.16756 458 ILE A N 1
ATOM 3476 C CA . ILE A 1 451 ? -8.57646 67.39555 17.60266 1.000 64.48941 458 ILE A CA 1
ATOM 3477 C C . ILE A 1 451 ? -7.14469 67.34412 17.88387 1.000 67.38588 458 ILE A C 1
ATOM 3478 O O . ILE A 1 451 ? -6.26556 67.71569 17.05189 1.000 65.95788 458 ILE A O 1
ATOM 3483 N N . PRO A 1 452 ? -6.75179 66.89846 19.08214 1.000 75.65533 459 PRO A N 1
ATOM 3484 C CA . PRO A 1 452 ? -5.37813 66.92252 19.55831 1.000 68.23010 459 PRO A CA 1
ATOM 3485 C C . PRO A 1 452 ? -4.52767 65.79355 18.99489 1.000 73.91748 459 PRO A C 1
ATOM 3486 O O . PRO A 1 452 ? -4.68964 64.63188 19.35034 1.000 84.47847 459 PRO A O 1
ATOM 3490 N N . LEU A 1 453 ? -3.60396 66.15950 18.12681 1.000 70.94200 460 LEU A N 1
ATOM 3491 C CA . LEU A 1 453 ? -2.56855 65.23864 17.69408 1.000 77.03880 460 LEU A CA 1
ATOM 3492 C C . LEU A 1 453 ? -1.39564 65.46929 18.61970 1.000 75.38640 460 LEU A C 1
ATOM 3493 O O . LEU A 1 453 ? -0.92262 66.59707 18.74802 1.000 76.74447 460 LEU A O 1
ATOM 3498 N N . LEU A 1 454 ? -0.94179 64.42421 19.28057 1.000 79.98056 461 LEU A N 1
ATOM 3499 C CA . LEU A 1 454 ? 0.11232 64.57187 20.26880 1.000 85.44743 461 LEU A CA 1
ATOM 3500 C C . LEU A 1 454 ? 1.45498 64.22727 19.63265 1.000 88.63268 461 LEU A C 1
ATOM 3501 O O . LEU A 1 454 ? 1.64596 63.11138 19.12920 1.000 88.52748 461 LEU A O 1
ATOM 3506 N N . VAL A 1 455 ? 2.35267 65.21977 19.59760 1.000 88.24629 462 VAL A N 1
ATOM 3507 C CA . VAL A 1 455 ? 3.72149 65.05647 19.12384 1.000 91.65125 462 VAL A CA 1
ATOM 3508 C C . VAL A 1 455 ? 4.63204 65.39682 20.29359 1.000 94.48800 462 VAL A C 1
ATOM 3509 O O . VAL A 1 455 ? 4.52071 66.46844 20.89440 1.000 94.47279 462 VAL A O 1
ATOM 3513 N N . GLU A 1 456 ? 5.57660 64.50374 20.56981 1.000 106.40010 463 GLU A N 1
ATOM 3514 C CA . GLU A 1 456 ? 5.50099 63.73585 21.81018 1.000 110.46322 463 GLU A CA 1
ATOM 3515 C C . GLU A 1 456 ? 4.89402 64.48207 23.01005 1.000 108.64417 463 GLU A C 1
ATOM 3516 O O . GLU A 1 456 ? 3.77208 64.11530 23.43250 1.000 101.89075 463 GLU A O 1
ATOM 3522 N N . ASP A 1 457 ? 5.55182 65.51658 23.56156 1.000 104.14722 464 ASP A N 1
ATOM 3523 C CA . ASP A 1 457 ? 4.89833 66.14751 24.70597 1.000 113.65089 464 ASP A CA 1
ATOM 3524 C C . ASP A 1 457 ? 3.99553 67.31226 24.31738 1.000 104.41633 464 ASP A C 1
ATOM 3525 O O . ASP A 1 457 ? 3.02022 67.60931 25.02758 1.000 101.62750 464 ASP A O 1
ATOM 3530 N N . ASP A 1 458 ? 4.26678 67.92246 23.18074 1.000 103.05282 465 ASP A N 1
ATOM 3531 C CA . ASP A 1 458 ? 3.45847 69.00305 22.66246 1.000 90.88401 465 ASP A CA 1
ATOM 3532 C C . ASP A 1 458 ? 2.27781 68.43456 21.86889 1.000 86.59136 465 ASP A C 1
ATOM 3533 O O . ASP A 1 458 ? 2.13040 67.22260 21.68948 1.000 90.47117 465 ASP A O 1
ATOM 3546 N N . VAL A 1 460 ? -0.62858 69.37768 18.32238 1.000 81.18707 467 VAL A N 1
ATOM 3547 C CA . VAL A 1 460 ? -0.98263 70.11484 17.11122 1.000 74.59839 467 VAL A CA 1
ATOM 3548 C C . VAL A 1 460 ? -2.45234 69.84422 16.82381 1.000 71.56451 467 VAL A C 1
ATOM 3549 O O . VAL A 1 460 ? -2.85763 68.68544 16.68932 1.000 71.12141 467 VAL A O 1
ATOM 3553 N N . LEU A 1 461 ? -3.25320 70.89235 16.71854 1.000 68.95757 468 LEU A N 1
ATOM 3554 C CA . LEU A 1 461 ? -4.62884 70.67648 16.30368 1.000 72.82714 468 LEU A CA 1
ATOM 3555 C C . LEU A 1 461 ? -4.70216 70.38552 14.80858 1.000 69.09042 468 LEU A C 1
ATOM 3556 O O . LEU A 1 461 ? -4.00605 71.00280 13.99553 1.000 65.35588 468 LEU A O 1
ATOM 3561 N N . ILE A 1 462 ? -5.52600 69.40601 14.45393 1.000 70.27216 469 ILE A N 1
ATOM 3562 C CA . ILE A 1 462 ? -5.67647 68.97773 13.07122 1.000 70.45906 469 ILE A CA 1
ATOM 3563 C C . ILE A 1 462 ? -7.14107 68.65666 12.82224 1.000 70.27472 469 ILE A C 1
ATOM 3564 O O . ILE A 1 462 ? -7.88755 68.32102 13.74410 1.000 72.21826 469 ILE A O 1
ATOM 3569 N N . THR A 1 463 ? -7.56558 68.81591 11.57375 1.000 74.93060 470 THR A N 1
ATOM 3570 C CA . THR A 1 463 ? -8.96313 68.61344 11.24344 1.000 78.41959 470 THR A CA 1
ATOM 3571 C C . THR A 1 463 ? -9.26736 67.12724 11.21620 1.000 76.21220 470 THR A C 1
ATOM 3572 O O . THR A 1 463 ? -8.36934 66.30664 11.00196 1.000 76.18200 470 THR A O 1
ATOM 3576 N N . PRO A 1 464 ? -10.52475 66.75870 11.43439 1.000 79.21208 471 PRO A N 1
ATOM 3577 C CA . PRO A 1 464 ? -10.89786 65.35110 11.26963 1.000 82.48545 471 PRO A CA 1
ATOM 3578 C C . PRO A 1 464 ? -10.33373 64.73815 10.00195 1.000 83.98883 471 PRO A C 1
ATOM 3579 O O . PRO A 1 464 ? -9.85935 63.59707 10.03923 1.000 82.36961 471 PRO A O 1
ATOM 3583 N N . ARG A 1 465 ? -10.29315 65.50463 8.90190 1.000 86.86484 472 ARG A N 1
ATOM 3584 C CA . ARG A 1 465 ? -9.92257 64.94411 7.60238 1.000 89.56924 472 ARG A CA 1
ATOM 3585 C C . ARG A 1 465 ? -8.41851 64.72635 7.46203 1.000 86.64992 472 ARG A C 1
ATOM 3586 O O . ARG A 1 465 ? -7.99545 63.71761 6.88245 1.000 93.67878 472 ARG A O 1
ATOM 3594 N N . LYS A 1 466 ? -7.58337 65.65585 7.93360 1.000 78.10065 473 LYS A N 1
ATOM 3595 C CA . LYS A 1 466 ? -6.16556 65.31194 7.91390 1.000 83.39486 473 LYS A CA 1
ATOM 3596 C C . LYS A 1 466 ? -5.82475 64.25350 8.95311 1.000 85.91288 473 LYS A C 1
ATOM 3597 O O . LYS A 1 466 ? -4.73809 63.67174 8.88251 1.000 83.19300 473 LYS A O 1
ATOM 3603 N N . LEU A 1 467 ? -6.72703 63.97167 9.90309 1.000 87.82329 474 LEU A N 1
ATOM 3604 C CA . LEU A 1 467 ? -6.52603 62.80339 10.75430 1.000 87.24451 474 LEU A CA 1
ATOM 3605 C C . LEU A 1 467 ? -6.66545 61.52240 9.94240 1.000 90.67330 474 LEU A C 1
ATOM 3606 O O . LEU A 1 467 ? -5.83971 60.60819 10.06100 1.000 91.77324 474 LEU A O 1
ATOM 3611 N N . LEU A 1 468 ? -7.70349 61.44165 9.10350 1.000 92.07721 475 LEU A N 1
ATOM 3612 C CA . LEU A 1 468 ? -7.81574 60.32009 8.17292 1.000 96.46746 475 LEU A CA 1
ATOM 3613 C C . LEU A 1 468 ? -6.57869 60.20114 7.29226 1.000 94.78453 475 LEU A C 1
ATOM 3614 O O . LEU A 1 468 ? -5.97408 59.12714 7.19298 1.000 96.34684 475 LEU A O 1
ATOM 3619 N N . GLU A 1 469 ? -6.19345 61.29075 6.63396 1.000 91.99415 476 GLU A N 1
ATOM 3620 C CA . GLU A 1 469 ? -5.03469 61.23039 5.75136 1.000 95.58300 476 GLU A CA 1
ATOM 3621 C C . GLU A 1 469 ? -3.81222 60.69965 6.49318 1.000 95.13203 476 GLU A C 1
ATOM 3622 O O . GLU A 1 469 ? -3.19822 59.71352 6.07306 1.000 98.34896 476 GLU A O 1
ATOM 3628 N N . LEU A 1 470 ? -3.47534 61.31037 7.63213 1.000 100.76476 477 LEU A N 1
ATOM 3629 C CA . LEU A 1 470 ? -2.33575 60.84470 8.42054 1.000 100.72816 477 LEU A CA 1
ATOM 3630 C C . LEU A 1 470 ? -2.50165 59.41305 8.89465 1.000 99.74385 477 LEU A C 1
ATOM 3631 O O . LEU A 1 470 ? -1.50256 58.73947 9.16972 1.000 99.32854 477 LEU A O 1
ATOM 3636 N N . TYR A 1 471 ? -3.73557 58.93441 9.00177 1.000 99.86946 478 TYR A N 1
ATOM 3637 C CA . TYR A 1 471 ? -3.93487 57.57125 9.46322 1.000 106.14399 478 TYR A CA 1
ATOM 3638 C C . TYR A 1 471 ? -3.58497 56.56767 8.37386 1.000 110.81672 478 TYR A C 1
ATOM 3639 O O . TYR A 1 471 ? -2.86109 55.59793 8.62630 1.000 112.60264 478 TYR A O 1
ATOM 3648 N N . SER A 1 472 ? -4.09781 56.79272 7.15837 1.000 108.74099 479 SER A N 1
ATOM 3649 C CA . SER A 1 472 ? -3.78154 55.92270 6.02950 1.000 109.54699 479 SER A CA 1
ATOM 3650 C C . SER A 1 472 ? -2.28014 55.84243 5.79456 1.000 111.39651 479 SER A C 1
ATOM 3651 O O . SER A 1 472 ? -1.73913 54.74997 5.54763 1.000 117.39898 479 SER A O 1
ATOM 3654 N N . LYS A 1 473 ? -1.58443 56.98459 5.87607 1.000 107.45716 480 LYS A N 1
ATOM 3655 C CA . LYS A 1 473 ? -0.13039 56.92226 5.79062 1.000 112.62502 480 LYS A CA 1
ATOM 3656 C C . LYS A 1 473 ? 0.51648 56.32107 7.03232 1.000 112.43745 480 LYS A C 1
ATOM 3657 O O . LYS A 1 473 ? 1.74677 56.28390 7.11030 1.000 114.19198 480 LYS A O 1
ATOM 3663 N N . GLU A 1 474 ? -0.28286 55.85201 7.99350 1.000 111.33873 481 GLU A N 1
ATOM 3664 C CA . GLU A 1 474 ? 0.19317 55.07369 9.14285 1.000 113.00010 481 GLU A CA 1
ATOM 3665 C C . GLU A 1 474 ? 1.14612 55.88985 10.00807 1.000 108.16050 481 GLU A C 1
ATOM 3666 O O . GLU A 1 474 ? 2.21884 55.42097 10.39463 1.000 104.38545 481 GLU A O 1
ATOM 3672 N N . LEU A 1 475 ? 0.73867 57.12602 10.31813 1.000 106.70660 482 LEU A N 1
ATOM 3673 C CA . LEU A 1 475 ? 1.51724 58.00291 11.18922 1.000 106.13726 482 LEU A CA 1
ATOM 3674 C C . LEU A 1 475 ? 0.76601 58.39773 12.46141 1.000 105.70376 482 LEU A C 1
ATOM 3675 O O . LEU A 1 475 ? 1.26885 59.21573 13.24585 1.000 98.85929 482 LEU A O 1
ATOM 3680 N N . VAL A 1 476 ? -0.40913 57.81536 12.69290 1.000 107.24327 483 VAL A N 1
ATOM 3681 C CA . VAL A 1 476 ? -1.26896 58.09483 13.83677 1.000 102.96890 483 VAL A CA 1
ATOM 3682 C C . VAL A 1 476 ? -1.55543 56.77780 14.54823 1.000 106.78445 483 VAL A C 1
ATOM 3683 O O . VAL A 1 476 ? -1.82196 55.76470 13.89326 1.000 108.03072 483 VAL A O 1
ATOM 3687 N N . GLU A 1 477 ? -1.48891 56.77553 15.88279 1.000 106.89247 484 GLU A N 1
ATOM 3688 C CA . GLU A 1 477 ? -2.02447 55.66109 16.66708 1.000 108.52104 484 GLU A CA 1
ATOM 3689 C C . GLU A 1 477 ? -2.97430 56.19556 17.72591 1.000 98.37413 484 GLU A C 1
ATOM 3690 O O . GLU A 1 477 ? -2.66144 57.17596 18.40327 1.000 95.54568 484 GLU A O 1
ATOM 3696 N N . ILE A 1 478 ? -4.12638 55.55103 17.86676 1.000 99.17624 485 ILE A N 1
ATOM 3697 C CA . ILE A 1 478 ? -5.17978 55.99810 18.77078 1.000 102.45514 485 ILE A CA 1
ATOM 3698 C C . ILE A 1 478 ? -5.30158 54.99197 19.91530 1.000 103.62981 485 ILE A C 1
ATOM 3699 O O . ILE A 1 478 ? -5.75468 53.85561 19.72838 1.000 109.22715 485 ILE A O 1
ATOM 3704 N N . LYS A 1 479 ? -4.89883 55.41194 21.10589 1.000 100.49276 486 LYS A N 1
ATOM 3705 C CA . LYS A 1 479 ? -5.09860 54.62552 22.31833 1.000 106.07126 486 LYS A CA 1
ATOM 3706 C C . LYS A 1 479 ? -6.48891 54.90978 22.87956 1.000 102.91018 486 LYS A C 1
ATOM 3707 O O . LYS A 1 479 ? -6.85266 56.05534 23.10468 1.000 98.97449 486 LYS A O 1
ATOM 3713 N N . GLY A 1 480 ? -7.26671 53.87601 23.11171 1.000 105.81205 487 GLY A N 1
ATOM 3714 C CA . GLY A 1 480 ? -8.56650 54.01452 23.72578 1.000 104.36387 487 GLY A CA 1
ATOM 3715 C C . GLY A 1 480 ? -9.72503 54.17314 22.77042 1.000 109.33863 487 GLY A C 1
ATOM 3716 O O . GLY A 1 480 ? -10.86549 54.25766 23.22981 1.000 109.57271 487 GLY A O 1
ATOM 3717 N N . PHE A 1 481 ? -9.48022 54.22656 21.46318 1.000 109.81832 488 PHE A N 1
ATOM 3718 C CA . PHE A 1 481 ? -10.52781 54.02809 20.47055 1.000 116.53270 488 PHE A CA 1
ATOM 3719 C C . PHE A 1 481 ? -10.01523 53.03817 19.43718 1.000 124.00791 488 PHE A C 1
ATOM 3720 O O . PHE A 1 481 ? -8.81227 52.96595 19.16697 1.000 122.85428 488 PHE A O 1
ATOM 3728 N N . ASN A 1 482 ? -10.93990 52.25599 18.87637 1.000 130.26226 489 ASN A N 1
ATOM 3729 C CA . ASN A 1 482 ? -10.58416 50.98869 18.24569 1.000 135.37566 489 ASN A CA 1
ATOM 3730 C C . ASN A 1 482 ? -11.02756 50.83028 16.80030 1.000 136.92955 489 ASN A C 1
ATOM 3731 O O . ASN A 1 482 ? -10.36147 50.11055 16.05878 1.000 139.68326 489 ASN A O 1
ATOM 3736 N N . LYS A 1 483 ? -12.13184 51.43820 16.38276 1.000 133.59957 490 LYS A N 1
ATOM 3737 C CA . LYS A 1 483 ? -12.39229 51.56001 14.95312 1.000 138.29647 490 LYS A CA 1
ATOM 3738 C C . LYS A 1 483 ? -11.23579 52.35035 14.34185 1.000 138.48078 490 LYS A C 1
ATOM 3739 O O . LYS A 1 483 ? -11.05334 53.52983 14.65457 1.000 147.25614 490 LYS A O 1
ATOM 3745 N N . GLU A 1 484 ? -10.43355 51.70977 13.49485 1.000 133.64956 491 GLU A N 1
ATOM 3746 C CA . GLU A 1 484 ? -9.12107 52.25983 13.13740 1.000 132.96102 491 GLU A CA 1
ATOM 3747 C C . GLU A 1 484 ? -9.20940 52.92886 11.76779 1.000 129.35748 491 GLU A C 1
ATOM 3748 O O . GLU A 1 484 ? -9.25840 52.28150 10.73717 1.000 138.21545 491 GLU A O 1
ATOM 3754 N N . ILE A 1 485 ? -9.18314 54.26004 11.78991 1.000 128.17350 492 ILE A N 1
ATOM 3755 C CA . ILE A 1 485 ? -9.81416 55.18018 10.84886 1.000 122.86603 492 ILE A CA 1
ATOM 3756 C C . ILE A 1 485 ? -9.54664 54.90110 9.37873 1.000 123.93116 492 ILE A C 1
ATOM 3757 O O . ILE A 1 485 ? -8.39902 54.90278 8.90957 1.000 129.72083 492 ILE A O 1
ATOM 3762 N N . LYS A 1 486 ? -10.65196 54.68867 8.66322 1.000 123.96495 493 LYS A N 1
ATOM 3763 C CA . LYS A 1 486 ? -10.87149 54.97806 7.24785 1.000 116.67596 493 LYS A CA 1
ATOM 3764 C C . LYS A 1 486 ? -12.25701 55.60966 7.22597 1.000 117.68931 493 LYS A C 1
ATOM 3765 O O . LYS A 1 486 ? -12.92074 55.61403 8.25379 1.000 126.28569 493 LYS A O 1
ATOM 3771 N N . SER A 1 487 ? -12.74148 56.12321 6.08928 1.000 109.23150 494 SER A N 1
ATOM 3772 C CA . SER A 1 487 ? -14.04952 56.79724 6.14108 1.000 108.40190 494 SER A CA 1
ATOM 3773 C C . SER A 1 487 ? -14.02470 58.06074 7.01153 1.000 107.35337 494 SER A C 1
ATOM 3774 O O . SER A 1 487 ? -13.98162 57.95626 8.24401 1.000 112.76382 494 SER A O 1
ATOM 3777 N N . LEU A 1 488 ? -13.87640 59.23795 6.39278 1.000 106.99085 495 LEU A N 1
ATOM 3778 C CA . LEU A 1 488 ? -14.15151 60.48237 7.10813 1.000 106.75040 495 LEU A CA 1
ATOM 3779 C C . LEU A 1 488 ? -15.14136 60.37036 8.27589 1.000 109.91676 495 LEU A C 1
ATOM 3780 O O . LEU A 1 488 ? -14.93402 61.02390 9.30534 1.000 111.91330 495 LEU A O 1
ATOM 3785 N N . GLU A 1 489 ? -16.22574 59.58980 8.15414 1.000 105.61550 496 GLU A N 1
ATOM 3786 C CA . GLU A 1 489 ? -17.14027 59.49004 9.29414 1.000 110.19531 496 GLU A CA 1
ATOM 3787 C C . GLU A 1 489 ? -16.49521 58.80484 10.50609 1.000 113.04606 496 GLU A C 1
ATOM 3788 O O . GLU A 1 489 ? -16.87026 59.10064 11.64976 1.000 106.84824 496 GLU A O 1
ATOM 3794 N N . ASP A 1 490 ? -15.53071 57.89918 10.29218 1.000 112.91443 497 ASP A N 1
ATOM 3795 C CA . ASP A 1 490 ? -14.74431 57.39027 11.41629 1.000 106.46414 497 ASP A CA 1
ATOM 3796 C C . ASP A 1 490 ? -14.00577 58.52277 12.10792 1.000 103.39237 497 ASP A C 1
ATOM 3797 O O . ASP A 1 490 ? -14.01576 58.62210 13.33929 1.000 105.26125 497 ASP A O 1
ATOM 3802 N N . ALA A 1 491 ? -13.36596 59.39371 11.32827 1.000 99.66208 498 ALA A N 1
ATOM 3803 C CA . ALA A 1 491 ? -12.68251 60.54231 11.90480 1.000 95.41510 498 ALA A CA 1
ATOM 3804 C C . ALA A 1 491 ? -13.65992 61.43841 12.65510 1.000 92.65172 498 ALA A C 1
ATOM 3805 O O . ALA A 1 491 ? -13.40146 61.84431 13.79267 1.000 89.38746 498 ALA A O 1
ATOM 3807 N N . TYR A 1 492 ? -14.80328 61.73609 12.04984 1.000 93.03445 499 TYR A N 1
ATOM 3808 C CA . TYR A 1 492 ? -15.77039 62.58795 12.72409 1.000 96.65285 499 TYR A CA 1
ATOM 3809 C C . TYR A 1 492 ? -16.22359 62.02330 14.06252 1.000 89.96387 499 TYR A C 1
ATOM 3810 O O . TYR A 1 492 ? -16.83096 62.75178 14.84958 1.000 83.96680 499 TYR A O 1
ATOM 3819 N N . LYS A 1 493 ? -15.97239 60.74170 14.32019 1.000 90.39893 500 LYS A N 1
ATOM 3820 C CA . LYS A 1 493 ? -16.33577 60.10841 15.58254 1.000 93.75605 500 LYS A CA 1
ATOM 3821 C C . LYS A 1 493 ? -15.23110 60.21356 16.63472 1.000 91.59743 500 LYS A C 1
ATOM 3822 O O . LYS A 1 493 ? -15.52914 60.32242 17.83315 1.000 83.39553 500 LYS A O 1
ATOM 3828 N N . VAL A 1 494 ? -13.96865 60.16253 16.20795 1.000 88.01541 501 VAL A N 1
ATOM 3829 C CA . VAL A 1 494 ? -12.87188 60.61379 17.05204 1.000 79.59397 501 VAL A CA 1
ATOM 3830 C C . VAL A 1 494 ? -13.14296 62.02540 17.56103 1.000 80.48068 501 VAL A C 1
ATOM 3831 O O . VAL A 1 494 ? -13.04919 62.29918 18.76204 1.000 85.65329 501 VAL A O 1
ATOM 3835 N N . ALA A 1 495 ? -13.47963 62.94798 16.65775 1.000 79.44851 502 ALA A N 1
ATOM 3836 C CA . ALA A 1 495 ? -13.83756 64.29016 17.09705 1.000 78.39581 502 ALA A CA 1
ATOM 3837 C C . ALA A 1 495 ? -15.03588 64.25342 18.03418 1.000 81.99929 502 ALA A C 1
ATOM 3838 O O . ALA A 1 495 ? -15.09589 65.02364 19.00109 1.000 82.88712 502 ALA A O 1
ATOM 3840 N N . LYS A 1 496 ? -15.98509 63.34306 17.78753 1.000 78.13441 503 LYS A N 1
ATOM 3841 C CA . LYS A 1 496 ? -17.15100 63.25326 18.66378 1.000 81.92138 503 LYS A CA 1
ATOM 3842 C C . LYS A 1 496 ? -16.74800 62.94081 20.10130 1.000 85.63201 503 LYS A C 1
ATOM 3843 O O . LYS A 1 496 ? -17.28720 63.52075 21.06014 1.000 71.46328 503 LYS A O 1
ATOM 3849 N N . SER A 1 497 ? -15.80660 62.01683 20.26402 1.000 82.57210 504 SER A N 1
ATOM 3850 C CA . SER A 1 497 ? -15.47490 61.54564 21.58795 1.000 76.84053 504 SER A CA 1
ATOM 3851 C C . SER A 1 497 ? -14.50073 62.49810 22.25958 1.000 78.39299 504 SER A C 1
ATOM 3852 O O . SER A 1 497 ? -14.62736 62.75983 23.46040 1.000 81.18074 504 SER A O 1
ATOM 3855 N N . VAL A 1 498 ? -13.54103 63.04375 21.50680 1.000 74.50748 505 VAL A N 1
ATOM 3856 C CA . VAL A 1 498 ? -12.71985 64.12197 22.05679 1.000 76.34741 505 VAL A CA 1
ATOM 3857 C C . VAL A 1 498 ? -13.61868 65.21876 22.63458 1.000 74.54346 505 VAL A C 1
ATOM 3858 O O . VAL A 1 498 ? -13.44810 65.64860 23.77825 1.000 76.04489 505 VAL A O 1
ATOM 3862 N N . ALA A 1 499 ? -14.62963 65.64764 21.87688 1.000 75.48751 506 ALA A N 1
ATOM 3863 C CA . ALA A 1 499 ? -15.54259 66.66559 22.39453 1.000 75.62642 506 ALA A CA 1
ATOM 3864 C C . ALA A 1 499 ? -16.30716 66.19829 23.63660 1.000 71.17355 506 ALA A C 1
ATOM 3865 O O . ALA A 1 499 ? -16.77866 67.03668 24.41807 1.000 71.10912 506 ALA A O 1
ATOM 3867 N N . LEU A 1 500 ? -16.44926 64.89260 23.82691 1.000 67.38560 507 LEU A N 1
ATOM 3868 C CA . LEU A 1 500 ? -17.14216 64.33891 24.97838 1.000 71.93852 507 LEU A CA 1
ATOM 3869 C C . LEU A 1 500 ? -16.20310 64.07508 26.15124 1.000 74.43437 507 LEU A C 1
ATOM 3870 O O . LEU A 1 500 ? -16.65287 63.64290 27.21740 1.000 66.93054 507 LEU A O 1
ATOM 3875 N N . GLY A 1 501 ? -14.914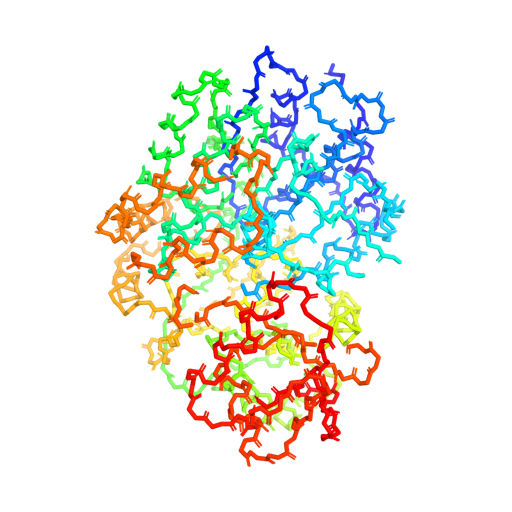38 64.32416 25.96505 1.000 69.50266 508 GLY A N 1
ATOM 3876 C CA . GLY A 1 501 ? -13.94165 64.03946 26.98132 1.000 71.41920 508 GLY A CA 1
ATOM 3877 C C . GLY A 1 501 ? -13.67178 62.57350 27.17810 1.000 78.14358 508 GLY A C 1
ATOM 3878 O O . GLY A 1 501 ? -13.37471 62.14469 28.30440 1.000 85.66908 508 GLY A O 1
ATOM 3879 N N . GLU A 1 502 ? -13.76003 61.78613 26.11812 1.000 77.78118 509 GLU A N 1
ATOM 3880 C CA . GLU A 1 502 ? -13.41801 60.38158 26.23562 1.000 80.13205 509 GLU A CA 1
ATOM 3881 C C . GLU A 1 502 ? -11.91109 60.21043 26.38271 1.000 76.78163 509 GLU A C 1
ATOM 3882 O O . GLU A 1 502 ? -11.11294 61.03902 25.93720 1.000 70.60856 509 GLU A O 1
ATOM 3888 N N . ASN A 1 503 ? -11.52785 59.13210 27.05829 1.000 79.31074 510 ASN A N 1
ATOM 3889 C CA . ASN A 1 503 ? -10.14232 58.94054 27.47401 1.000 81.57311 510 ASN A CA 1
ATOM 3890 C C . ASN A 1 503 ? -9.29626 58.33543 26.34096 1.000 84.44750 510 ASN A C 1
ATOM 3891 O O . ASN A 1 503 ? -8.68203 57.27321 26.47368 1.000 79.73860 510 ASN A O 1
ATOM 3896 N N . ILE A 1 504 ? -9.24338 59.05806 25.21109 1.000 82.54428 511 ILE A N 1
ATOM 3897 C CA . ILE A 1 504 ? -8.48379 58.61791 24.04107 1.000 87.41461 511 ILE A CA 1
ATOM 3898 C C . ILE A 1 504 ? -7.30951 59.55473 23.80422 1.000 84.73394 511 ILE A C 1
ATOM 3899 O O . ILE A 1 504 ? -7.35733 60.74764 24.10964 1.000 89.27605 511 ILE A O 1
ATOM 3904 N N . GLU A 1 505 ? -6.24727 58.99904 23.24338 1.000 87.29547 512 GLU A N 1
ATOM 3905 C CA . GLU A 1 505 ? -5.06768 59.75251 22.85812 1.000 88.80533 512 GLU A CA 1
ATOM 3906 C C . GLU A 1 505 ? -4.80036 59.54207 21.37011 1.000 89.18667 512 GLU A C 1
ATOM 3907 O O . GLU A 1 505 ? -4.84741 58.41059 20.87318 1.000 90.74999 512 GLU A O 1
ATOM 3913 N N . ILE A 1 506 ? -4.52706 60.63390 20.66003 1.000 87.06292 513 ILE A N 1
ATOM 3914 C CA . ILE A 1 506 ? -4.30581 60.60673 19.21869 1.000 84.93670 513 ILE A CA 1
ATOM 3915 C C . ILE A 1 506 ? -2.85608 60.99751 18.99022 1.000 84.97397 513 ILE A C 1
ATOM 3916 O O . ILE A 1 506 ? -2.51105 62.18302 19.02834 1.000 83.48389 513 ILE A O 1
ATOM 3921 N N . ILE A 1 507 ? -2.00357 60.01725 18.72586 1.000 90.25438 514 ILE A N 1
ATOM 3922 C CA . ILE A 1 507 ? -0.56230 60.19337 18.85851 1.000 93.94374 514 ILE A CA 1
ATOM 3923 C C . ILE A 1 507 ? 0.09961 60.13031 17.49415 1.000 88.02578 514 ILE A C 1
ATOM 3924 O O . ILE A 1 507 ? -0.27787 59.31846 16.64183 1.000 86.31125 514 ILE A O 1
ATOM 3929 N N . PHE A 1 508 ? 1.09332 60.99446 17.30084 1.000 88.94347 515 PHE A N 1
ATOM 3930 C CA . PHE A 1 508 ? 1.88896 61.01343 16.08653 1.000 96.88422 515 PHE A CA 1
ATOM 3931 C C . PHE A 1 508 ? 3.05031 60.04118 16.23220 1.000 99.88811 515 PHE A C 1
ATOM 3932 O O . PHE A 1 508 ? 3.75131 60.06090 17.24691 1.000 91.95957 515 PHE A O 1
ATOM 3940 N N . ILE A 1 509 ? 3.24200 59.20037 15.21625 1.000 103.60093 516 ILE A N 1
ATOM 3941 C CA . ILE A 1 509 ? 4.33607 58.22585 15.24626 1.000 107.58027 516 ILE A CA 1
ATOM 3942 C C . ILE A 1 509 ? 5.52601 58.68294 14.42263 1.000 107.73864 516 ILE A C 1
ATOM 3943 O O . ILE A 1 509 ? 6.68839 58.44402 14.86164 1.000 108.17510 516 ILE A O 1
ATOM 3948 N N . GLY A 1 510 ? 5.33478 59.36786 13.30625 1.000 111.13070 517 GLY A N 1
ATOM 3949 C CA . GLY A 1 510 ? 6.42680 59.95386 12.55383 1.000 112.94470 517 GLY A CA 1
ATOM 3950 C C . GLY A 1 510 ? 7.27109 60.88788 13.40134 1.000 113.81063 517 GLY A C 1
ATOM 3951 O O . GLY A 1 510 ? 7.01885 61.13397 14.58343 1.000 109.91659 517 GLY A O 1
ATOM 3952 N N . ASN A 1 511 ? 8.32984 61.39314 12.77619 1.000 114.69595 518 ASN A N 1
ATOM 3953 C CA . ASN A 1 511 ? 9.23746 62.32431 13.43590 1.000 111.73921 518 ASN A CA 1
ATOM 3954 C C . ASN A 1 511 ? 8.89181 63.73339 12.96520 1.000 102.79133 518 ASN A C 1
ATOM 3955 O O . ASN A 1 511 ? 9.11680 64.08937 11.80696 1.000 104.02572 518 ASN A O 1
ATOM 3960 N N . TYR A 1 512 ? 8.29481 64.50080 13.87087 1.000 98.84163 519 TYR A N 1
ATOM 3961 C CA . TYR A 1 512 ? 7.83961 65.85413 13.60678 1.000 95.68825 519 TYR A CA 1
ATOM 3962 C C . TYR A 1 512 ? 8.93443 66.65266 12.92694 1.000 92.27796 519 TYR A C 1
ATOM 3963 O O . TYR A 1 512 ? 10.07614 66.69347 13.39857 1.000 92.16257 519 TYR A O 1
ATOM 3972 N N . ASP A 1 513 ? 8.57907 67.28043 11.81091 1.000 83.54888 520 ASP A N 1
ATOM 3973 C CA . ASP A 1 513 ? 9.50765 68.16272 11.12483 1.000 86.62893 520 ASP A CA 1
ATOM 3974 C C . ASP A 1 513 ? 9.59166 69.49196 11.85738 1.000 86.03618 520 ASP A C 1
ATOM 3975 O O . ASP A 1 513 ? 8.60657 70.23318 11.92561 1.000 86.31685 520 ASP A O 1
ATOM 3980 N N . TRP A 1 514 ? 10.77243 69.81550 12.36661 1.000 89.75661 521 TRP A N 1
ATOM 3981 C CA . TRP A 1 514 ? 10.90554 70.99970 13.20371 1.000 92.58932 521 TRP A CA 1
ATOM 3982 C C . TRP A 1 514 ? 11.00273 72.29768 12.41297 1.000 94.83437 521 TRP A C 1
ATOM 3983 O O . TRP A 1 514 ? 11.15292 73.35943 13.02609 1.000 95.51892 521 TRP A O 1
ATOM 3994 N N . GLU A 1 515 ? 10.96062 72.25960 11.08569 1.000 90.85715 522 GLU A N 1
ATOM 3995 C CA . GLU A 1 515 ? 10.76505 73.49786 10.34461 1.000 92.50135 522 GLU A CA 1
ATOM 3996 C C . GLU A 1 515 ? 9.48883 73.50273 9.51726 1.000 84.56843 522 GLU A C 1
ATOM 3997 O O . GLU A 1 515 ? 8.90820 74.56967 9.32256 1.000 84.06734 522 GLU A O 1
ATOM 4003 N N . ARG A 1 516 ? 8.99760 72.33578 9.10447 1.000 81.02998 523 ARG A N 1
ATOM 4004 C CA . ARG A 1 516 ? 7.85193 72.22909 8.22080 1.000 78.98819 523 ARG A CA 1
ATOM 4005 C C . ARG A 1 516 ? 6.54114 72.01431 8.95496 1.000 80.98629 523 ARG A C 1
ATOM 4006 O O . ARG A 1 516 ? 5.48031 72.13451 8.32849 1.000 77.73305 523 ARG A O 1
ATOM 4014 N N . GLY A 1 517 ? 6.58317 71.72118 10.25765 1.000 82.37205 524 GLY A N 1
ATOM 4015 C CA . GLY A 1 517 ? 5.36466 71.36085 10.97107 1.000 76.16160 524 GLY A CA 1
ATOM 4016 C C . GLY A 1 517 ? 4.87776 69.99655 10.51447 1.000 79.80130 524 GLY A C 1
ATOM 4017 O O . GLY A 1 517 ? 5.66267 69.11925 10.13546 1.000 84.30164 524 GLY A O 1
ATOM 4018 N N . ILE A 1 518 ? 3.56450 69.81739 10.51268 1.000 76.06889 525 ILE A N 1
ATOM 4019 C CA . ILE A 1 518 ? 2.94510 68.51797 10.26099 1.000 81.97656 525 ILE A CA 1
ATOM 4020 C C . ILE A 1 518 ? 2.39341 68.48867 8.84001 1.000 93.17247 525 ILE A C 1
ATOM 4021 O O . ILE A 1 518 ? 1.75772 69.46604 8.41551 1.000 92.67696 525 ILE A O 1
ATOM 4026 N N . PRO A 1 519 ? 2.61072 67.39490 8.07652 1.000 106.44477 526 PRO A N 1
ATOM 4027 C CA . PRO A 1 519 ? 2.26382 67.21615 6.65516 1.000 109.90164 526 PRO A CA 1
ATOM 4028 C C . PRO A 1 519 ? 1.08285 68.06307 6.16490 1.000 110.87741 526 PRO A C 1
ATOM 4029 O O . PRO A 1 519 ? 1.29062 69.18863 5.69539 1.000 108.89130 526 PRO A O 1
#

Nearest PDB structures (foldseek):
  8wtl-assembly1_A  TM=1.002E+00  e=2.265E-90  Pyrococcus horikoshii
  4tz6-assembly1_A  TM=5.376E-01  e=2.954E-08  Saccharomyces cerevisiae S288C
  2is6-assembly1_A  TM=3.258E-01  e=2.260E-01  Escherichia coli
  2is4-assembly1_B  TM=2.689E-01  e=1.321E-01  Escherichia coli
  2is6-assembly1_B  TM=2.458E-01  e=3.292E-01  Escherichia coli

B-factor: mean 91.13, std 17.55, range [54.91, 182.59]

Sequence (485 aa):
SHRAFEDALQKLAKAKGFKPERRPLLEGAFHFITSSEKPPFLILQAPTGYGKTLLSYALAVHSLYDAKLFDRIIHVLPRSIIEDIQKTAEEAFGFLHLFPLNITTADTFTWDLLKLNTKRRHRGYDYLTQASILTSLVIFDEAHFLLEDKSVTAFLSVIEFLTSQKVPIVITATLSEAHKKIFKKYANKNNYNFKVLDPENDDPFIKRELKKDIKIEFNRGDPLNFIEPGRRNAIIVNSVKRAVEIFDRAKNIWPERDRVLIHGRTSSHKRDLINCLRKWQKEGDFLLIGTQAVEAGIDFSVDLITDRAPINSLIQRFGRVARYKNEKEGEIIILEDAPYGPYPEDKVEKTLDLKRGQILPRIPETYQTIVTEVHRSITKNVNRELKGELVRLKDPSKRAPDVLSAVESLISIRDFLIPLLVEDDVLITPRKLLELYSKELVEIKGFNKEIKSLEDAYKVAKSVALGENIEIIFIGNYDWERGIP

Radius of gyration: 21.95 Å; Cα contacts (8 Å, |Δi|>4): 897; chains: 1; bounding box: 55×64×52 Å

Foldseek 3Di:
DQPLLVVLVVLLCVVLVHDDDDLVLLVVVLCCCVPFDAQEAEEEQAAQLSPNVSSQSSVLSVQVPDQPQANAEEEEEELADALLVVVCCCVRPNWVPAIRYHYYYLVLVLLQCLQWAPCQRQPVHHHTHNVNVLRHEYEYQLHLCCLVPLLNQSSLLVLLQSLQSSRRYYYANFQAVLNVVSNVVSCVVSVHNYDYDYDDDVGPVLVLQVLFDEAEEEAADDQVVDDDAFWAAEEEEADLVSLLVSQVVCCVVHPDNLQEEDGALWSVLNNVVLVVQSVVQVPTYGYYGYYLNCFRHHAAETAEEYEQEADRSVLSVVCRHQNDRPRRYHYYYYHDHGDHHPGDPVRSVLLVVLVVQDARHSNCVRCRVNSNVSPHDSVPNNLVVLSVVSSVCCDPVRHLVRNVVSQVVCVGSQPLWDDEDDDPTHTDTLVVLQVCQVVPFKDKPQDDPRDDPSVVSVVVSSVSRVVHPMHIYGRDHADSVSRDD

Secondary structure (DSSP, 8-state):
---HHHHHHHHHHHHTT------HHHHHHHHHHHS-SS-EEEEE---TTS-THHHHHHHHTTTTT--SS-SSEEEEE-----HHHHHHIIIII------SEEEEEHHHHHHHHTT---GGGG---S--SHHHHHTSEEEESS-GGGGG----HHHHHHHHHHHHTT--EE------HHHHHHHHHHHHHTT-EEEEE---TT-HHHHHHHS-EEEEEEE-S-GGGG--TTSEEEEE-SSHHHHHHHHHHHHHHSS-GGG--B----HHHHHHHHHHHHHHHHSS-EEEEE-GGGTTT--------EE---HHHHHHHHHTSS-STT--EEEEEEETTS--TTS-HHHHHHHHH---S---TT-TTTTHHHHHHHS--GGGG--HHHHHHHHH---TT--HHHHHHHHHH--------EEEE-TT--EE-HHHHHHHHHTT-EEEES--S---SHHHHHHHHHHHHHT-S-EEEE-S--BTTTB--